Protein AF-0000000087555396 (afdb_homodimer)

Nearest PDB structures (foldseek):
  3m0k-assembly1_A  TM=8.621E-01  e=9.775E-23  Cryphonectria parasitica
  3fa4-assembly3_K  TM=8.555E-01  e=2.541E-21  Aspergillus niger
  3fa3-assembly3_J  TM=8.557E-01  e=2.843E-20  Aspergillus niger
  1m1b-assembly1_A  TM=8.192E-01  e=1.921E-16  Mytilus edulis
  1s2u-assembly1_A  TM=7.928E-01  e=9.795E-16  Mytilus edulis

Secondary structure (DSSP, 8-state):
--------GGGGGGSSSSSSSSSSSS--S-SPPPPTTSHHHHHHHHHHHHHHSTT-PPEEEEEE-SHHHHHHHHHTT-SEEEE-HHHHIIIIIS--SSS-S-HHHHHHHHHHHHHHHHHSSS---EEEE-TT-SSSHHHHHHHHHHHHHTT-SEEEE--BPSSP--HHHHGGG--B--HHHHHHHHHHHHHHHHHHHHHHS-PPEEEEEE-THHHH-HHHHHHHHHHHHHHT-SEEEETT--SHHHHHHHHHHS-TTSEEEEE--EEEEETTEEEESS-HHHHHHTT-SEEEETTHHHHHHHHHHHHHHIIIIISTT-S-S-SSTTS--HHHHHHHHTSTT----/-----TTTTTT-GGGGSSSSTTSSS--SS-SPPPPTTSHHHHHHHHHHHHHHSSS--PEEEEEE-SHHHHHHHHHTT-SEEEE-HHHHIIIIIS--SSS-S-HHHHHHHHHHHHHHHHHSSS---EEEE-TT-SSSHHHHHHHHHHHHHTT-SEEEE--BPSSP--HHHHGGG--B--HHHHHHHHHHHHHHHHHHHHHHS-PPEEEEEE-THHHH-HHHHHHHHHHHHHHT-SEEEETT--SHHHHHHHHHHS-TTSEEEEE--EEEEETTEEEESS-HHHHHHTT-SEEEE-SHHHHHHHHHHHHHHIIIIISTT-S---SSTTS--HHHHHHHHTGGG----

Solvent-accessible surface area (backbone atoms only — not comparable to full-atom values): 36169 Å² total; per-residue (Å²): 137,86,89,94,80,85,86,83,80,75,71,78,81,70,77,82,74,68,80,78,74,79,71,82,86,79,66,74,48,79,61,83,81,57,46,84,79,9,42,25,24,45,47,50,51,52,53,46,52,42,69,71,39,86,80,45,48,19,44,57,26,42,17,28,49,41,10,35,56,44,48,53,36,46,75,54,61,45,70,30,36,27,41,21,53,52,32,31,22,25,35,56,42,33,30,46,45,40,67,75,67,48,65,70,60,53,33,52,49,42,29,28,30,36,54,43,40,66,72,39,94,51,78,52,25,33,34,33,55,36,52,54,22,80,60,54,65,72,34,22,32,49,45,48,49,49,34,24,75,24,48,23,13,21,36,32,38,39,28,51,30,86,81,36,63,41,57,87,80,42,48,62,71,43,54,56,52,55,67,69,56,38,50,47,52,48,50,39,38,51,50,27,24,52,52,37,32,74,74,66,38,35,30,30,39,40,29,40,32,39,65,38,28,62,60,65,31,63,68,51,40,46,52,50,51,52,50,39,51,73,75,60,46,54,26,43,31,61,42,76,68,85,44,71,65,51,52,43,54,48,46,71,72,44,63,89,43,60,43,31,42,39,65,54,50,61,38,81,71,42,87,88,44,71,44,59,68,56,52,46,54,54,40,15,70,54,66,33,46,30,35,29,39,53,52,55,54,52,21,25,39,48,10,29,50,49,29,49,30,46,30,58,59,66,58,62,64,73,61,69,82,56,76,83,34,46,59,30,52,66,68,55,48,40,53,71,23,41,46,80,75,50,76,80,118,135,86,84,89,88,79,78,76,78,73,87,66,83,75,72,78,74,71,82,76,81,80,71,86,88,80,69,78,49,80,61,81,81,57,45,84,80,8,42,24,24,46,46,49,52,54,52,46,52,40,70,70,37,85,67,55,46,19,46,58,26,42,18,27,48,40,9,34,56,42,48,52,35,46,77,54,61,46,70,29,36,28,42,22,52,51,33,31,19,24,35,55,42,32,30,46,44,41,66,75,67,50,66,68,60,52,34,51,50,42,29,29,30,36,55,42,40,66,72,39,97,49,79,53,25,34,34,33,56,36,52,55,23,80,61,54,65,74,32,22,31,48,44,49,47,48,35,24,75,25,49,22,13,20,36,33,38,38,28,52,30,85,79,34,62,38,56,86,79,41,49,61,71,44,54,56,53,55,68,69,56,38,50,48,52,48,51,38,39,51,51,27,24,50,50,38,31,74,72,67,37,35,32,29,39,41,29,41,32,39,65,38,31,62,60,64,31,64,68,51,42,46,53,50,52,52,49,40,50,74,75,60,47,55,25,42,30,60,42,76,68,88,43,71,66,51,49,43,54,49,48,69,70,44,63,88,45,59,42,31,45,39,65,54,48,61,37,79,73,44,89,88,45,71,44,60,70,56,53,45,51,55,39,15,70,54,67,35,48,30,33,29,38,52,54,55,55,52,21,25,40,51,10,26,50,50,30,48,29,46,26,57,58,68,57,65,65,71,56,70,78,56,81,79,34,44,59,30,53,67,70,55,48,38,52,70,22,41,46,80,75,49,74,81,117

Foldseek 3Di:
DDDDDDDPPPDPPPDPPPPVPVPPPLCLQPDDQFDPPALLNLVVVLLSVCSVDPLLFAQEEEADQAQVRLLVCVVVPRQAYEDFLQSVCCVVPLAGNQLPDALVSQLVRLLRNQVSVVPDPHSHAYEYECEQLRDDLVSVLVSQLSSLVSRHQEYEHEFFDPSADDCVVCQLLTHGDDLVRLLVSLLSNVVSLVVNCVVPSHRHAYEREYACCSHPNLVRLLVSQQSSVVSPHQEYEYPDDPDPVSLLVSCVSDDLSRAYEDEFDQPPPDVLDRDTPDDSSRCSVSSHHYYYNHCFVVQQVLQQVVQVCCCVPVVPVPDPRRPDRRGHDPVVSCVSSCVVVDPSD/DDDDDPPPDPDPDPPPPPPPPVPPPQPLQPDDQFDPPALLNLVVVLLSVQSVDPLLFAQEEEADQAQVRLLVCVVVPRQAYEDFLQSVCCVVPLAGNQLPDALVSQLVRLLRNQVSCVVDPHSHAYEYECEQLRDDLVSVLVSQLSSLVSRHQEYEHEFFDPSADDCVVCQLLTHGDDLVRLLVSLLSNVVSQVVNCVVPSHRHAYEREYACCSHPNLVRQLVSQVSSVVSPHQEYEYPDDPDPVSLLVSCVSDDLSRAYEDEFDQPPPDVLDRDTPDDSSRCSVSSHHYYYNHCFVVQQVLQQVVQVCCCVPPVPVPDDRNPPRRGHDPVVSCVSSCVVVDPSD

Sequence (690 aa):
MPSPSSARRTDLHHHQATATSTRLQNDVMGMGEPPTTSPAHSLYTLIKDRRLDKRREAIPLYGVHDALSAKILSRHGAPALFLSGFGVSASLLGLPDVGMTNLVEMEMVARHVFSMLSAEETAVPLIVDGDTGFGGPPNILRTVSSLASAGAAAVTIEDQCFPKVCTIAAGSNVRIVDREEAVQRVRCALAARDEVNRRSDNGPWIVARTDCRMAFGFDECVERCLQFEQLGADIIYAENLQSVEEYERLRRRLDPLTVTIVAQVQEKRDPKESKPLLTTGEVGDLGYDLALFGVTTLQIVAGALESAAIELLEQGGENGPARDLAFADFATVKEIVGFEDLEFGMPSPSSARRTDLHHHQATATSTRLQNDVMGMGEPPTTSPAHSLYTLIKDRRLDKRREAIPLYGVHDALSAKILSRHGAPALFLSGFGVSASLLGLPDVGMTNLVEMEMVARHVFSMLSAEETAVPLIVDGDTGFGGPPNILRTVSSLASAGAAAVTIEDQCFPKVCTIAAGSNVRIVDREEAVQRVRCALAARDEVNRRSDNGPWIVARTDCRMAFGFDECVERCLQFEQLGADIIYAENLQSVEEYERLRRRLDPLTVTIVAQVQEKRDPKESKPLLTTGEVGDLGYDLALFGVTTLQIVAGALESAAIELLEQGGENGPARDLAFADFATVKEIVGFEDLEFG

Organism: Thalassiosira oceanica (NCBI:txid159749)

InterPro domains:
  IPR015813 Pyruvate/Phosphoenolpyruvate kinase-like domain superfamily [SSF51621] (45-325)
  IPR039556 ICL/PEPM domain [cd00377] (50-309)
  IPR040442 Pyruvate kinase-like domain superfamily [G3DSA:3.20.20.60] (50-344)

Structure (mmCIF, N/CA/C/O backbone):
data_AF-0000000087555396-model_v1
#
loop_
_entity.id
_entity.type
_entity.pdbx_description
1 polymer 'Carboxyvinyl-carboxyphosphonate phosphorylmutase'
#
loop_
_atom_site.group_PDB
_atom_site.id
_atom_site.type_symbol
_atom_site.label_atom_id
_atom_site.label_alt_id
_atom_site.label_comp_id
_atom_site.label_asym_id
_atom_site.label_entity_id
_atom_site.label_seq_id
_atom_site.pdbx_PDB_ins_code
_atom_site.Cartn_x
_atom_site.Cartn_y
_atom_site.Cartn_z
_atom_site.occupancy
_atom_site.B_iso_or_equiv
_atom_site.auth_seq_id
_atom_site.auth_comp_id
_atom_site.auth_asym_id
_atom_site.auth_atom_id
_atom_site.pdbx_PDB_model_num
ATOM 1 N N . MET A 1 1 ? -44.688 -83.625 -32.312 1 22.91 1 MET A N 1
ATOM 2 C CA . MET A 1 1 ? -45.688 -83.688 -31.25 1 22.91 1 MET A CA 1
ATOM 3 C C . MET A 1 1 ? -45.125 -83.062 -29.969 1 22.91 1 MET A C 1
ATOM 5 O O . MET A 1 1 ? -45.875 -82.75 -29.047 1 22.91 1 MET A O 1
ATOM 9 N N . PRO A 1 2 ? -43.594 -83.5 -29.641 1 21.42 2 PRO A N 1
ATOM 10 C CA . PRO A 1 2 ? -43.219 -83.75 -28.25 1 21.42 2 PRO A CA 1
ATOM 11 C C . PRO A 1 2 ? -43.5 -82.625 -27.312 1 21.42 2 PRO A C 1
ATOM 13 O O . PRO A 1 2 ? -44.125 -82.812 -26.266 1 21.42 2 PRO A O 1
ATOM 16 N N . SER A 1 3 ? -42.375 -81.438 -27.266 1 19.64 3 SER A N 1
ATOM 17 C CA . SER A 1 3 ? -41.25 -81.375 -26.328 1 19.64 3 SER A CA 1
ATOM 18 C C . SER A 1 3 ? -41.625 -80.5 -25.109 1 19.64 3 SER A C 1
ATOM 20 O O . SER A 1 3 ? -41 -80.625 -24.047 1 19.64 3 SER A O 1
ATOM 22 N N . PRO A 1 4 ? -42.438 -79.062 -25.031 1 28.47 4 PRO A N 1
ATOM 23 C CA . PRO A 1 4 ? -41.844 -77.75 -25.078 1 28.47 4 PRO A CA 1
ATOM 24 C C . PRO A 1 4 ? -41.875 -77 -23.734 1 28.47 4 PRO A C 1
ATOM 26 O O . PRO A 1 4 ? -41.938 -75.75 -23.688 1 28.47 4 PRO A O 1
ATOM 29 N N . SER A 1 5 ? -41.844 -77.562 -22.344 1 21.81 5 SER A N 1
ATOM 30 C CA . SER A 1 5 ? -42.438 -77.125 -21.078 1 21.81 5 SER A CA 1
ATOM 31 C C . SER A 1 5 ? -41.625 -76.062 -20.438 1 21.81 5 SER A C 1
ATOM 33 O O . SER A 1 5 ? -41.938 -75.625 -19.328 1 21.81 5 SER A O 1
ATOM 35 N N . SER A 1 6 ? -40.188 -75.938 -20.344 1 22.5 6 SER A N 1
ATOM 36 C CA . SER A 1 6 ? -39.188 -75.562 -19.359 1 22.5 6 SER A CA 1
ATOM 37 C C . SER A 1 6 ? -39.5 -74.188 -18.797 1 22.5 6 SER A C 1
ATOM 39 O O . SER A 1 6 ? -40.25 -73.375 -19.391 1 22.5 6 SER A O 1
ATOM 41 N N . ALA A 1 7 ? -38.562 -73.562 -17.672 1 26.8 7 ALA A N 1
ATOM 42 C CA . ALA A 1 7 ? -38.344 -73.062 -16.328 1 26.8 7 ALA A CA 1
ATOM 43 C C . ALA A 1 7 ? -38.594 -71.562 -16.234 1 26.8 7 ALA A C 1
ATOM 45 O O . ALA A 1 7 ? -38.031 -70.75 -17.016 1 26.8 7 ALA A O 1
ATOM 46 N N . ARG A 1 8 ? -39.781 -70.938 -15.961 1 23.59 8 ARG A N 1
ATOM 47 C CA . ARG A 1 8 ? -40.406 -69.688 -15.664 1 23.59 8 ARG A CA 1
ATOM 48 C C . ARG A 1 8 ? -39.531 -68.812 -14.766 1 23.59 8 ARG A C 1
ATOM 50 O O . ARG A 1 8 ? -39.969 -67.812 -14.219 1 23.59 8 ARG A O 1
ATOM 57 N N . ARG A 1 9 ? -38.375 -69.375 -14.133 1 23.19 9 ARG A N 1
ATOM 58 C CA . ARG A 1 9 ? -37.875 -68.812 -12.875 1 23.19 9 ARG A CA 1
ATOM 59 C C . ARG A 1 9 ? -37.344 -67.438 -13.055 1 23.19 9 ARG A C 1
ATOM 61 O O . ARG A 1 9 ? -36.719 -66.875 -12.156 1 23.19 9 ARG A O 1
ATOM 68 N N . THR A 1 10 ? -37.375 -66.625 -14.406 1 22.25 10 THR A N 1
ATOM 69 C CA . THR A 1 10 ? -36.375 -65.625 -14.812 1 22.25 10 THR A CA 1
ATOM 70 C C . THR A 1 10 ? -36.656 -64.25 -14.125 1 22.25 10 THR A C 1
ATOM 72 O O . THR A 1 10 ? -35.938 -63.312 -14.32 1 22.25 10 THR A O 1
ATOM 75 N N . ASP A 1 11 ? -37.844 -63.969 -13.523 1 24.42 11 ASP A N 1
ATOM 76 C CA . ASP A 1 11 ? -38.281 -62.562 -13.508 1 24.42 11 ASP A CA 1
ATOM 77 C C . ASP A 1 11 ? -37.594 -61.781 -12.391 1 24.42 11 ASP A C 1
ATOM 79 O O . ASP A 1 11 ? -37.875 -60.594 -12.195 1 24.42 11 ASP A O 1
ATOM 83 N N . LEU A 1 12 ? -37.219 -62.406 -11.352 1 26.12 12 LEU A N 1
ATOM 84 C CA . LEU A 1 12 ? -37.094 -61.75 -10.055 1 26.12 12 LEU A CA 1
ATOM 85 C C . LEU A 1 12 ? -35.938 -60.75 -10.078 1 26.12 12 LEU A C 1
ATOM 87 O O . LEU A 1 12 ? -35.656 -60.094 -9.078 1 26.12 12 LEU A O 1
ATOM 91 N N . HIS A 1 13 ? -34.906 -60.875 -11.117 1 25.75 13 HIS A N 1
ATOM 92 C CA . HIS A 1 13 ? -33.594 -60.219 -11.055 1 25.75 13 HIS A CA 1
ATOM 93 C C . HIS A 1 13 ? -33.688 -58.75 -11.359 1 25.75 13 HIS A C 1
ATOM 95 O O . HIS A 1 13 ? -32.688 -58.031 -11.414 1 25.75 13 HIS A O 1
ATOM 101 N N . HIS A 1 14 ? -34.906 -58.062 -11.656 1 27.58 14 HIS A N 1
ATOM 102 C CA . HIS A 1 14 ? -35.062 -56.75 -12.273 1 27.58 14 HIS A CA 1
ATOM 103 C C . HIS A 1 14 ? -34.812 -55.625 -11.266 1 27.58 14 HIS A C 1
ATOM 105 O O . HIS A 1 14 ? -34.531 -54.469 -11.641 1 27.58 14 HIS A O 1
ATOM 111 N N . HIS A 1 15 ? -35.312 -55.719 -9.953 1 30.84 15 HIS A N 1
ATOM 112 C CA . HIS A 1 15 ? -35.688 -54.531 -9.18 1 30.84 15 HIS A CA 1
ATOM 113 C C . HIS A 1 15 ? -34.438 -53.844 -8.609 1 30.84 15 HIS A C 1
ATOM 115 O O . HIS A 1 15 ? -34.562 -52.75 -8.055 1 30.84 15 HIS A O 1
ATOM 121 N N . GLN A 1 16 ? -33.375 -54.531 -8.141 1 26.72 16 GLN A N 1
ATOM 122 C CA . GLN A 1 16 ? -32.344 -54.031 -7.227 1 26.72 16 GLN A CA 1
ATOM 123 C C . GLN A 1 16 ? -31.406 -53.062 -7.941 1 26.72 16 GLN A C 1
ATOM 125 O O . GLN A 1 16 ? -30.547 -52.469 -7.305 1 26.72 16 GLN A O 1
ATOM 130 N N . ALA A 1 17 ? -31.125 -53 -9.336 1 31.39 17 ALA A N 1
ATOM 131 C CA . ALA A 1 17 ? -30.062 -52.438 -10.156 1 31.39 17 ALA A CA 1
ATOM 132 C C . ALA A 1 17 ? -30.266 -50.938 -10.375 1 31.39 17 ALA A C 1
ATOM 134 O O . ALA A 1 17 ? -29.391 -50.281 -10.93 1 31.39 17 ALA A O 1
ATOM 135 N N . THR A 1 18 ? -31.531 -50.219 -10.234 1 32.03 18 THR A N 1
ATOM 136 C CA . THR A 1 18 ? -31.828 -48.875 -10.734 1 32.03 18 THR A CA 1
ATOM 137 C C . THR A 1 18 ? -31.375 -47.812 -9.75 1 32.03 18 THR A C 1
ATOM 139 O O . THR A 1 18 ? -31.266 -46.625 -10.102 1 32.03 18 THR A O 1
ATOM 142 N N . ALA A 1 19 ? -31.469 -47.906 -8.359 1 32.91 19 ALA A N 1
ATOM 143 C CA . ALA A 1 19 ? -31.406 -46.969 -7.246 1 32.91 19 ALA A CA 1
ATOM 144 C C . ALA A 1 19 ? -29.984 -46.5 -7.004 1 32.91 19 ALA A C 1
ATOM 146 O O . ALA A 1 19 ? -29.75 -45.531 -6.297 1 32.91 19 ALA A O 1
ATOM 147 N N . THR A 1 20 ? -28.797 -47.281 -7.316 1 30.88 20 THR A N 1
ATOM 148 C CA . THR A 1 20 ? -27.344 -47.125 -7.203 1 30.88 20 THR A CA 1
ATOM 149 C C . THR A 1 20 ? -26.828 -46.156 -8.266 1 30.88 20 THR A C 1
ATOM 151 O O . THR A 1 20 ? -25.688 -45.719 -8.211 1 30.88 20 THR A O 1
ATOM 154 N N . SER A 1 21 ? -27.562 -46.031 -9.555 1 29.66 21 SER A N 1
ATOM 155 C CA . SER A 1 21 ? -27.031 -45.406 -10.758 1 29.66 21 SER A CA 1
ATOM 156 C C . SER A 1 21 ? -27.188 -43.906 -10.703 1 29.66 21 SER A C 1
ATOM 158 O O . SER A 1 21 ? -26.703 -43.188 -11.586 1 29.66 21 SER A O 1
ATOM 160 N N . THR A 1 22 ? -28.328 -43.281 -10.094 1 31.98 22 THR A N 1
ATOM 161 C CA . THR A 1 22 ? -28.734 -41.875 -10 1 31.98 22 THR A CA 1
ATOM 162 C C . THR A 1 22 ? -27.828 -41.094 -9.047 1 31.98 22 THR A C 1
ATOM 164 O O . THR A 1 22 ? -28.141 -39.969 -8.656 1 31.98 22 THR A O 1
ATOM 167 N N . ARG A 1 23 ? -27.109 -41.688 -8.07 1 32.47 23 ARG A N 1
ATOM 168 C CA . ARG A 1 23 ? -26.281 -41.188 -6.996 1 32.47 23 ARG A CA 1
ATOM 169 C C . ARG A 1 23 ? -25.406 -40.031 -7.488 1 32.47 23 ARG A C 1
ATOM 171 O O . ARG A 1 23 ? -25.344 -38.969 -6.844 1 32.47 23 ARG A O 1
ATOM 178 N N . LEU A 1 24 ? -23.922 -40.156 -8.133 1 36.97 24 LEU A N 1
ATOM 179 C CA . LEU A 1 24 ? -22.578 -39.625 -8.289 1 36.97 24 LEU A CA 1
ATOM 180 C C . LEU A 1 24 ? -22.516 -38.625 -9.43 1 36.97 24 LEU A C 1
ATOM 182 O O . LEU A 1 24 ? -21.469 -38.438 -10.055 1 36.97 24 LEU A O 1
ATOM 186 N N . GLN A 1 25 ? -23.359 -38.281 -10.227 1 42.22 25 GLN A N 1
ATOM 187 C CA . GLN A 1 25 ? -23.469 -37.375 -11.375 1 42.22 25 GLN A CA 1
ATOM 188 C C . GLN A 1 25 ? -23.141 -35.938 -10.984 1 42.22 25 GLN A C 1
ATOM 190 O O . GLN A 1 25 ? -22.578 -35.188 -11.781 1 42.22 25 GLN A O 1
ATOM 195 N N . ASN A 1 26 ? -23.5 -35.344 -9.758 1 50.34 26 ASN A N 1
ATOM 196 C CA . ASN A 1 26 ? -23.516 -33.938 -9.305 1 50.34 26 ASN A CA 1
ATOM 197 C C . ASN A 1 26 ? -22.234 -33.594 -8.555 1 50.34 26 ASN A C 1
ATOM 199 O O . ASN A 1 26 ? -22.156 -32.531 -7.922 1 50.34 26 ASN A O 1
ATOM 203 N N . ASP A 1 27 ? -21.375 -34.469 -8.281 1 72.81 27 ASP A N 1
ATOM 204 C CA . ASP A 1 27 ? -20.203 -34.031 -7.535 1 72.81 27 ASP A CA 1
ATOM 205 C C . ASP A 1 27 ? -19.188 -33.375 -8.461 1 72.81 27 ASP A C 1
ATOM 207 O O . ASP A 1 27 ? -18.344 -34.031 -9.055 1 72.81 27 ASP A O 1
ATOM 211 N N . VAL A 1 28 ? -19.328 -32.219 -8.734 1 85.62 28 VAL A N 1
ATOM 212 C CA . VAL A 1 28 ? -18.469 -31.453 -9.648 1 85.62 28 VAL A CA 1
ATOM 213 C C . VAL A 1 28 ? -17.203 -31.047 -8.922 1 85.62 28 VAL A C 1
ATOM 215 O O . VAL A 1 28 ? -16.297 -30.453 -9.531 1 85.62 28 VAL A O 1
ATOM 218 N N . MET A 1 29 ? -17.031 -31.406 -7.738 1 90.62 29 MET A N 1
ATOM 219 C CA . MET A 1 29 ? -15.859 -30.906 -7.023 1 90.62 29 MET A CA 1
ATOM 220 C C . MET A 1 29 ? -14.891 -32.031 -6.715 1 90.62 29 MET A C 1
ATOM 222 O O . MET A 1 29 ? -13.688 -31.812 -6.574 1 90.62 29 MET A O 1
ATOM 226 N N . GLY A 1 30 ? -15.297 -33.281 -6.539 1 85.81 30 GLY A N 1
ATOM 227 C CA . GLY A 1 30 ? -14.43 -34.406 -6.254 1 85.81 30 GLY A CA 1
ATOM 228 C C . GLY A 1 30 ? -13.742 -34.312 -4.902 1 85.81 30 GLY A C 1
ATOM 229 O O . GLY A 1 30 ? -12.695 -34.906 -4.688 1 85.81 30 GLY A O 1
ATOM 230 N N . MET A 1 31 ? -14.078 -33.375 -4.094 1 88.81 31 MET A N 1
ATOM 231 C CA . MET A 1 31 ? -13.539 -33.188 -2.752 1 88.81 31 MET A CA 1
ATOM 232 C C . MET A 1 31 ? -14.648 -32.875 -1.756 1 88.81 31 MET A C 1
ATOM 234 O O . MET A 1 31 ? -15.75 -32.5 -2.15 1 88.81 31 MET A O 1
ATOM 238 N N . GLY A 1 32 ? -14.32 -33.125 -0.583 1 87 32 GLY A N 1
ATOM 239 C CA . GLY A 1 32 ? -15.289 -32.812 0.455 1 87 32 GLY A CA 1
ATOM 240 C C . GLY A 1 32 ? -15.508 -31.312 0.632 1 87 32 GLY A C 1
ATOM 241 O O . GLY A 1 32 ? -14.594 -30.516 0.408 1 87 32 GLY A O 1
ATOM 242 N N . GLU A 1 33 ? -16.703 -30.984 1.034 1 91.12 33 GLU A N 1
ATOM 243 C CA . GLU A 1 33 ? -17.047 -29.594 1.309 1 91.12 33 GLU A CA 1
ATOM 244 C C . GLU A 1 33 ? -16.391 -29.109 2.602 1 91.12 33 GLU A C 1
ATOM 246 O O . GLU A 1 33 ? -16.516 -29.766 3.643 1 91.12 33 GLU A O 1
ATOM 251 N N . PRO A 1 34 ? -15.664 -27.969 2.514 1 92 34 PRO A N 1
ATOM 252 C CA . PRO A 1 34 ? -15.102 -27.422 3.752 1 92 34 PRO A CA 1
ATOM 253 C C . PRO A 1 34 ? -16.172 -26.922 4.707 1 92 34 PRO A C 1
ATOM 255 O O . PRO A 1 34 ? -17.312 -26.672 4.293 1 92 34 PRO A O 1
ATOM 258 N N . PRO A 1 35 ? -15.797 -26.828 5.965 1 88.75 35 PRO A N 1
ATOM 259 C CA . PRO A 1 35 ? -16.766 -26.281 6.922 1 88.75 35 PRO A CA 1
ATOM 260 C C . PRO A 1 35 ? -17.281 -24.906 6.508 1 88.75 35 PRO A C 1
ATOM 262 O O . PRO A 1 35 ? -16.531 -24.094 5.969 1 88.75 35 PRO A O 1
ATOM 265 N N . THR A 1 36 ? -18.594 -24.609 6.824 1 87.75 36 THR A N 1
ATOM 266 C CA . THR A 1 36 ? -19.234 -23.375 6.41 1 87.75 36 THR A CA 1
ATOM 267 C C . THR A 1 36 ? -18.656 -22.188 7.156 1 87.75 36 THR A C 1
ATOM 269 O O . THR A 1 36 ? -18.797 -21.031 6.727 1 87.75 36 THR A O 1
ATOM 272 N N . THR A 1 37 ? -17.922 -22.484 8.281 1 83.31 37 THR A N 1
ATOM 273 C CA . THR A 1 37 ? -17.312 -21.422 9.078 1 83.31 37 THR A CA 1
ATOM 274 C C . THR A 1 37 ? -15.969 -21 8.484 1 83.31 37 THR A C 1
ATOM 276 O O . THR A 1 37 ? -15.438 -19.953 8.844 1 83.31 37 THR A O 1
ATOM 279 N N . SER A 1 38 ? -15.445 -21.844 7.633 1 88.56 38 SER A N 1
ATOM 280 C CA . SER A 1 38 ? -14.141 -21.562 7.039 1 88.56 38 SER A CA 1
ATOM 281 C C . SER A 1 38 ? -14.273 -20.672 5.812 1 88.56 38 SER A C 1
ATOM 283 O O . SER A 1 38 ? -15.172 -20.859 4.992 1 88.56 38 SER A O 1
ATOM 285 N N . PRO A 1 39 ? -13.312 -19.734 5.691 1 92.81 39 PRO A N 1
ATOM 286 C CA . PRO A 1 39 ? -13.281 -18.969 4.453 1 92.81 39 PRO A CA 1
ATOM 287 C C . PRO A 1 39 ? -13.094 -19.844 3.213 1 92.81 39 PRO A C 1
ATOM 289 O O . PRO A 1 39 ? -13.461 -19.438 2.107 1 92.81 39 PRO A O 1
ATOM 292 N N . ALA A 1 40 ? -12.578 -21.078 3.375 1 95.44 40 ALA A N 1
ATOM 293 C CA . ALA A 1 40 ? -12.422 -22.016 2.266 1 95.44 40 ALA A CA 1
ATOM 294 C C . ALA A 1 40 ? -13.781 -22.391 1.673 1 95.44 40 ALA A C 1
ATOM 296 O O . ALA A 1 40 ? -13.867 -22.766 0.5 1 95.44 40 ALA A O 1
ATOM 297 N N . HIS A 1 41 ? -14.867 -22.25 2.471 1 94.12 41 HIS A N 1
ATOM 298 C CA . HIS A 1 41 ? -16.203 -22.609 2.006 1 94.12 41 HIS A CA 1
ATOM 299 C C . HIS A 1 41 ? -16.672 -21.672 0.895 1 94.12 41 HIS A C 1
ATOM 301 O O . HIS A 1 41 ? -17.297 -22.125 -0.071 1 94.12 41 HIS A O 1
ATOM 307 N N . SER A 1 42 ? -16.328 -20.453 1.061 1 94.38 42 SER A N 1
ATOM 308 C CA . SER A 1 42 ? -16.719 -19.5 0.019 1 94.38 42 SER A CA 1
ATOM 309 C C . SER A 1 42 ? -16 -19.797 -1.292 1 94.38 42 SER A C 1
ATOM 311 O O . SER A 1 42 ? -16.578 -19.672 -2.369 1 94.38 42 SER A O 1
ATOM 313 N N . LEU A 1 43 ? -14.773 -20.141 -1.255 1 96.5 43 LEU A N 1
ATOM 314 C CA . LEU A 1 43 ? -14.016 -20.516 -2.447 1 96.5 43 LEU A CA 1
ATOM 315 C C . LEU A 1 43 ? -14.578 -21.797 -3.062 1 96.5 43 LEU A C 1
ATOM 317 O O . LEU A 1 43 ? -14.719 -21.891 -4.285 1 96.5 43 LEU A O 1
ATOM 321 N N . TYR A 1 44 ? -14.938 -22.75 -2.238 1 95.69 44 TYR A N 1
ATOM 322 C CA . TYR A 1 44 ? -15.57 -24 -2.668 1 95.69 44 TYR A CA 1
ATOM 323 C C . TYR A 1 44 ? -16.859 -23.719 -3.42 1 95.69 44 TYR A C 1
ATOM 325 O O . TYR A 1 44 ? -17.062 -24.234 -4.523 1 95.69 44 TYR A O 1
ATOM 333 N N . THR A 1 45 ? -17.688 -22.938 -2.82 1 94.06 45 THR A N 1
ATOM 334 C CA . THR A 1 45 ? -18.984 -22.625 -3.406 1 94.06 45 THR A CA 1
ATOM 335 C C . THR A 1 45 ? -18.828 -21.875 -4.727 1 94.06 45 THR A C 1
ATOM 337 O O . THR A 1 45 ? -19.531 -22.156 -5.695 1 94.06 45 THR A O 1
ATOM 340 N N . LEU A 1 46 ? -17.844 -21 -4.727 1 94.81 46 LEU A N 1
ATOM 341 C CA . LEU A 1 46 ? -17.578 -20.234 -5.941 1 94.81 46 LEU A CA 1
ATOM 342 C C . LEU A 1 46 ? -17.172 -21.156 -7.082 1 94.81 46 LEU A C 1
ATOM 344 O O . LEU A 1 46 ? -17.703 -21.047 -8.188 1 94.81 46 LEU A O 1
ATOM 348 N N . ILE A 1 47 ? -16.297 -22.062 -6.859 1 95.12 47 ILE A N 1
ATOM 349 C CA . ILE A 1 47 ? -15.789 -22.969 -7.887 1 95.12 47 ILE A CA 1
ATOM 350 C C . ILE A 1 47 ? -16.891 -23.953 -8.281 1 95.12 47 ILE A C 1
ATOM 352 O O . ILE A 1 47 ? -17.078 -24.234 -9.461 1 95.12 47 ILE A O 1
ATOM 356 N N . LYS A 1 48 ? -17.625 -24.438 -7.297 1 93.75 48 LYS A N 1
ATOM 357 C CA . LYS A 1 48 ? -18.734 -25.344 -7.562 1 93.75 48 LYS A CA 1
ATOM 358 C C . LYS A 1 48 ? -19.75 -24.703 -8.492 1 93.75 48 LYS A C 1
ATOM 360 O O . LYS A 1 48 ? -20.188 -25.312 -9.477 1 93.75 48 LYS A O 1
ATOM 365 N N . ASP A 1 49 ? -20.125 -23.516 -8.109 1 93 49 ASP A N 1
ATOM 366 C CA . ASP A 1 49 ? -21.109 -22.812 -8.914 1 93 49 ASP A CA 1
ATOM 367 C C . ASP A 1 49 ? -20.609 -22.578 -10.336 1 93 49 ASP A C 1
ATOM 369 O O . ASP A 1 49 ? -21.375 -22.703 -11.297 1 93 49 ASP A O 1
ATOM 373 N N . ARG A 1 50 ? -19.375 -22.266 -10.461 1 92.38 50 ARG A N 1
ATOM 374 C CA . ARG A 1 50 ? -18.797 -22.047 -11.781 1 92.38 50 ARG A CA 1
ATOM 375 C C . ARG A 1 50 ? -18.797 -23.312 -12.609 1 92.38 50 ARG A C 1
ATOM 377 O O . ARG A 1 50 ? -19.078 -23.281 -13.812 1 92.38 50 ARG A O 1
ATOM 384 N N . ARG A 1 51 ? -18.484 -24.469 -11.977 1 92 51 ARG A N 1
ATOM 385 C CA . ARG A 1 51 ? -18.438 -25.75 -12.664 1 92 51 ARG A CA 1
ATOM 386 C C . ARG A 1 51 ? -19.828 -26.188 -13.117 1 92 51 ARG A C 1
ATOM 388 O O . ARG A 1 51 ? -19.984 -26.906 -14.109 1 92 51 ARG A O 1
ATOM 395 N N . LEU A 1 52 ? -20.75 -25.688 -12.43 1 90.19 52 LEU A N 1
ATOM 396 C CA . LEU A 1 52 ? -22.125 -26.031 -12.773 1 90.19 52 LEU A CA 1
ATOM 397 C C . LEU A 1 52 ? -22.672 -25.125 -13.867 1 90.19 52 LEU A C 1
ATOM 399 O O . LEU A 1 52 ? -23.672 -25.438 -14.516 1 90.19 52 LEU A O 1
ATOM 403 N N . ASP A 1 53 ? -21.953 -23.953 -13.867 1 83.75 53 ASP A N 1
ATOM 404 C CA . ASP A 1 53 ? -22.359 -22.984 -14.891 1 83.75 53 ASP A CA 1
ATOM 405 C C . ASP A 1 53 ? -21.953 -23.469 -16.281 1 83.75 53 ASP A C 1
ATOM 407 O O . ASP A 1 53 ? -20.844 -23.984 -16.469 1 83.75 53 ASP A O 1
ATOM 411 N N . LYS A 1 54 ? -22.75 -23.344 -17.391 1 70.69 54 LYS A N 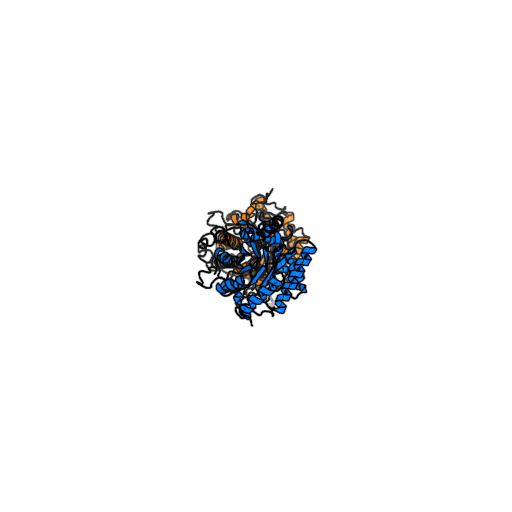1
ATOM 412 C CA . LYS A 1 54 ? -22.516 -23.766 -18.781 1 70.69 54 LYS A CA 1
ATOM 413 C C . LYS A 1 54 ? -21.391 -22.953 -19.422 1 70.69 54 LYS A C 1
ATOM 415 O O . LYS A 1 54 ? -20.734 -23.422 -20.344 1 70.69 54 LYS A O 1
ATOM 420 N N . ARG A 1 55 ? -21.172 -21.656 -19.031 1 63.09 55 ARG A N 1
ATOM 421 C CA . ARG A 1 55 ? -20.25 -20.734 -19.703 1 63.09 55 ARG A CA 1
ATOM 422 C C . ARG A 1 55 ? -18.797 -21.141 -19.453 1 63.09 55 ARG A C 1
ATOM 424 O O . ARG A 1 55 ? -17.906 -20.797 -20.234 1 63.09 55 ARG A O 1
ATOM 431 N N . ARG A 1 56 ? -18.5 -22.172 -19.047 1 73.44 56 ARG A N 1
ATOM 432 C CA . ARG A 1 56 ? -17.203 -22.797 -18.766 1 73.44 56 ARG A CA 1
ATOM 433 C C . ARG A 1 56 ? -16.094 -21.75 -18.656 1 73.44 56 ARG A C 1
ATOM 435 O O . ARG A 1 56 ? -15.102 -21.812 -19.375 1 73.44 56 ARG A O 1
ATOM 442 N N . GLU A 1 57 ? -16.188 -20.594 -17.984 1 87.69 57 GLU A N 1
ATOM 443 C CA . GLU A 1 57 ? -15.133 -19.609 -17.797 1 87.69 57 GLU A CA 1
ATOM 444 C C . GLU A 1 57 ? -14.422 -19.797 -16.453 1 87.69 57 GLU A C 1
ATOM 446 O O . GLU A 1 57 ? -15.047 -20.188 -15.469 1 87.69 57 GLU A O 1
ATOM 451 N N . ALA A 1 58 ? -13.078 -19.625 -16.594 1 92.88 58 ALA A N 1
ATOM 452 C CA . ALA A 1 58 ? -12.328 -19.672 -15.344 1 92.88 58 ALA A CA 1
ATOM 453 C C . ALA A 1 58 ? -12.656 -18.484 -14.453 1 92.88 58 ALA A C 1
ATOM 455 O O . ALA A 1 58 ? -13.047 -17.422 -14.953 1 92.88 58 ALA A O 1
ATOM 456 N N . ILE A 1 59 ? -12.594 -18.656 -13.227 1 94.06 59 ILE A N 1
ATOM 457 C CA . ILE A 1 59 ? -12.805 -17.578 -12.258 1 94.06 59 ILE A CA 1
ATOM 458 C C . ILE A 1 59 ? -11.57 -16.688 -12.227 1 94.06 59 ILE A C 1
ATOM 460 O O . ILE A 1 59 ? -10.461 -17.141 -11.961 1 94.06 59 ILE A O 1
ATOM 464 N N . PRO A 1 60 ? -11.758 -15.391 -12.539 1 91.94 60 PRO A N 1
ATOM 465 C CA . PRO A 1 60 ? -10.602 -14.508 -12.43 1 91.94 60 PRO A CA 1
ATOM 466 C C . PRO A 1 60 ? -10.164 -14.281 -10.984 1 91.94 60 PRO A C 1
ATOM 468 O O . PRO A 1 60 ? -11 -14.047 -10.117 1 91.94 60 PRO A O 1
ATOM 471 N N . LEU A 1 61 ? -8.914 -14.453 -10.797 1 94.25 61 LEU A N 1
ATOM 472 C CA . LEU A 1 61 ? -8.227 -14.227 -9.523 1 94.25 61 LEU A CA 1
ATOM 473 C C . LEU A 1 61 ? -7.262 -13.055 -9.633 1 94.25 61 LEU A C 1
ATOM 475 O O . LEU A 1 61 ? -6.195 -13.172 -10.242 1 94.25 61 LEU A O 1
ATOM 479 N N . TYR A 1 62 ? -7.656 -11.906 -9.055 1 91.56 62 TYR A N 1
ATOM 480 C CA . TYR A 1 62 ? -6.836 -10.711 -9.203 1 91.56 62 TYR A CA 1
ATOM 481 C C . TYR A 1 62 ? -5.938 -10.508 -7.984 1 91.56 62 TYR A C 1
ATOM 483 O O . TYR A 1 62 ? -6.379 -10.664 -6.844 1 91.56 62 TYR A O 1
ATOM 491 N N . GLY A 1 63 ? -4.668 -10.172 -8.305 1 93.56 63 GLY A N 1
ATOM 492 C CA . GLY A 1 63 ? -3.719 -9.867 -7.246 1 93.56 63 GLY A CA 1
ATOM 493 C C . GLY A 1 63 ? -3.969 -8.516 -6.598 1 93.56 63 GLY A C 1
ATOM 494 O O . GLY A 1 63 ? -4.234 -7.531 -7.285 1 93.56 63 GLY A O 1
ATOM 495 N N . VAL A 1 64 ? -3.959 -8.469 -5.273 1 96.69 64 VAL A N 1
ATOM 496 C CA . VAL A 1 64 ? -4.035 -7.246 -4.488 1 96.69 64 VAL A CA 1
ATOM 497 C C . VAL A 1 64 ? -2.855 -7.176 -3.521 1 96.69 64 VAL A C 1
ATOM 499 O O . VAL A 1 64 ? -2.16 -8.172 -3.309 1 96.69 64 VAL A O 1
ATOM 502 N N . HIS A 1 65 ? -2.58 -5.957 -2.996 1 96.75 65 HIS A N 1
ATOM 503 C CA . HIS A 1 65 ? -1.379 -5.812 -2.18 1 96.75 65 HIS A CA 1
ATOM 504 C C . HIS A 1 65 ? -1.671 -5.035 -0.9 1 96.75 65 HIS A C 1
ATOM 506 O O . HIS A 1 65 ? -0.787 -4.863 -0.058 1 96.75 65 HIS A O 1
ATOM 512 N N . ASP A 1 66 ? -2.854 -4.523 -0.741 1 96.81 66 ASP A N 1
ATOM 513 C CA . ASP A 1 66 ? -3.307 -3.857 0.477 1 96.81 66 ASP A CA 1
ATOM 514 C C . ASP A 1 66 ? -4.832 -3.801 0.537 1 96.81 66 ASP A C 1
ATOM 516 O O . ASP A 1 66 ? -5.512 -4.32 -0.349 1 96.81 66 ASP A O 1
ATOM 520 N N . ALA A 1 67 ? -5.402 -3.221 1.641 1 95.38 67 ALA A N 1
ATOM 521 C CA . ALA A 1 67 ? -6.848 -3.195 1.846 1 95.38 67 ALA A CA 1
ATOM 522 C C . ALA A 1 67 ? -7.535 -2.311 0.809 1 95.38 67 ALA A C 1
ATOM 524 O O . ALA A 1 67 ? -8.648 -2.609 0.365 1 95.38 67 ALA A O 1
ATOM 525 N N . LEU A 1 68 ? -6.906 -1.215 0.386 1 92.88 68 LEU A N 1
ATOM 526 C CA . LEU A 1 68 ? -7.512 -0.308 -0.583 1 92.88 68 LEU A CA 1
ATOM 527 C C . LEU A 1 68 ? -7.691 -0.996 -1.933 1 92.88 68 LEU A C 1
ATOM 529 O O . LEU A 1 68 ? -8.766 -0.918 -2.535 1 92.88 68 LEU A O 1
ATOM 533 N N . SER A 1 69 ? -6.621 -1.687 -2.438 1 94.81 69 SER A N 1
ATOM 534 C CA . SER A 1 69 ? -6.738 -2.391 -3.711 1 94.81 69 SER A CA 1
ATOM 535 C C . SER A 1 69 ? -7.789 -3.496 -3.637 1 94.81 69 SER A C 1
ATOM 537 O O . SER A 1 69 ? -8.562 -3.688 -4.574 1 94.81 69 SER A O 1
ATOM 539 N N . ALA A 1 70 ? -7.859 -4.203 -2.562 1 95.25 70 ALA A N 1
ATOM 540 C CA . ALA A 1 70 ? -8.859 -5.25 -2.377 1 95.25 70 ALA A CA 1
ATOM 541 C C . ALA A 1 70 ? -10.266 -4.664 -2.355 1 95.25 70 ALA A C 1
ATOM 543 O O . ALA A 1 70 ? -11.188 -5.215 -2.967 1 95.25 70 ALA A O 1
ATOM 544 N N . LYS A 1 71 ? -10.422 -3.584 -1.644 1 91.94 71 LYS A N 1
ATOM 545 C CA . LYS A 1 71 ? -11.727 -2.939 -1.506 1 91.94 71 LYS A CA 1
ATOM 546 C C . LYS A 1 71 ? -12.266 -2.49 -2.861 1 91.94 71 LYS A C 1
ATOM 548 O O . LYS A 1 71 ? -13.422 -2.748 -3.195 1 91.94 71 LYS A O 1
ATOM 553 N N . ILE A 1 72 ? -11.461 -1.839 -3.609 1 89.56 72 ILE A N 1
ATOM 554 C CA . ILE A 1 72 ? -11.891 -1.306 -4.895 1 89.56 72 ILE A CA 1
ATOM 555 C C . ILE A 1 72 ? -12.281 -2.453 -5.828 1 89.56 72 ILE A C 1
ATOM 557 O O . ILE A 1 72 ? -13.328 -2.41 -6.473 1 89.56 72 ILE A O 1
ATOM 561 N N . LEU A 1 73 ? -11.461 -3.559 -5.887 1 92.69 73 LEU A N 1
ATOM 562 C CA . LEU A 1 73 ? -11.773 -4.68 -6.766 1 92.69 73 LEU A CA 1
ATOM 563 C C . LEU A 1 73 ? -13.023 -5.41 -6.293 1 92.69 73 LEU A C 1
ATOM 565 O O . LEU A 1 73 ? -13.867 -5.797 -7.105 1 92.69 73 LEU A O 1
ATOM 569 N N . SER A 1 74 ? -13.164 -5.613 -5.023 1 92.69 74 SER A N 1
ATOM 570 C CA . SER A 1 74 ? -14.336 -6.297 -4.484 1 92.69 74 SER A CA 1
ATOM 571 C C . SER A 1 74 ? -15.609 -5.496 -4.75 1 92.69 74 SER A C 1
ATOM 573 O O . SER A 1 74 ? -16.641 -6.066 -5.121 1 92.69 74 SER A O 1
ATOM 575 N N . ARG A 1 75 ? -15.57 -4.203 -4.57 1 86 75 ARG A N 1
ATOM 576 C CA . ARG A 1 75 ? -16.719 -3.328 -4.797 1 86 75 ARG A CA 1
ATOM 577 C C . ARG A 1 75 ? -17.188 -3.41 -6.246 1 86 75 ARG A C 1
ATOM 579 O O . ARG A 1 75 ? -18.375 -3.209 -6.527 1 86 75 ARG A O 1
ATOM 586 N N . HIS A 1 76 ? -16.281 -3.727 -7.113 1 88 76 HIS A N 1
ATOM 587 C CA . HIS A 1 76 ? -16.625 -3.801 -8.531 1 88 76 HIS A CA 1
ATOM 588 C C . HIS A 1 76 ? -16.922 -5.238 -8.945 1 88 76 HIS A C 1
ATOM 590 O O . HIS A 1 76 ? -17.031 -5.531 -10.141 1 88 76 HIS A O 1
ATOM 596 N N . GLY A 1 77 ? -16.938 -6.18 -7.969 1 91.44 77 GLY A N 1
ATOM 597 C CA . GLY A 1 77 ? -17.516 -7.492 -8.242 1 91.44 77 GLY A CA 1
ATOM 598 C C . GLY A 1 77 ? -16.453 -8.555 -8.484 1 91.44 77 GLY A C 1
ATOM 599 O O . GLY A 1 77 ? -16.75 -9.602 -9.078 1 91.44 77 GLY A O 1
ATOM 600 N N . ALA A 1 78 ? -15.172 -8.305 -8.078 1 93.12 78 ALA A N 1
ATOM 601 C CA . ALA A 1 78 ? -14.203 -9.398 -8.164 1 93.12 78 ALA A CA 1
ATOM 602 C C . ALA A 1 78 ? -14.68 -10.617 -7.391 1 93.12 78 ALA A C 1
ATOM 604 O O . ALA A 1 78 ? -15.016 -10.523 -6.207 1 93.12 78 ALA A O 1
ATOM 605 N N . PRO A 1 79 ? -14.695 -11.758 -8.055 1 94.56 79 PRO A N 1
ATOM 606 C CA . PRO A 1 79 ? -15.266 -12.93 -7.383 1 94.56 79 PRO A CA 1
ATOM 607 C C . PRO A 1 79 ? -14.312 -13.539 -6.355 1 94.56 79 PRO A C 1
ATOM 609 O O . PRO A 1 79 ? -14.758 -14.195 -5.41 1 94.56 79 PRO A O 1
ATOM 612 N N . ALA A 1 80 ? -13.016 -13.367 -6.52 1 96.06 80 ALA A N 1
ATOM 613 C CA . ALA A 1 80 ? -11.953 -13.867 -5.652 1 96.06 80 ALA A CA 1
ATOM 614 C C . ALA A 1 80 ? -10.695 -13 -5.777 1 96.06 80 ALA A C 1
ATOM 616 O O . ALA A 1 80 ? -10.477 -12.359 -6.805 1 96.06 80 ALA A O 1
ATOM 617 N N . LEU A 1 81 ? -9.961 -12.938 -4.684 1 97.12 81 LEU A N 1
ATOM 618 C CA . LEU A 1 81 ? -8.758 -12.109 -4.68 1 97.12 81 LEU A CA 1
ATOM 619 C C . LEU A 1 81 ? -7.551 -12.93 -4.23 1 97.12 81 LEU A C 1
ATOM 621 O O . LEU A 1 81 ? -7.695 -13.93 -3.525 1 97.12 81 LEU A O 1
ATOM 625 N N . PHE A 1 82 ? -6.387 -12.555 -4.734 1 97.69 82 PHE A N 1
ATOM 626 C CA . PHE A 1 82 ? -5.098 -13.148 -4.402 1 97.69 82 PHE A CA 1
ATOM 627 C C . PHE A 1 82 ? -4.184 -12.125 -3.746 1 97.69 82 PHE A C 1
ATOM 629 O O . PHE A 1 82 ? -3.822 -11.125 -4.363 1 97.69 82 PHE A O 1
ATOM 636 N N . LEU A 1 83 ? -3.877 -12.25 -2.449 1 98.31 83 LEU A N 1
ATOM 637 C CA . LEU A 1 83 ? -2.881 -11.383 -1.828 1 98.31 83 LEU A CA 1
ATOM 638 C C . LEU A 1 83 ? -1.476 -11.75 -2.297 1 98.31 83 LEU A C 1
ATOM 640 O O . LEU A 1 83 ? -0.885 -12.711 -1.81 1 98.31 83 LEU A O 1
ATOM 644 N N . SER A 1 84 ? -0.925 -10.945 -3.193 1 94.5 84 SER A N 1
ATOM 645 C CA . SER A 1 84 ? 0.32 -11.203 -3.908 1 94.5 84 SER A CA 1
ATOM 646 C C . SER A 1 84 ? 1.533 -10.906 -3.033 1 94.5 84 SER A C 1
ATOM 648 O O . SER A 1 84 ? 1.706 -9.781 -2.566 1 94.5 84 SER A O 1
ATOM 650 N N . GLY A 1 85 ? 2.377 -11.984 -2.838 1 93.31 85 GLY A N 1
ATOM 651 C CA . GLY A 1 85 ? 3.619 -11.734 -2.127 1 93.31 85 GLY A CA 1
ATOM 652 C C . GLY A 1 85 ? 4.473 -10.664 -2.773 1 93.31 85 GLY A C 1
ATOM 653 O O . GLY A 1 85 ? 5.066 -9.836 -2.08 1 93.31 85 GLY A O 1
ATOM 654 N N . PHE A 1 86 ? 4.59 -10.664 -4.141 1 88.81 86 PHE A N 1
ATOM 655 C CA . PHE A 1 86 ? 5.297 -9.625 -4.875 1 88.81 86 PHE A CA 1
ATOM 656 C C . PHE A 1 86 ? 4.699 -8.258 -4.578 1 88.81 86 PHE A C 1
ATOM 658 O O . PHE A 1 86 ? 5.426 -7.301 -4.293 1 88.81 86 PHE A O 1
ATOM 665 N N . GLY A 1 87 ? 3.391 -8.203 -4.598 1 91.94 87 GLY A N 1
ATOM 666 C CA . GLY A 1 87 ? 2.691 -6.953 -4.344 1 91.94 87 GLY A CA 1
ATOM 667 C C . GLY A 1 87 ? 2.916 -6.422 -2.939 1 91.94 87 GLY A C 1
ATOM 668 O O . GLY A 1 87 ? 3.156 -5.227 -2.756 1 91.94 87 GLY A O 1
ATOM 669 N N . VAL A 1 88 ? 2.801 -7.262 -1.976 1 95.88 88 VAL A N 1
ATOM 670 C CA . VAL A 1 88 ? 2.977 -6.859 -0.584 1 95.88 88 VAL A CA 1
ATOM 671 C C . VAL A 1 88 ? 4.414 -6.391 -0.36 1 95.88 88 VAL A C 1
ATOM 673 O O . VAL A 1 88 ? 4.645 -5.363 0.285 1 95.88 88 VAL A O 1
ATOM 676 N N . SER A 1 89 ? 5.402 -7.117 -0.9 1 92 89 SER A N 1
ATOM 677 C CA . SER A 1 89 ? 6.797 -6.707 -0.775 1 92 89 SER A CA 1
ATOM 678 C C . SER A 1 89 ? 7.023 -5.32 -1.366 1 92 89 SER A C 1
ATOM 680 O O . SER A 1 89 ? 7.684 -4.48 -0.755 1 92 89 SER A O 1
ATOM 682 N N . ALA A 1 90 ? 6.473 -5.105 -2.527 1 89.38 90 ALA A N 1
ATOM 683 C CA . ALA A 1 90 ? 6.621 -3.824 -3.217 1 89.38 90 ALA A CA 1
ATOM 684 C C . ALA A 1 90 ? 5.922 -2.705 -2.453 1 89.38 90 ALA A C 1
ATOM 686 O O . ALA A 1 90 ? 6.52 -1.659 -2.188 1 89.38 90 ALA A O 1
ATOM 687 N N . SER A 1 91 ? 4.699 -2.914 -2.064 1 94.69 91 SER A N 1
ATOM 688 C CA . SER A 1 91 ? 3.881 -1.877 -1.446 1 94.69 91 SER A CA 1
ATOM 689 C C . SER A 1 91 ? 4.34 -1.586 -0.021 1 94.69 91 SER A C 1
ATOM 691 O O . SER A 1 91 ? 4.594 -0.433 0.332 1 94.69 91 SER A O 1
ATOM 693 N N . LEU A 1 92 ? 4.465 -2.576 0.768 1 94.69 92 LEU A N 1
ATOM 694 C CA . LEU A 1 92 ? 4.719 -2.443 2.199 1 94.69 92 LEU A CA 1
ATOM 695 C C . LEU A 1 92 ? 6.176 -2.088 2.461 1 94.69 92 LEU A C 1
ATOM 697 O O . LEU A 1 92 ? 6.473 -1.271 3.336 1 94.69 92 LEU A O 1
ATOM 701 N N . LEU A 1 93 ? 7.137 -2.672 1.665 1 92.56 93 LEU A N 1
ATOM 702 C CA . LEU A 1 93 ? 8.555 -2.562 1.996 1 92.56 93 LEU A CA 1
ATOM 703 C C . LEU A 1 93 ? 9.297 -1.748 0.942 1 92.56 93 LEU A C 1
ATOM 705 O O . LEU A 1 93 ? 10.422 -1.303 1.175 1 92.56 93 LEU A O 1
ATOM 709 N N . GLY A 1 94 ? 8.711 -1.555 -0.238 1 90.25 94 GLY A N 1
ATOM 710 C CA . GLY A 1 94 ? 9.445 -0.942 -1.336 1 90.25 94 GLY A CA 1
ATOM 711 C C . GLY A 1 94 ? 10.594 -1.796 -1.838 1 90.25 94 GLY A C 1
ATOM 712 O O . GLY A 1 94 ? 11.586 -1.271 -2.338 1 90.25 94 GLY A O 1
ATOM 713 N N . LEU A 1 95 ? 10.492 -3.1 -1.641 1 86.56 95 LEU A N 1
ATOM 714 C CA . LEU A 1 95 ? 11.586 -4.012 -1.955 1 86.56 95 LEU A CA 1
ATOM 715 C C . LEU A 1 95 ? 11.141 -5.066 -2.965 1 86.56 95 LEU A C 1
ATOM 717 O O . LEU A 1 95 ? 9.945 -5.309 -3.131 1 86.56 95 LEU A O 1
ATOM 721 N N . PRO A 1 96 ? 12.062 -5.672 -3.693 1 83.38 96 PRO A N 1
ATOM 722 C CA . PRO A 1 96 ? 11.727 -6.773 -4.605 1 83.38 96 PRO A CA 1
ATOM 723 C C . PRO A 1 96 ? 11.297 -8.039 -3.867 1 83.38 96 PRO A C 1
ATOM 725 O O . PRO A 1 96 ? 11.656 -8.234 -2.705 1 83.38 96 PRO A O 1
ATOM 728 N N . ASP A 1 97 ? 10.516 -8.82 -4.531 1 82.19 97 ASP A N 1
ATOM 729 C CA . ASP A 1 97 ? 10.023 -10.086 -3.984 1 82.19 97 ASP A CA 1
ATOM 730 C C . ASP A 1 97 ? 11.094 -11.172 -4.059 1 82.19 97 ASP A C 1
ATOM 732 O O . ASP A 1 97 ? 11.031 -12.055 -4.918 1 82.19 97 ASP A O 1
ATOM 736 N N . VAL A 1 98 ? 12.008 -11.141 -3.135 1 80.12 98 VAL A N 1
ATOM 737 C CA . VAL A 1 98 ? 13.094 -12.117 -3.09 1 80.12 98 VAL A CA 1
ATOM 738 C C . VAL A 1 98 ? 13.18 -12.734 -1.694 1 80.12 98 VAL A C 1
ATOM 740 O O . VAL A 1 98 ? 14.258 -13.102 -1.238 1 80.12 98 VAL A O 1
ATOM 743 N N . GLY A 1 99 ? 12.008 -12.711 -1.052 1 83.19 99 GLY A N 1
ATOM 744 C CA . GLY A 1 99 ? 11.938 -13.359 0.25 1 83.19 99 GLY A CA 1
ATOM 745 C C . GLY A 1 99 ? 12.211 -12.406 1.4 1 83.19 99 GLY A C 1
ATOM 746 O O . GLY A 1 99 ? 12.57 -12.836 2.498 1 83.19 99 GLY A O 1
ATOM 747 N N . MET A 1 100 ? 12.047 -11.094 1.198 1 84.31 100 MET A N 1
ATOM 748 C CA . MET A 1 100 ? 12.297 -10.109 2.246 1 84.31 100 MET A CA 1
ATOM 749 C C . MET A 1 100 ? 11.086 -9.969 3.162 1 84.31 100 MET A C 1
ATOM 751 O O . MET A 1 100 ? 11.227 -9.594 4.328 1 84.31 100 MET A O 1
ATOM 755 N N . THR A 1 101 ? 9.883 -10.234 2.615 1 91.69 101 THR A N 1
ATOM 756 C CA . THR A 1 101 ? 8.672 -10.203 3.43 1 91.69 101 THR A CA 1
ATOM 757 C C . THR A 1 101 ? 8.633 -11.391 4.391 1 91.69 101 THR A C 1
ATOM 759 O O . THR A 1 101 ? 8.906 -12.523 3.992 1 91.69 101 THR A O 1
ATOM 762 N N . ASN A 1 102 ? 8.383 -11.156 5.668 1 92.62 102 ASN A N 1
ATOM 763 C CA . ASN A 1 102 ? 8.273 -12.25 6.629 1 92.62 102 ASN A CA 1
ATOM 764 C C . ASN A 1 102 ? 6.816 -12.594 6.93 1 92.62 102 ASN A C 1
ATOM 766 O O . ASN A 1 102 ? 5.906 -11.914 6.441 1 92.62 102 ASN A O 1
ATOM 770 N N . LEU A 1 103 ? 6.625 -13.648 7.637 1 96.31 103 LEU A N 1
ATOM 771 C CA . LEU A 1 103 ? 5.285 -14.148 7.906 1 96.31 103 LEU A CA 1
ATOM 772 C C . LEU A 1 103 ? 4.453 -13.117 8.656 1 96.31 103 LEU A C 1
ATOM 774 O O . LEU A 1 103 ? 3.27 -12.938 8.367 1 96.31 103 LEU A O 1
ATOM 778 N N . VAL A 1 104 ? 5.062 -12.43 9.633 1 95.56 104 VAL A N 1
ATOM 779 C CA . VAL A 1 104 ? 4.328 -11.477 10.453 1 95.56 104 VAL A CA 1
ATOM 780 C C . VAL A 1 104 ? 3.789 -10.344 9.578 1 95.56 104 VAL A C 1
ATOM 782 O O . VAL A 1 104 ? 2.646 -9.906 9.75 1 95.56 104 VAL A O 1
ATOM 785 N N . GLU A 1 105 ? 4.586 -9.883 8.672 1 96.12 105 GLU A N 1
ATOM 786 C CA . GLU A 1 105 ? 4.18 -8.836 7.734 1 96.12 105 GLU A CA 1
ATOM 787 C C . GLU A 1 105 ? 3.053 -9.32 6.828 1 96.12 105 GLU A C 1
ATOM 789 O O . GLU A 1 105 ? 2.057 -8.617 6.641 1 96.12 105 GLU A O 1
ATOM 794 N N . MET A 1 106 ? 3.184 -10.531 6.246 1 97.19 106 MET A N 1
ATOM 795 C CA . MET A 1 106 ? 2.148 -11.086 5.375 1 97.19 106 MET A CA 1
ATOM 796 C C . MET A 1 106 ? 0.848 -11.297 6.145 1 97.19 106 MET A C 1
ATOM 798 O O . MET A 1 106 ? -0.231 -10.977 5.645 1 97.19 106 MET A O 1
ATOM 802 N N . GLU A 1 107 ? 0.98 -11.797 7.375 1 97.88 107 GLU A N 1
ATOM 803 C CA . GLU A 1 107 ? -0.188 -12.031 8.219 1 97.88 107 GLU A CA 1
ATOM 804 C C . GLU A 1 107 ? -0.917 -10.727 8.523 1 97.88 107 GLU A C 1
ATOM 806 O O . GLU A 1 107 ? -2.148 -10.672 8.492 1 97.88 107 GLU A O 1
ATOM 811 N N . MET A 1 108 ? -0.173 -9.727 8.828 1 97 108 MET A N 1
ATOM 812 C CA . MET A 1 108 ? -0.756 -8.43 9.141 1 97 108 MET A CA 1
ATOM 813 C C . MET A 1 108 ? -1.551 -7.887 7.961 1 97 108 MET A C 1
ATOM 815 O O . MET A 1 108 ? -2.699 -7.469 8.117 1 97 108 MET A O 1
ATOM 819 N N . VAL A 1 109 ? -0.956 -7.906 6.793 1 97.81 109 VAL A N 1
ATOM 820 C CA . VAL A 1 109 ? -1.643 -7.395 5.609 1 97.81 109 VAL A CA 1
ATOM 821 C C . VAL A 1 109 ? -2.871 -8.25 5.316 1 97.81 109 VAL A C 1
ATOM 823 O O . VAL A 1 109 ? -3.947 -7.727 5.016 1 97.81 109 VAL A O 1
ATOM 826 N N . ALA A 1 110 ? -2.746 -9.562 5.41 1 98.25 110 ALA A N 1
ATOM 827 C CA . ALA A 1 110 ? -3.869 -10.469 5.188 1 98.25 110 ALA A CA 1
ATOM 828 C C . ALA A 1 110 ? -5.027 -10.148 6.129 1 98.25 110 ALA A C 1
ATOM 830 O O . ALA A 1 110 ? -6.188 -10.125 5.711 1 98.25 110 ALA A O 1
ATOM 831 N N . ARG A 1 111 ? -4.695 -9.906 7.375 1 97 111 ARG A N 1
ATOM 832 C CA . ARG A 1 111 ? -5.723 -9.609 8.367 1 97 111 ARG A CA 1
ATOM 833 C C . ARG A 1 111 ? -6.473 -8.328 8.016 1 97 111 ARG A C 1
ATOM 835 O O . ARG A 1 111 ? -7.699 -8.273 8.117 1 97 111 ARG A O 1
ATOM 842 N N . HIS A 1 112 ? -5.77 -7.344 7.684 1 96.12 112 HIS A N 1
ATOM 843 C CA . HIS A 1 112 ? -6.398 -6.082 7.32 1 96.12 112 HIS A CA 1
ATOM 844 C C . HIS A 1 112 ? -7.273 -6.234 6.082 1 96.12 112 HIS A C 1
ATOM 846 O O . HIS A 1 112 ? -8.398 -5.734 6.047 1 96.12 112 HIS A O 1
ATOM 852 N N . VAL A 1 113 ? -6.758 -6.957 5.047 1 96.69 113 VAL A N 1
ATOM 853 C CA . VAL A 1 113 ? -7.508 -7.172 3.816 1 96.69 113 VAL A CA 1
ATOM 854 C C . VAL A 1 113 ? -8.773 -7.973 4.117 1 96.69 113 VAL A C 1
ATOM 856 O O . VAL A 1 113 ? -9.867 -7.617 3.666 1 96.69 113 VAL A O 1
ATOM 859 N N . PHE A 1 114 ? -8.656 -8.977 4.906 1 96.31 114 PHE A N 1
ATOM 860 C CA . PHE A 1 114 ? -9.812 -9.805 5.215 1 96.31 114 PHE A CA 1
ATOM 861 C C . PHE A 1 114 ? -10.836 -9.031 6.039 1 96.31 114 PHE A C 1
ATOM 863 O O . PHE A 1 114 ? -12.039 -9.156 5.82 1 96.31 114 PHE A O 1
ATOM 870 N N . SER A 1 115 ? -10.32 -8.32 7.078 1 93.69 115 SER A N 1
ATOM 871 C CA . SER A 1 115 ? -11.234 -7.5 7.875 1 93.69 115 SER A CA 1
ATOM 872 C C . SER A 1 115 ? -12.039 -6.555 6.996 1 93.69 115 SER A C 1
ATOM 874 O O . SER A 1 115 ? -13.258 -6.418 7.172 1 93.69 115 SER A O 1
ATOM 876 N N . MET A 1 116 ? -11.398 -5.98 6.086 1 91.44 116 MET A N 1
ATOM 877 C CA . MET A 1 116 ? -12.062 -5.078 5.152 1 91.44 116 MET A CA 1
ATOM 878 C C . MET A 1 116 ? -13.07 -5.832 4.293 1 91.44 116 MET A C 1
ATOM 880 O O . MET A 1 116 ? -14.219 -5.398 4.145 1 91.44 116 MET A O 1
ATOM 884 N N . LEU A 1 117 ? -12.727 -6.992 3.719 1 93.12 117 LEU A N 1
ATOM 885 C CA . LEU A 1 117 ? -13.602 -7.781 2.854 1 93.12 117 LEU A CA 1
ATOM 886 C C . LEU A 1 117 ? -14.82 -8.273 3.619 1 93.12 117 LEU A C 1
ATOM 888 O O . LEU A 1 117 ? -15.922 -8.359 3.061 1 93.12 117 LEU A O 1
ATOM 892 N N . SER A 1 118 ? -14.555 -8.617 4.898 1 90 118 SER A N 1
ATOM 893 C CA . SER A 1 118 ? -15.633 -9.172 5.719 1 90 118 SER A CA 1
ATOM 894 C C . SER A 1 118 ? -16.672 -8.109 6.051 1 90 118 SER A C 1
ATOM 896 O O . SER A 1 118 ? -17.812 -8.438 6.371 1 90 118 SER A O 1
ATOM 898 N N . ALA A 1 119 ? -16.266 -6.93 6.039 1 81.19 119 ALA A N 1
ATOM 899 C CA . ALA A 1 119 ? -17.188 -5.828 6.32 1 81.19 119 ALA A CA 1
ATOM 900 C C . ALA A 1 119 ? -18.062 -5.516 5.113 1 81.19 119 ALA A C 1
ATOM 902 O O . ALA A 1 119 ? -19.109 -4.867 5.242 1 81.19 119 ALA A O 1
ATOM 903 N N . GLU A 1 120 ? -17.562 -6.008 4.074 1 75.75 120 GLU A N 1
ATOM 904 C CA . GLU A 1 120 ? -18.344 -5.812 2.85 1 75.75 120 GLU A CA 1
ATOM 905 C C . GLU A 1 120 ? -19.422 -6.883 2.697 1 75.75 120 GLU A C 1
ATOM 907 O O . GLU A 1 120 ? -19.359 -7.926 3.35 1 75.75 120 GLU A O 1
ATOM 912 N N . GLU A 1 121 ? -20.453 -6.637 2.102 1 66.75 121 GLU A N 1
ATOM 913 C CA . GLU A 1 121 ? -21.578 -7.559 1.924 1 66.75 121 GLU A CA 1
ATOM 914 C C . GLU A 1 121 ? -21.172 -8.773 1.092 1 66.75 121 GLU A C 1
ATOM 916 O O . GLU A 1 121 ? -21.828 -9.812 1.132 1 66.75 121 GLU A O 1
ATOM 921 N N . THR A 1 122 ? -19.984 -8.641 0.533 1 66.69 122 THR A N 1
ATOM 922 C CA . THR A 1 122 ? -19.609 -9.719 -0.374 1 66.69 122 THR A CA 1
ATOM 923 C C . THR A 1 122 ? -18.609 -10.664 0.294 1 66.69 122 THR A C 1
ATOM 925 O O . THR A 1 122 ? -17.781 -10.227 1.093 1 66.69 122 THR A O 1
ATOM 928 N N . ALA A 1 123 ? -18.828 -11.961 0.358 1 81.38 123 ALA A N 1
ATOM 929 C CA . ALA A 1 123 ? -17.938 -13 0.854 1 81.38 123 ALA A CA 1
ATOM 930 C C . ALA A 1 123 ? -16.844 -13.32 -0.163 1 81.38 123 ALA A C 1
ATOM 932 O O . ALA A 1 123 ? -16.703 -14.461 -0.605 1 81.38 123 ALA A O 1
ATOM 933 N N . VAL A 1 124 ? -16.031 -12.281 -0.522 1 94.38 124 VAL A N 1
ATOM 934 C CA . VAL A 1 124 ? -14.984 -12.516 -1.51 1 94.38 124 VAL A CA 1
ATOM 935 C C . VAL A 1 124 ? -13.836 -13.297 -0.871 1 94.38 124 VAL A C 1
ATOM 937 O O . VAL A 1 124 ? -13.203 -12.812 0.07 1 94.38 124 VAL A O 1
ATOM 940 N N . PRO A 1 125 ? -13.633 -14.594 -1.296 1 97.38 125 PRO A N 1
ATOM 941 C CA . PRO A 1 125 ? -12.523 -15.359 -0.722 1 97.38 125 PRO A CA 1
ATOM 942 C C . PRO A 1 125 ? -11.156 -14.781 -1.084 1 97.38 125 PRO A C 1
ATOM 944 O O . PRO A 1 125 ? -10.969 -14.273 -2.193 1 97.38 125 PRO A O 1
ATOM 947 N N . LEU A 1 126 ? -10.25 -14.859 -0.103 1 98.06 126 LEU A N 1
ATOM 948 C CA . LEU A 1 126 ? -8.883 -14.367 -0.265 1 98.06 126 LEU A CA 1
ATOM 949 C C . LEU A 1 126 ? -7.887 -15.523 -0.25 1 98.06 126 LEU A C 1
ATOM 951 O O . LEU A 1 126 ? -7.809 -16.266 0.729 1 98.06 126 LEU A O 1
ATOM 955 N N . ILE A 1 127 ? -7.184 -15.789 -1.403 1 98.69 127 ILE A N 1
ATOM 956 C CA . ILE A 1 127 ? -6.031 -16.688 -1.43 1 98.69 127 ILE A CA 1
ATOM 957 C C . ILE A 1 127 ? -4.762 -15.898 -1.096 1 98.69 127 ILE A C 1
ATOM 959 O O . ILE A 1 127 ? -4.527 -14.82 -1.646 1 98.69 127 ILE A O 1
ATOM 963 N N . VAL A 1 128 ? -3.959 -16.391 -0.169 1 98.69 128 VAL A N 1
ATOM 964 C CA . VAL A 1 128 ? -2.797 -15.648 0.307 1 98.69 128 VAL A CA 1
ATOM 965 C C . VAL A 1 128 ? -1.517 -16.359 -0.124 1 98.69 128 VAL A C 1
ATOM 967 O O . VAL A 1 128 ? -1.389 -17.578 0.043 1 98.69 128 VAL A O 1
ATOM 970 N N . ASP A 1 129 ? -0.573 -15.617 -0.652 1 97.31 129 ASP A N 1
ATOM 971 C CA . ASP A 1 129 ? 0.742 -16.141 -1 1 97.31 129 ASP A CA 1
ATOM 972 C C . ASP A 1 129 ? 1.52 -16.547 0.25 1 97.31 129 ASP A C 1
ATOM 974 O O . ASP A 1 129 ? 1.877 -15.703 1.068 1 97.31 129 ASP A O 1
ATOM 978 N N . GLY A 1 130 ? 1.796 -17.797 0.359 1 97.44 130 GLY A N 1
ATOM 979 C CA . GLY A 1 130 ? 2.549 -18.297 1.495 1 97.44 130 GLY A CA 1
ATOM 980 C C . GLY A 1 130 ? 4.02 -18.516 1.188 1 97.44 130 GLY A C 1
ATOM 981 O O . GLY A 1 130 ? 4.766 -19.031 2.025 1 97.44 130 GLY A O 1
ATOM 982 N N . ASP A 1 131 ? 4.418 -18.156 0.014 1 94.81 131 ASP A N 1
ATOM 983 C CA . ASP A 1 131 ? 5.805 -18.297 -0.422 1 94.81 131 ASP A CA 1
ATOM 984 C C . ASP A 1 131 ? 6.312 -19.719 -0.172 1 94.81 131 ASP A C 1
ATOM 986 O O . ASP A 1 131 ? 5.68 -20.688 -0.579 1 94.81 131 ASP A O 1
ATOM 990 N N . THR A 1 132 ? 7.539 -19.812 0.382 1 93.5 132 THR A N 1
ATOM 991 C CA . THR A 1 132 ? 8.125 -21.109 0.651 1 93.5 132 THR A CA 1
ATOM 992 C C . THR A 1 132 ? 7.727 -21.609 2.037 1 93.5 132 THR A C 1
ATOM 994 O O . THR A 1 132 ? 8.266 -22.609 2.525 1 93.5 132 THR A O 1
ATOM 997 N N . GLY A 1 133 ? 6.82 -20.938 2.66 1 95.19 133 GLY A N 1
ATOM 998 C CA . GLY A 1 133 ? 6.438 -21.297 4.016 1 95.19 133 GLY A CA 1
ATOM 999 C C . GLY A 1 133 ? 7.309 -20.641 5.074 1 95.19 133 GLY A C 1
ATOM 1000 O O . GLY A 1 133 ? 7.266 -21.031 6.242 1 95.19 133 GLY A O 1
ATOM 1001 N N . PHE A 1 134 ? 8.18 -19.781 4.68 1 92.56 134 PHE A N 1
ATOM 1002 C CA . PHE A 1 134 ? 8.977 -18.891 5.531 1 92.56 134 PHE A CA 1
ATOM 1003 C C . PHE A 1 134 ? 9.914 -19.703 6.418 1 92.56 134 PHE A C 1
ATOM 1005 O O . PHE A 1 134 ? 10.125 -19.359 7.582 1 92.56 134 PHE A O 1
ATOM 1012 N N . GLY A 1 135 ? 10.375 -20.812 6.02 1 90.75 135 GLY A N 1
ATOM 1013 C CA . GLY A 1 135 ? 11.336 -21.641 6.734 1 90.75 135 GLY A CA 1
ATOM 1014 C C . GLY A 1 135 ? 11.172 -23.125 6.477 1 90.75 135 GLY A C 1
ATOM 1015 O O . GLY A 1 135 ? 10.93 -23.531 5.34 1 90.75 135 GLY A O 1
ATOM 1016 N N . GLY A 1 136 ? 11.406 -23.922 7.547 1 90.38 136 GLY A N 1
ATOM 1017 C CA . GLY A 1 136 ? 11.266 -25.359 7.461 1 90.38 136 GLY A CA 1
ATOM 1018 C C . GLY A 1 136 ? 9.891 -25.859 7.875 1 90.38 136 GLY A C 1
ATOM 1019 O O . GLY A 1 136 ? 8.945 -25.062 7.973 1 90.38 136 GLY A O 1
ATOM 1020 N N . PRO A 1 137 ? 9.805 -27.078 8.055 1 91.88 137 PRO A N 1
ATOM 1021 C CA . PRO A 1 137 ? 8.508 -27.703 8.328 1 91.88 137 PRO A CA 1
ATOM 1022 C C . PRO A 1 137 ? 7.77 -27.047 9.492 1 91.88 137 PRO A C 1
ATOM 1024 O O . PRO A 1 137 ? 6.582 -26.734 9.383 1 91.88 137 PRO A O 1
ATOM 1027 N N . PRO A 1 138 ? 8.438 -26.812 10.57 1 93.12 138 PRO A N 1
ATOM 1028 C CA . PRO A 1 138 ? 7.711 -26.141 11.648 1 93.12 138 PRO A CA 1
ATOM 1029 C C . PRO A 1 138 ? 7.199 -24.766 11.25 1 93.12 138 PRO A C 1
ATOM 1031 O O . PRO A 1 138 ? 6.145 -24.328 11.719 1 93.12 138 PRO A O 1
ATOM 1034 N N . ASN A 1 139 ? 7.945 -24.078 10.43 1 95.25 139 ASN A N 1
ATOM 1035 C CA . ASN A 1 139 ? 7.52 -22.766 9.945 1 95.25 139 ASN A CA 1
ATOM 1036 C C . ASN A 1 139 ? 6.289 -22.875 9.047 1 95.25 139 ASN A C 1
ATOM 1038 O O . ASN A 1 139 ? 5.406 -22.016 9.102 1 95.25 139 ASN A O 1
ATOM 1042 N N . ILE A 1 140 ? 6.273 -23.922 8.281 1 96.75 140 ILE A N 1
ATOM 1043 C CA . ILE A 1 140 ? 5.133 -24.141 7.391 1 96.75 140 ILE A CA 1
ATOM 1044 C C . ILE A 1 140 ? 3.867 -24.344 8.219 1 96.75 140 ILE A C 1
ATOM 1046 O O . ILE A 1 140 ? 2.807 -23.812 7.891 1 96.75 140 ILE A O 1
ATOM 1050 N N . LEU A 1 141 ? 3.965 -25.062 9.305 1 96.25 141 LEU A N 1
ATOM 1051 C CA . LEU A 1 141 ? 2.828 -25.25 10.195 1 96.25 141 LEU A CA 1
ATOM 1052 C C . LEU A 1 141 ? 2.332 -23.922 10.75 1 96.25 141 LEU A C 1
ATOM 1054 O O . LEU A 1 141 ? 1.13 -23.641 10.719 1 96.25 141 LEU A O 1
ATOM 1058 N N . ARG A 1 142 ? 3.277 -23.172 11.172 1 97 142 ARG A N 1
ATOM 1059 C CA . ARG A 1 142 ? 2.941 -21.859 11.711 1 97 142 ARG A CA 1
ATOM 1060 C C . ARG A 1 142 ? 2.352 -20.953 10.625 1 97 142 ARG A C 1
ATOM 1062 O O . ARG A 1 142 ? 1.4 -20.203 10.883 1 97 142 ARG A O 1
ATOM 1069 N N . THR A 1 143 ? 2.92 -20.969 9.453 1 98 143 THR A N 1
ATOM 1070 C CA . THR A 1 143 ? 2.465 -20.141 8.336 1 98 143 THR A CA 1
ATOM 1071 C C . THR A 1 143 ? 1 -20.422 8.023 1 98 143 THR A C 1
ATOM 1073 O O . THR A 1 143 ? 0.182 -19.516 7.965 1 98 143 THR A O 1
ATOM 1076 N N . VAL A 1 144 ? 0.665 -21.719 7.855 1 98.25 144 VAL A N 1
ATOM 1077 C CA . VAL A 1 144 ? -0.694 -22.109 7.496 1 98.25 144 VAL A CA 1
ATOM 1078 C C . VAL A 1 144 ? -1.658 -21.719 8.617 1 98.25 144 VAL A C 1
ATOM 1080 O O . VAL A 1 144 ? -2.711 -21.125 8.352 1 98.25 144 VAL A O 1
ATOM 1083 N N . SER A 1 145 ? -1.275 -21.922 9.844 1 97.62 145 SER A N 1
ATOM 1084 C CA . SER A 1 145 ? -2.139 -21.609 10.977 1 97.62 145 SER A CA 1
ATOM 1085 C C . SER A 1 145 ? -2.336 -20.094 11.102 1 97.62 145 SER A C 1
ATOM 1087 O O . SER A 1 145 ? -3.455 -19.625 11.336 1 97.62 145 SER A O 1
ATOM 1089 N N . SER A 1 146 ? -1.258 -19.391 10.984 1 98 146 SER A N 1
ATOM 1090 C CA . SER A 1 146 ? -1.311 -17.938 11.117 1 98 146 SER A CA 1
ATOM 1091 C C . SER A 1 146 ? -2.17 -17.312 10.023 1 98 146 SER A C 1
ATOM 1093 O O . SER A 1 146 ? -3.008 -16.453 10.297 1 98 146 SER A O 1
ATOM 1095 N N . LEU A 1 147 ? -2.016 -17.734 8.805 1 98.12 147 LEU A N 1
ATOM 1096 C CA . LEU A 1 147 ? -2.752 -17.141 7.691 1 98.12 147 LEU A CA 1
ATOM 1097 C C . LEU A 1 147 ? -4.211 -17.594 7.707 1 98.12 147 LEU A C 1
ATOM 1099 O O . LEU A 1 147 ? -5.098 -16.844 7.297 1 98.12 147 LEU A O 1
ATOM 1103 N N . ALA A 1 148 ? -4.449 -18.812 8.227 1 97.25 148 ALA A N 1
ATOM 1104 C CA . ALA A 1 148 ? -5.828 -19.234 8.469 1 97.25 148 ALA A CA 1
ATOM 1105 C C . ALA A 1 148 ? -6.52 -18.281 9.445 1 97.25 148 ALA A C 1
ATOM 1107 O O . ALA A 1 148 ? -7.629 -17.812 9.18 1 97.25 148 ALA A O 1
ATOM 1108 N N . SER A 1 149 ? -5.816 -17.984 10.523 1 96.06 149 SER A N 1
ATOM 1109 C CA . SER A 1 149 ? -6.363 -17.094 11.547 1 96.06 149 SER A CA 1
ATOM 1110 C C . SER A 1 149 ? -6.57 -15.68 11 1 96.06 149 SER A C 1
ATOM 1112 O O . SER A 1 149 ? -7.438 -14.945 11.477 1 96.06 149 SER A O 1
ATOM 1114 N N . ALA A 1 150 ? -5.82 -15.367 9.992 1 97.12 150 ALA A N 1
ATOM 1115 C CA . ALA A 1 150 ? -5.914 -14.047 9.375 1 97.12 150 ALA A CA 1
ATOM 1116 C C . ALA A 1 150 ? -7.062 -13.992 8.375 1 97.12 150 ALA A C 1
ATOM 1118 O O . ALA A 1 150 ? -7.395 -12.922 7.855 1 97.12 150 ALA A O 1
ATOM 1119 N N . GLY A 1 151 ? -7.688 -15.156 8.016 1 96.19 151 GLY A N 1
ATOM 1120 C CA . GLY A 1 151 ? -8.883 -15.148 7.188 1 96.19 151 GLY A CA 1
ATOM 1121 C C . GLY A 1 151 ? -8.641 -15.711 5.797 1 96.19 151 GLY A C 1
ATOM 1122 O O . GLY A 1 151 ? -9.508 -15.609 4.926 1 96.19 151 GLY A O 1
ATOM 1123 N N . ALA A 1 152 ? -7.508 -16.359 5.516 1 98.12 152 ALA A N 1
ATOM 1124 C CA . ALA A 1 152 ? -7.191 -16.922 4.203 1 98.12 152 ALA A CA 1
ATOM 1125 C C . ALA A 1 152 ? -8.141 -18.062 3.842 1 98.12 152 ALA A C 1
ATOM 1127 O O . ALA A 1 152 ? -8.336 -18.984 4.633 1 98.12 152 ALA A O 1
ATOM 1128 N N . ALA A 1 153 ? -8.719 -17.984 2.664 1 98.19 153 ALA A N 1
ATOM 1129 C CA . ALA A 1 153 ? -9.477 -19.109 2.129 1 98.19 153 ALA A CA 1
ATOM 1130 C C . ALA A 1 153 ? -8.547 -20.219 1.645 1 98.19 153 ALA A C 1
ATOM 1132 O O . ALA A 1 153 ? -8.906 -21.391 1.678 1 98.19 153 ALA A O 1
ATOM 1133 N N . ALA A 1 154 ? -7.422 -19.766 1.229 1 98.75 154 ALA A N 1
ATOM 1134 C CA . ALA A 1 154 ? -6.383 -20.688 0.781 1 98.75 154 ALA A CA 1
ATOM 1135 C C . ALA A 1 154 ? -4.996 -20.078 0.946 1 98.75 154 ALA A C 1
ATOM 1137 O O . ALA A 1 154 ? -4.859 -18.844 1 1 98.75 154 ALA A O 1
ATOM 1138 N N . VAL A 1 155 ? -3.982 -20.922 1.023 1 98.81 155 VAL A N 1
ATOM 1139 C CA . VAL A 1 155 ? -2.588 -20.531 1.172 1 98.81 155 VAL A CA 1
ATOM 1140 C C . VAL A 1 155 ? -1.727 -21.266 0.147 1 98.81 155 VAL A C 1
ATOM 1142 O O . VAL A 1 155 ? -1.828 -22.484 0.001 1 98.81 155 VAL A O 1
ATOM 1145 N N . THR A 1 156 ? -0.945 -20.531 -0.535 1 98.44 156 THR A N 1
ATOM 1146 C CA . THR A 1 156 ? -0.021 -21.188 -1.458 1 98.44 156 THR A CA 1
ATOM 1147 C C . THR A 1 156 ? 1.27 -21.578 -0.745 1 98.44 156 THR A C 1
ATOM 1149 O O . THR A 1 156 ? 1.753 -20.844 0.122 1 98.44 156 THR A O 1
ATOM 1152 N N . ILE A 1 157 ? 1.81 -22.688 -1.105 1 98.06 157 ILE A N 1
ATOM 1153 C CA . ILE A 1 157 ? 3.135 -23.141 -0.692 1 98.06 157 ILE A CA 1
ATOM 1154 C C . ILE A 1 157 ? 3.957 -23.516 -1.922 1 98.06 157 ILE A C 1
ATOM 1156 O O . ILE A 1 157 ? 3.535 -24.359 -2.729 1 98.06 157 ILE A O 1
ATOM 1160 N N . GLU A 1 158 ? 5.125 -22.859 -2.07 1 95.62 158 GLU A N 1
ATOM 1161 C CA . GLU A 1 158 ? 5.918 -23.078 -3.275 1 95.62 158 GLU A CA 1
ATOM 1162 C C . GLU A 1 158 ? 7.211 -23.828 -2.957 1 95.62 158 GLU A C 1
ATOM 1164 O O . GLU A 1 158 ? 7.508 -24.094 -1.79 1 95.62 158 GLU A O 1
ATOM 1169 N N . ASP A 1 159 ? 7.992 -24.203 -4.043 1 96.38 159 ASP A N 1
ATOM 1170 C CA . ASP A 1 159 ? 9.117 -25.125 -3.861 1 96.38 159 ASP A CA 1
ATOM 1171 C C . ASP A 1 159 ? 10.43 -24.469 -4.273 1 96.38 159 ASP A C 1
ATOM 1173 O O . ASP A 1 159 ? 11.352 -25.141 -4.723 1 96.38 159 ASP A O 1
ATOM 1177 N N . GLN A 1 160 ? 10.492 -23.172 -4.09 1 92.19 160 GLN A N 1
ATOM 1178 C CA . GLN A 1 160 ? 11.766 -22.5 -4.34 1 92.19 160 GLN A CA 1
ATOM 1179 C C . GLN A 1 160 ? 12.711 -22.656 -3.15 1 92.19 160 GLN A C 1
ATOM 1181 O O . GLN A 1 160 ? 12.266 -22.891 -2.023 1 92.19 160 GLN A O 1
ATOM 1186 N N . CYS A 1 161 ? 14.055 -22.578 -3.506 1 87.88 161 CYS A N 1
ATOM 1187 C CA . CYS A 1 161 ? 15.039 -22.516 -2.436 1 87.88 161 CYS A CA 1
ATOM 1188 C C . CYS A 1 161 ? 15.086 -21.125 -1.827 1 87.88 161 CYS A C 1
ATOM 1190 O O . CYS A 1 161 ? 14.742 -20.141 -2.486 1 87.88 161 CYS A O 1
ATOM 1192 N N . PHE A 1 162 ? 15.445 -21.141 -0.582 1 77 162 PHE A N 1
ATOM 1193 C CA . PHE A 1 162 ? 15.773 -19.859 0.021 1 77 162 PHE A CA 1
ATOM 1194 C C . PHE A 1 162 ? 17.25 -19.531 -0.165 1 77 162 PHE A C 1
ATOM 1196 O O . PHE A 1 162 ? 18.109 -20.406 -0.025 1 77 162 PHE A O 1
ATOM 1203 N N . PRO A 1 163 ? 17.688 -18.219 -0.495 1 70.81 163 PRO A N 1
ATOM 1204 C CA . PRO A 1 163 ? 16.781 -17.094 -0.757 1 70.81 163 PRO A CA 1
ATOM 1205 C C . PRO A 1 163 ? 16.016 -17.25 -2.076 1 70.81 163 PRO A C 1
ATOM 1207 O O . PRO A 1 163 ? 16.578 -17.734 -3.062 1 70.81 163 PRO A O 1
ATOM 1210 N N . LYS A 1 164 ? 14.711 -17 -1.943 1 73.62 164 LYS A N 1
ATOM 1211 C CA . LYS A 1 164 ? 13.867 -17.141 -3.121 1 73.62 164 LYS A CA 1
ATOM 1212 C C . LYS A 1 164 ? 14.078 -15.992 -4.102 1 73.62 164 LYS A C 1
ATOM 1214 O O . LYS A 1 164 ? 14.664 -14.969 -3.742 1 73.62 164 LYS A O 1
ATOM 1219 N N . VAL A 1 165 ? 13.805 -16.312 -5.324 1 65 165 VAL A N 1
ATOM 1220 C CA . VAL A 1 165 ? 13.82 -15.289 -6.367 1 65 165 VAL A CA 1
ATOM 1221 C C . VAL A 1 165 ? 12.453 -15.234 -7.055 1 65 165 VAL A C 1
ATOM 1223 O O . VAL A 1 165 ? 11.656 -16.172 -6.945 1 65 165 VAL A O 1
ATOM 1226 N N . CYS A 1 166 ? 12.125 -14.07 -7.633 1 62.66 166 CYS A N 1
ATOM 1227 C CA . CYS A 1 166 ? 10.93 -13.984 -8.461 1 62.66 166 CYS A CA 1
ATOM 1228 C C . CYS A 1 166 ? 11.133 -14.695 -9.789 1 62.66 166 CYS A C 1
ATOM 1230 O O . CYS A 1 166 ? 12.031 -14.336 -10.555 1 62.66 166 CYS A O 1
ATOM 1232 N N . THR A 1 167 ? 10.258 -15.742 -10.016 1 57 167 THR A N 1
ATOM 1233 C CA . THR A 1 167 ? 10.43 -16.609 -11.172 1 57 167 THR A CA 1
ATOM 1234 C C . THR A 1 167 ? 10.367 -15.812 -12.469 1 57 167 THR A C 1
ATOM 1236 O O . THR A 1 167 ? 11.102 -16.094 -13.414 1 57 167 THR A O 1
ATOM 1239 N N . ILE A 1 168 ? 9.57 -14.828 -12.414 1 54.16 168 ILE A N 1
ATOM 1240 C CA . ILE A 1 168 ? 9.359 -14.039 -13.633 1 54.16 168 ILE A CA 1
ATOM 1241 C C . ILE A 1 168 ? 10.602 -13.195 -13.922 1 54.16 168 ILE A C 1
ATOM 1243 O O . ILE A 1 168 ? 10.953 -12.984 -15.078 1 54.16 168 ILE A O 1
ATOM 1247 N N . ALA A 1 169 ? 11.281 -12.828 -12.883 1 52.66 169 ALA A N 1
ATOM 1248 C CA . ALA A 1 169 ? 12.469 -12 -13.023 1 52.66 169 ALA A CA 1
ATOM 1249 C C . ALA A 1 169 ? 13.711 -12.852 -13.266 1 52.66 169 ALA A C 1
ATOM 1251 O O . ALA A 1 169 ? 14.609 -12.461 -14.016 1 52.66 169 ALA A O 1
ATOM 1252 N N . ALA A 1 170 ? 13.688 -13.992 -12.602 1 53.72 170 ALA A N 1
ATOM 1253 C CA . ALA A 1 170 ? 14.93 -14.758 -12.516 1 53.72 170 ALA A CA 1
ATOM 1254 C C . ALA A 1 170 ? 15.07 -15.703 -13.703 1 53.72 170 ALA A C 1
ATOM 1256 O O . ALA A 1 170 ? 16.188 -16.141 -14.031 1 53.72 170 ALA A O 1
ATOM 1257 N N . GLY A 1 171 ? 14.016 -15.852 -14.414 1 57.12 171 GLY A N 1
ATOM 1258 C CA . GLY A 1 171 ? 14.094 -16.812 -15.5 1 57.12 171 GLY A CA 1
ATOM 1259 C C . GLY A 1 171 ? 14.602 -18.172 -15.047 1 57.12 171 GLY A C 1
ATOM 1260 O O . GLY A 1 171 ? 14.07 -18.766 -14.102 1 57.12 171 GLY A O 1
ATOM 1261 N N . SER A 1 172 ? 15.734 -18.641 -15.672 1 58.88 172 SER A N 1
ATOM 1262 C CA . SER A 1 172 ? 16.281 -19.969 -15.445 1 58.88 172 SER A CA 1
ATOM 1263 C C . SER A 1 172 ? 17.109 -20.016 -14.164 1 58.88 172 SER A C 1
ATOM 1265 O O . SER A 1 172 ? 17.516 -21.094 -13.711 1 58.88 172 SER A O 1
ATOM 1267 N N . ASN A 1 173 ? 17.297 -18.891 -13.523 1 68.88 173 ASN A N 1
ATOM 1268 C CA . ASN A 1 173 ? 18.172 -18.859 -12.359 1 68.88 173 ASN A CA 1
ATOM 1269 C C . ASN A 1 173 ? 17.391 -19.078 -11.07 1 68.88 173 ASN A C 1
ATOM 1271 O O . ASN A 1 173 ? 17.922 -18.891 -9.969 1 68.88 173 ASN A O 1
ATOM 1275 N N . VAL A 1 174 ? 16.25 -19.625 -11.32 1 76.19 174 VAL A N 1
ATOM 1276 C CA . VAL A 1 174 ? 15.453 -19.953 -10.141 1 76.19 174 VAL A CA 1
ATOM 1277 C C . VAL A 1 174 ? 15.984 -21.234 -9.508 1 76.19 174 VAL A C 1
ATOM 1279 O O . VAL A 1 174 ? 16.203 -22.234 -10.211 1 76.19 174 VAL A O 1
ATOM 1282 N N . ARG A 1 175 ? 16.359 -21.234 -8.211 1 85.56 175 ARG A N 1
ATOM 1283 C CA . ARG A 1 175 ? 16.75 -22.422 -7.477 1 85.56 175 ARG A CA 1
ATOM 1284 C C . ARG A 1 175 ? 15.539 -23.109 -6.852 1 85.56 175 ARG A C 1
ATOM 1286 O O . ARG A 1 175 ? 14.727 -22.453 -6.199 1 85.56 175 ARG A O 1
ATOM 1293 N N . ILE A 1 176 ? 15.469 -24.375 -7.141 1 93.12 176 ILE A N 1
ATOM 1294 C CA . ILE A 1 176 ? 14.305 -25.172 -6.766 1 93.12 176 ILE A CA 1
ATOM 1295 C C . ILE A 1 176 ? 14.75 -26.359 -5.902 1 93.12 176 ILE A C 1
ATOM 1297 O O . ILE A 1 176 ? 15.758 -27 -6.195 1 93.12 176 ILE A O 1
ATOM 1301 N N . VAL A 1 177 ? 14.039 -26.625 -4.863 1 94.88 177 VAL A N 1
ATOM 1302 C CA . VAL A 1 177 ? 14.336 -27.797 -4.047 1 94.88 177 VAL A CA 1
ATOM 1303 C C . VAL A 1 177 ? 14.039 -29.078 -4.84 1 94.88 177 VAL A C 1
ATOM 1305 O O . VAL A 1 177 ? 13.352 -29.031 -5.859 1 94.88 177 VAL A O 1
ATOM 1308 N N . ASP A 1 178 ? 14.547 -30.125 -4.406 1 95.62 178 ASP A N 1
ATOM 1309 C CA . ASP A 1 178 ? 14.25 -31.375 -5.09 1 95.62 178 ASP A CA 1
ATOM 1310 C C . ASP A 1 178 ? 12.805 -31.797 -4.859 1 95.62 178 ASP A C 1
ATOM 1312 O O . ASP A 1 178 ? 12.102 -31.203 -4.043 1 95.62 178 ASP A O 1
ATOM 1316 N N . ARG A 1 179 ? 12.359 -32.75 -5.578 1 96.75 179 ARG A N 1
ATOM 1317 C CA . ARG A 1 179 ? 10.961 -33.188 -5.562 1 96.75 179 ARG A CA 1
ATOM 1318 C C . ARG A 1 179 ? 10.547 -33.656 -4.176 1 96.75 179 ARG A C 1
ATOM 1320 O O . ARG A 1 179 ? 9.445 -33.344 -3.709 1 96.75 179 ARG A O 1
ATOM 1327 N N . GLU A 1 180 ? 11.406 -34.406 -3.539 1 97.06 180 GLU A N 1
ATOM 1328 C CA . GLU A 1 180 ? 11.086 -34.938 -2.217 1 97.06 180 GLU A CA 1
ATOM 1329 C C . GLU A 1 180 ? 10.789 -33.812 -1.229 1 97.06 180 GLU A C 1
ATOM 1331 O O . GLU A 1 180 ? 9.812 -33.875 -0.484 1 97.06 180 GLU A O 1
ATOM 1336 N N . GLU A 1 181 ? 11.609 -32.844 -1.271 1 96.56 181 GLU A N 1
ATOM 1337 C CA . GLU A 1 181 ? 11.398 -31.688 -0.38 1 96.56 181 GLU A CA 1
ATOM 1338 C C . GLU A 1 181 ? 10.141 -30.922 -0.759 1 96.56 181 GLU A C 1
ATOM 1340 O O . GLU A 1 181 ? 9.414 -30.453 0.114 1 96.56 181 GLU A O 1
ATOM 1345 N N . ALA A 1 182 ? 9.914 -30.734 -2.02 1 97.56 182 ALA A N 1
ATOM 1346 C CA . ALA A 1 182 ? 8.695 -30.062 -2.463 1 97.56 182 ALA A CA 1
ATOM 1347 C C . ALA A 1 182 ? 7.457 -30.781 -1.931 1 97.56 182 ALA A C 1
ATOM 1349 O O . ALA A 1 182 ? 6.547 -30.141 -1.395 1 97.56 182 ALA A O 1
ATOM 1350 N N . VAL A 1 183 ? 7.473 -32.031 -2.066 1 97.94 183 VAL A N 1
ATOM 1351 C CA . VAL A 1 183 ? 6.352 -32.875 -1.621 1 97.94 183 VAL A CA 1
ATOM 1352 C C . VAL A 1 183 ? 6.223 -32.781 -0.102 1 97.94 183 VAL A C 1
ATOM 1354 O O . VAL A 1 183 ? 5.109 -32.688 0.428 1 97.94 183 VAL A O 1
ATOM 1357 N N . GLN A 1 184 ? 7.332 -32.75 0.589 1 97.44 184 GLN A N 1
ATOM 1358 C CA . GLN A 1 184 ? 7.324 -32.656 2.045 1 97.44 184 GLN A CA 1
ATOM 1359 C C . GLN A 1 184 ? 6.723 -31.328 2.506 1 97.44 184 GLN A C 1
ATOM 1361 O O . GLN A 1 184 ? 5.992 -31.297 3.498 1 97.44 184 GLN A O 1
ATOM 1366 N N . ARG A 1 185 ? 7.004 -30.312 1.827 1 97.88 185 ARG A N 1
ATOM 1367 C CA . ARG A 1 185 ? 6.438 -29.016 2.168 1 97.88 185 ARG A CA 1
ATOM 1368 C C . ARG A 1 185 ? 4.918 -29.031 2.055 1 97.88 185 ARG A C 1
ATOM 1370 O O . ARG A 1 185 ? 4.219 -28.547 2.945 1 97.88 185 ARG A O 1
ATOM 1377 N N . VAL A 1 186 ? 4.445 -29.625 0.984 1 98.5 186 VAL A N 1
ATOM 1378 C CA . VAL A 1 186 ? 3.002 -29.703 0.777 1 98.5 186 VAL A CA 1
ATOM 1379 C C . VAL A 1 186 ? 2.381 -30.609 1.841 1 98.5 186 VAL A C 1
ATOM 1381 O O . VAL A 1 186 ? 1.318 -30.297 2.383 1 98.5 186 VAL A O 1
ATOM 1384 N N . ARG A 1 187 ? 3.049 -31.688 2.178 1 98.31 187 ARG A N 1
ATOM 1385 C CA . ARG A 1 187 ? 2.566 -32.594 3.221 1 98.31 187 ARG A CA 1
ATOM 1386 C C . ARG A 1 187 ? 2.428 -31.844 4.551 1 98.31 187 ARG A C 1
ATOM 1388 O O . ARG A 1 187 ? 1.426 -32 5.254 1 98.31 187 ARG A O 1
ATOM 1395 N N . CYS A 1 188 ? 3.436 -31.062 4.879 1 98.12 188 CYS A N 1
ATOM 1396 C CA . CYS A 1 188 ? 3.412 -30.297 6.113 1 98.12 188 CYS A CA 1
ATOM 1397 C C . CYS A 1 188 ? 2.262 -29.281 6.102 1 98.12 188 CYS A C 1
ATOM 1399 O O . CYS A 1 188 ? 1.572 -29.125 7.109 1 98.12 188 CYS A O 1
ATOM 1401 N N . ALA A 1 189 ? 2.039 -28.672 4.988 1 98.62 189 ALA A N 1
ATOM 1402 C CA . ALA A 1 189 ? 0.952 -27.703 4.863 1 98.62 189 ALA A CA 1
ATOM 1403 C C . ALA A 1 189 ? -0.406 -28.375 5.047 1 98.62 189 ALA A C 1
ATOM 1405 O O . ALA A 1 189 ? -1.29 -27.828 5.715 1 98.62 189 ALA A O 1
ATOM 1406 N N . LEU A 1 190 ? -0.583 -29.516 4.43 1 98 190 LEU A N 1
ATOM 1407 C CA . LEU A 1 190 ? -1.826 -30.266 4.547 1 98 190 LEU A CA 1
ATOM 1408 C C . LEU A 1 190 ? -2.064 -30.703 5.992 1 98 190 LEU A C 1
ATOM 1410 O O . LEU A 1 190 ? -3.191 -30.641 6.484 1 98 190 LEU A O 1
ATOM 1414 N N . ALA A 1 191 ? -0.992 -31.109 6.66 1 97.56 191 ALA A N 1
ATOM 1415 C CA . ALA A 1 191 ? -1.109 -31.484 8.062 1 97.56 191 ALA A CA 1
ATOM 1416 C C . ALA A 1 191 ? -1.557 -30.297 8.914 1 97.56 191 ALA A C 1
ATOM 1418 O O . ALA A 1 191 ? -2.391 -30.453 9.812 1 97.56 191 ALA A O 1
ATOM 1419 N N . ALA A 1 192 ? -0.983 -29.188 8.617 1 97.5 192 ALA A N 1
ATOM 1420 C CA . ALA A 1 192 ? -1.358 -27.969 9.328 1 97.5 192 ALA A CA 1
ATOM 1421 C C . ALA A 1 192 ? -2.826 -27.625 9.094 1 97.5 192 ALA A C 1
ATOM 1423 O O . ALA A 1 192 ? -3.549 -27.281 10.031 1 97.5 192 ALA A O 1
ATOM 1424 N N . ARG A 1 193 ? -3.256 -27.656 7.84 1 96.44 193 ARG A N 1
ATOM 1425 C CA . ARG A 1 193 ? -4.656 -27.438 7.492 1 96.44 193 ARG A CA 1
ATOM 1426 C C . ARG A 1 193 ? -5.574 -28.344 8.297 1 96.44 193 ARG A C 1
ATOM 1428 O O . ARG A 1 193 ? -6.559 -27.891 8.883 1 96.44 193 ARG A O 1
ATOM 1435 N N . ASP A 1 194 ? -5.223 -29.609 8.312 1 95.94 194 ASP A N 1
ATOM 1436 C CA . ASP A 1 194 ? -6.047 -30.594 9 1 95.94 194 ASP A CA 1
ATOM 1437 C C . ASP A 1 194 ? -6.09 -30.328 10.5 1 95.94 194 ASP A C 1
ATOM 1439 O O . ASP A 1 194 ? -7.133 -30.484 11.141 1 95.94 194 ASP A O 1
ATOM 1443 N N . GLU A 1 195 ? -4.984 -29.891 11.039 1 95.81 195 GLU A N 1
ATOM 1444 C CA . GLU A 1 195 ? -4.941 -29.562 12.461 1 95.81 195 GLU A CA 1
ATOM 1445 C C . GLU A 1 195 ? -5.828 -28.359 12.766 1 95.81 195 GLU A C 1
ATOM 1447 O O . GLU A 1 195 ? -6.57 -28.359 13.75 1 95.81 195 GLU A O 1
ATOM 1452 N N . VAL A 1 196 ? -5.781 -27.375 11.922 1 96.12 196 VAL A N 1
ATOM 1453 C CA . VAL A 1 196 ? -6.617 -26.203 12.117 1 96.12 196 VAL A CA 1
ATOM 1454 C C . VAL A 1 196 ? -8.086 -26.594 12.008 1 96.12 196 VAL A C 1
ATOM 1456 O O . VAL A 1 196 ? -8.914 -26.125 12.805 1 96.12 196 VAL A O 1
ATOM 1459 N N . ASN A 1 197 ? -8.422 -27.453 11.031 1 94.44 197 ASN A N 1
ATOM 1460 C CA . ASN A 1 197 ? -9.789 -27.938 10.898 1 94.44 197 ASN A CA 1
ATOM 1461 C C . ASN A 1 197 ? -10.25 -28.688 12.148 1 94.44 197 ASN A C 1
ATOM 1463 O O . ASN A 1 197 ? -11.383 -28.5 12.602 1 94.44 197 ASN A O 1
ATOM 1467 N N . ARG A 1 198 ? -9.398 -29.484 12.703 1 94.12 198 ARG A N 1
ATOM 1468 C CA . ARG A 1 198 ? -9.75 -30.25 13.898 1 94.12 198 ARG A CA 1
ATOM 1469 C C . ARG A 1 198 ? -10.008 -29.328 15.086 1 94.12 198 ARG A C 1
ATOM 1471 O O . ARG A 1 198 ? -10.922 -29.562 15.875 1 94.12 198 ARG A O 1
ATOM 1478 N N . ARG A 1 199 ? -9.312 -28.266 15.102 1 93.62 199 ARG A N 1
ATOM 1479 C CA . ARG A 1 199 ? -9.359 -27.391 16.266 1 93.62 199 ARG A CA 1
ATOM 1480 C C . ARG A 1 199 ? -10.492 -26.375 16.125 1 93.62 199 ARG A C 1
ATOM 1482 O O . ARG A 1 199 ? -11.125 -26 17.125 1 93.62 199 ARG A O 1
ATOM 1489 N N . SER A 1 200 ? -10.734 -25.859 14.914 1 93.12 200 SER A N 1
ATOM 1490 C CA . SER A 1 200 ? -11.625 -24.703 14.836 1 93.12 200 SER A CA 1
ATOM 1491 C C . SER A 1 200 ? -12.477 -24.75 13.57 1 93.12 200 SER A C 1
ATOM 1493 O O . SER A 1 200 ? -13.258 -23.828 13.305 1 93.12 200 SER A O 1
ATOM 1495 N N . ASP A 1 201 ? -12.391 -25.781 12.68 1 92.88 201 ASP A N 1
ATOM 1496 C CA . ASP A 1 201 ? -13.117 -25.891 11.414 1 92.88 201 ASP A CA 1
ATOM 1497 C C . ASP A 1 201 ? -12.883 -24.672 10.531 1 92.88 201 ASP A C 1
ATOM 1499 O O . ASP A 1 201 ? -13.812 -24.188 9.883 1 92.88 201 ASP A O 1
ATOM 1503 N N . ASN A 1 202 ? -11.609 -24.141 10.625 1 92.81 202 ASN A N 1
ATOM 1504 C CA . ASN A 1 202 ? -11.273 -22.906 9.898 1 92.81 202 ASN A CA 1
ATOM 1505 C C . ASN A 1 202 ? -10.023 -23.094 9.039 1 92.81 202 ASN A C 1
ATOM 1507 O O . ASN A 1 202 ? -9.312 -22.141 8.75 1 92.81 202 ASN A O 1
ATOM 1511 N N . GLY A 1 203 ? -9.766 -24.344 8.633 1 95.19 203 GLY A N 1
ATOM 1512 C CA . GLY A 1 203 ? -8.586 -24.609 7.832 1 95.19 203 GLY A CA 1
ATOM 1513 C C . GLY A 1 203 ? -8.688 -24.078 6.414 1 95.19 203 GLY A C 1
ATOM 1514 O O . GLY A 1 203 ? -9.727 -24.234 5.766 1 95.19 203 GLY A O 1
ATOM 1515 N N . PRO A 1 204 ? -7.641 -23.391 5.965 1 97.62 204 PRO A N 1
ATOM 1516 C CA . PRO A 1 204 ? -7.617 -22.953 4.57 1 97.62 204 PRO A CA 1
ATOM 1517 C C . PRO A 1 204 ? -7.34 -24.078 3.59 1 97.62 204 PRO A C 1
ATOM 1519 O O . PRO A 1 204 ? -6.805 -25.125 3.98 1 97.62 204 PRO A O 1
ATOM 1522 N N . TRP A 1 205 ? -7.746 -23.922 2.393 1 98.19 205 TRP A N 1
ATOM 1523 C CA . TRP A 1 205 ? -7.254 -24.812 1.342 1 98.19 205 TRP A CA 1
ATOM 1524 C C . TRP A 1 205 ? -5.758 -24.594 1.11 1 98.19 205 TRP A C 1
ATOM 1526 O O . TRP A 1 205 ? -5.227 -23.516 1.376 1 98.19 205 TRP A O 1
ATOM 1536 N N . ILE A 1 206 ? -5.129 -25.672 0.651 1 98.62 206 ILE A N 1
ATOM 1537 C CA . ILE A 1 206 ? -3.707 -25.594 0.328 1 98.62 206 ILE A CA 1
ATOM 1538 C C . ILE A 1 206 ? -3.521 -25.594 -1.188 1 98.62 206 ILE A C 1
ATOM 1540 O O . ILE A 1 206 ? -3.975 -26.516 -1.879 1 98.62 206 ILE A O 1
ATOM 1544 N N . VAL A 1 207 ? -2.936 -24.547 -1.646 1 98.75 207 VAL A N 1
ATOM 1545 C CA . VAL A 1 207 ? -2.496 -24.453 -3.035 1 98.75 207 VAL A CA 1
ATOM 1546 C C . VAL A 1 207 ? -1.059 -24.953 -3.154 1 98.75 207 VAL A C 1
ATOM 1548 O O . VAL A 1 207 ? -0.123 -24.281 -2.709 1 98.75 207 VAL A O 1
ATOM 1551 N N . ALA A 1 208 ? -0.878 -26.109 -3.75 1 98.75 208 ALA A N 1
ATOM 1552 C CA . ALA A 1 208 ? 0.461 -26.641 -4.004 1 98.75 208 ALA A CA 1
ATOM 1553 C C . ALA A 1 208 ? 1.045 -26.047 -5.285 1 98.75 208 ALA A C 1
ATOM 1555 O O . ALA A 1 208 ? 0.589 -26.375 -6.387 1 98.75 208 ALA A O 1
ATOM 1556 N N . ARG A 1 209 ? 2.064 -25.219 -5.086 1 97.12 209 ARG A N 1
ATOM 1557 C CA . ARG A 1 209 ? 2.664 -24.5 -6.203 1 97.12 209 ARG A CA 1
ATOM 1558 C C . ARG A 1 209 ? 4.066 -25.016 -6.5 1 97.12 209 ARG A C 1
ATOM 1560 O O . ARG A 1 209 ? 4.848 -25.266 -5.582 1 97.12 209 ARG A O 1
ATOM 1567 N N . THR A 1 210 ? 4.355 -25.266 -7.777 1 97.06 210 THR A N 1
ATOM 1568 C CA . THR A 1 210 ? 5.73 -25.547 -8.18 1 97.06 210 THR A CA 1
ATOM 1569 C C . THR A 1 210 ? 6.227 -24.5 -9.172 1 97.06 210 THR A C 1
ATOM 1571 O O . THR A 1 210 ? 5.504 -24.109 -10.094 1 97.06 210 THR A O 1
ATOM 1574 N N . ASP A 1 211 ? 7.391 -24.047 -8.906 1 93.06 211 ASP A N 1
ATOM 1575 C CA . ASP A 1 211 ? 8.078 -23.078 -9.75 1 93.06 211 ASP A CA 1
ATOM 1576 C C . ASP A 1 211 ? 9.188 -23.75 -10.562 1 93.06 211 ASP A C 1
ATOM 1578 O O . ASP A 1 211 ? 10.086 -23.078 -11.062 1 93.06 211 ASP A O 1
ATOM 1582 N N . CYS A 1 212 ? 9.164 -25.047 -10.812 1 94 212 CYS A N 1
ATOM 1583 C CA . CYS A 1 212 ? 10.352 -25.781 -11.227 1 94 212 CYS A CA 1
ATOM 1584 C C . CYS A 1 212 ? 10.477 -25.812 -12.75 1 94 212 CYS A C 1
ATOM 1586 O O . CYS A 1 212 ? 11.453 -26.328 -13.289 1 94 212 CYS A O 1
ATOM 1588 N N . ARG A 1 213 ? 9.523 -25.25 -13.461 1 91.19 213 ARG A N 1
ATOM 1589 C CA . ARG A 1 213 ? 9.469 -25.422 -14.906 1 91.19 213 ARG A CA 1
ATOM 1590 C C . ARG A 1 213 ? 10.781 -24.984 -15.562 1 91.19 213 ARG A C 1
ATOM 1592 O O . ARG A 1 213 ? 11.312 -25.703 -16.422 1 91.19 213 ARG A O 1
ATOM 1599 N N . MET A 1 214 ? 11.266 -23.875 -15.156 1 85.62 214 MET A N 1
ATOM 1600 C CA . MET A 1 214 ? 12.453 -23.344 -15.805 1 85.62 214 MET A CA 1
ATOM 1601 C C . MET A 1 214 ? 13.711 -24.062 -15.328 1 85.62 214 MET A C 1
ATOM 1603 O O . MET A 1 214 ? 14.656 -24.234 -16.094 1 85.62 214 MET A O 1
ATOM 1607 N N . ALA A 1 215 ? 13.703 -24.531 -14.18 1 88.88 215 ALA A N 1
ATOM 1608 C CA . ALA A 1 215 ? 14.883 -25.172 -13.594 1 88.88 215 ALA A CA 1
ATOM 1609 C C . ALA A 1 215 ? 14.969 -26.641 -14 1 88.88 215 ALA A C 1
ATOM 1611 O O . ALA A 1 215 ? 16.062 -27.141 -14.297 1 88.88 215 ALA A O 1
ATOM 1612 N N . PHE A 1 216 ? 13.805 -27.422 -14.055 1 94.12 216 PHE A N 1
ATOM 1613 C CA . PHE A 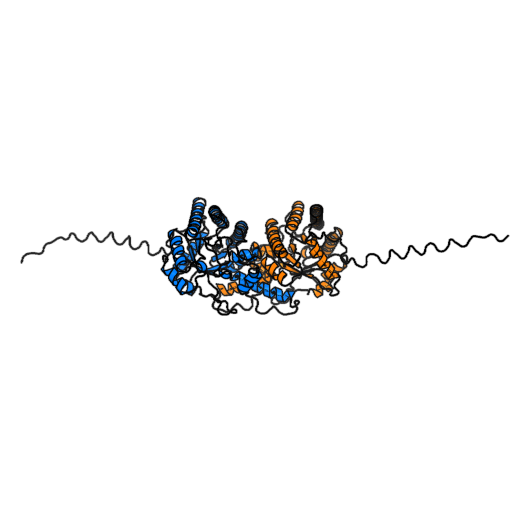1 216 ? 13.867 -28.875 -14.164 1 94.12 216 PHE A CA 1
ATOM 1614 C C . PHE A 1 216 ? 13.055 -29.359 -15.359 1 94.12 216 PHE A C 1
ATOM 1616 O O . PHE A 1 216 ? 13.023 -30.547 -15.648 1 94.12 216 PHE A O 1
ATOM 1623 N N . GLY A 1 217 ? 12.367 -28.453 -16.031 1 93.69 217 GLY A N 1
ATOM 1624 C CA . GLY A 1 217 ? 1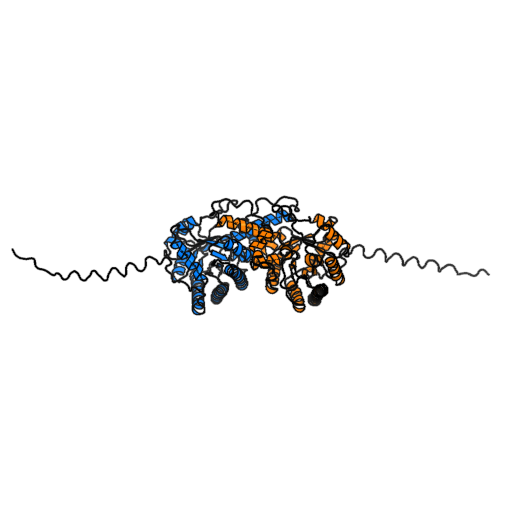1.648 -28.812 -17.25 1 93.69 217 GLY A CA 1
ATOM 1625 C C . GLY A 1 217 ? 10.203 -29.188 -16.984 1 93.69 217 GLY A C 1
ATOM 1626 O O . GLY A 1 217 ? 9.773 -29.312 -15.836 1 93.69 217 GLY A O 1
ATOM 1627 N N . PHE A 1 218 ? 9.5 -29.453 -18.062 1 95.94 218 PHE A N 1
ATOM 1628 C CA . PHE A 1 218 ? 8.062 -29.672 -18.016 1 95.94 218 PHE A CA 1
ATOM 1629 C C . PHE A 1 218 ? 7.734 -31.016 -17.375 1 95.94 218 PHE A C 1
ATOM 1631 O O . PHE A 1 218 ? 6.777 -31.141 -16.609 1 95.94 218 PHE A O 1
ATOM 1638 N N . ASP A 1 219 ? 8.461 -32 -17.719 1 97.75 219 ASP A N 1
ATOM 1639 C CA . ASP A 1 219 ? 8.156 -33.344 -17.203 1 97.75 219 ASP A CA 1
ATOM 1640 C C . ASP A 1 219 ? 8.234 -33.375 -15.688 1 97.75 219 ASP A C 1
ATOM 1642 O O . ASP A 1 219 ? 7.383 -33.969 -15.031 1 97.75 219 ASP A O 1
ATOM 1646 N N . GLU A 1 220 ? 9.227 -32.719 -15.156 1 97.38 220 GLU A N 1
ATOM 1647 C CA . GLU A 1 220 ? 9.336 -32.656 -13.703 1 97.38 220 GLU A CA 1
ATOM 1648 C C . GLU A 1 220 ? 8.172 -31.875 -13.102 1 97.38 220 GLU A C 1
ATOM 1650 O O . GLU A 1 220 ? 7.656 -32.219 -12.039 1 97.38 220 GLU A O 1
ATOM 1655 N N . CYS A 1 221 ? 7.746 -30.875 -13.758 1 96.81 221 CYS A N 1
ATOM 1656 C CA . CYS A 1 221 ? 6.59 -30.109 -13.32 1 96.81 221 CYS A CA 1
ATOM 1657 C C . CYS A 1 221 ? 5.355 -30.984 -13.211 1 96.81 221 CYS A C 1
ATOM 1659 O O . CYS A 1 221 ? 4.641 -30.953 -12.203 1 96.81 221 CYS A O 1
ATOM 1661 N N . VAL A 1 222 ? 5.152 -31.766 -14.227 1 98.06 222 VAL A N 1
ATOM 1662 C CA . VAL A 1 222 ? 3.994 -32.656 -14.258 1 98.06 222 VAL A CA 1
ATOM 1663 C C . VAL A 1 222 ? 4.082 -33.656 -13.109 1 98.06 222 VAL A C 1
ATOM 1665 O O . VAL A 1 222 ? 3.105 -33.875 -12.391 1 98.06 222 VAL A O 1
ATOM 1668 N N . GLU A 1 223 ? 5.219 -34.219 -12.93 1 98.31 223 GLU A N 1
ATOM 1669 C CA . GLU A 1 223 ? 5.387 -35.219 -11.883 1 98.31 223 GLU A CA 1
ATOM 1670 C C . GLU A 1 223 ? 5.117 -34.625 -10.5 1 98.31 223 GLU A C 1
ATOM 1672 O O . GLU A 1 223 ? 4.445 -35.25 -9.68 1 98.31 223 GLU A O 1
ATOM 1677 N N . ARG A 1 224 ? 5.578 -33.5 -10.227 1 98.5 224 ARG A N 1
ATOM 1678 C CA . ARG A 1 224 ? 5.32 -32.844 -8.945 1 98.5 224 ARG A CA 1
ATOM 1679 C C . ARG A 1 224 ? 3.832 -32.594 -8.75 1 98.5 224 ARG A C 1
ATOM 1681 O O . ARG A 1 224 ? 3.277 -32.875 -7.691 1 98.5 224 ARG A O 1
ATOM 1688 N N . CYS A 1 225 ? 3.238 -32.062 -9.773 1 98.56 225 CYS A N 1
ATOM 1689 C CA . CYS A 1 225 ? 1.812 -31.781 -9.688 1 98.56 225 CYS A CA 1
ATOM 1690 C C . CYS A 1 225 ? 1.012 -33.031 -9.391 1 98.56 225 CYS A C 1
ATOM 1692 O O . CYS A 1 225 ? 0.084 -33 -8.578 1 98.56 225 CYS A O 1
ATOM 1694 N N . LEU A 1 226 ? 1.414 -34.125 -10.062 1 98.56 226 LEU A N 1
ATOM 1695 C CA . LEU A 1 226 ? 0.733 -35.406 -9.828 1 98.56 226 LEU A CA 1
ATOM 1696 C C . LEU A 1 226 ? 0.932 -35.875 -8.383 1 98.56 226 LEU A C 1
ATOM 1698 O O . LEU A 1 226 ? -0.002 -36.375 -7.758 1 98.56 226 LEU A O 1
ATOM 1702 N N . GLN A 1 227 ? 2.09 -35.688 -7.84 1 98.62 227 GLN A N 1
ATOM 1703 C CA . GLN A 1 227 ? 2.355 -36.094 -6.461 1 98.62 227 GLN A CA 1
ATOM 1704 C C . GLN A 1 227 ? 1.6 -35.188 -5.48 1 98.62 227 GLN A C 1
ATOM 1706 O O . GLN A 1 227 ? 1.077 -35.688 -4.473 1 98.62 227 GLN A O 1
ATOM 1711 N N . PHE A 1 228 ? 1.583 -33.906 -5.777 1 98.75 228 PHE A N 1
ATOM 1712 C CA . PHE A 1 228 ? 0.802 -33 -4.949 1 98.75 228 PHE A CA 1
ATOM 1713 C C . PHE A 1 228 ? -0.662 -33.438 -4.91 1 98.75 228 PHE A C 1
ATOM 1715 O O . PHE A 1 228 ? -1.284 -33.438 -3.848 1 98.75 228 PHE A O 1
ATOM 1722 N N . GLU A 1 229 ? -1.184 -33.719 -6.109 1 97.94 229 GLU A N 1
ATOM 1723 C CA . GLU A 1 229 ? -2.564 -34.188 -6.223 1 97.94 229 GLU A CA 1
ATOM 1724 C C . GLU A 1 229 ? -2.797 -35.438 -5.391 1 97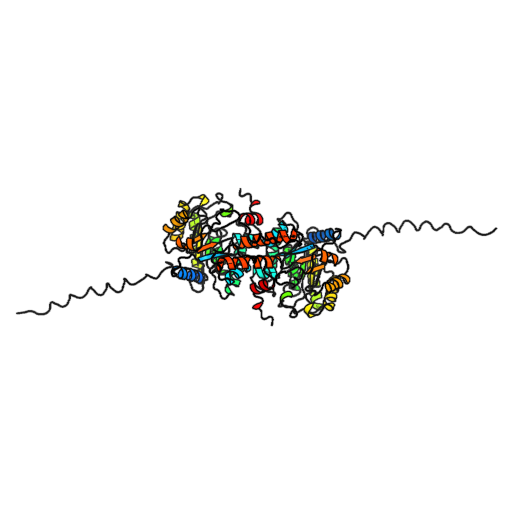.94 229 GLU A C 1
ATOM 1726 O O . GLU A 1 229 ? -3.77 -35.531 -4.637 1 97.94 229 GLU A O 1
ATOM 1731 N N . GLN A 1 230 ? -1.896 -36.375 -5.531 1 97.75 230 GLN A N 1
ATOM 1732 C CA . GLN A 1 230 ? -2.01 -37.656 -4.809 1 97.75 230 GLN A CA 1
ATOM 1733 C C . GLN A 1 230 ? -1.962 -37.406 -3.301 1 97.75 230 GLN A C 1
ATOM 1735 O O . GLN A 1 230 ? -2.635 -38.125 -2.543 1 97.75 230 GLN A O 1
ATOM 1740 N N . LEU A 1 231 ? -1.199 -36.438 -2.863 1 97.69 231 LEU A N 1
ATOM 1741 C CA . LEU A 1 231 ? -1.06 -36.125 -1.446 1 97.69 231 LEU A CA 1
ATOM 1742 C C . LEU A 1 231 ? -2.34 -35.5 -0.899 1 97.69 231 LEU A C 1
ATOM 1744 O O . LEU A 1 231 ? -2.541 -35.469 0.317 1 97.69 231 LEU A O 1
ATOM 1748 N N . GLY A 1 232 ? -3.145 -35 -1.82 1 97 232 GLY A N 1
ATOM 1749 C CA . GLY A 1 232 ? -4.406 -34.406 -1.384 1 97 232 GLY A CA 1
ATOM 1750 C C . GLY A 1 232 ? -4.402 -32.906 -1.383 1 97 232 GLY A C 1
ATOM 1751 O O . GLY A 1 232 ? -5.168 -32.281 -0.649 1 97 232 GLY A O 1
ATOM 1752 N N . ALA A 1 233 ? -3.516 -32.25 -2.111 1 97.94 233 ALA A N 1
ATOM 1753 C CA . ALA A 1 233 ? -3.57 -30.797 -2.271 1 97.94 233 ALA A CA 1
ATOM 1754 C C . ALA A 1 233 ? -4.926 -30.359 -2.816 1 97.94 233 ALA A C 1
ATOM 1756 O O . ALA A 1 233 ? -5.492 -31.016 -3.695 1 97.94 233 ALA A O 1
ATOM 1757 N N . ASP A 1 234 ? -5.41 -29.281 -2.311 1 97.75 234 ASP A N 1
ATOM 1758 C CA . ASP A 1 234 ? -6.738 -28.828 -2.697 1 97.75 234 ASP A CA 1
ATOM 1759 C C . ASP A 1 234 ? -6.707 -28.141 -4.066 1 97.75 234 ASP A C 1
ATOM 1761 O O . ASP A 1 234 ? -7.668 -28.234 -4.832 1 97.75 234 ASP A O 1
ATOM 1765 N N . ILE A 1 235 ? -5.684 -27.422 -4.301 1 98.25 235 ILE A N 1
ATOM 1766 C CA . ILE A 1 235 ? -5.484 -26.734 -5.57 1 98.25 235 ILE A CA 1
ATOM 1767 C C . ILE A 1 235 ? -4.062 -26.969 -6.074 1 98.25 235 ILE A C 1
ATOM 1769 O O . ILE A 1 235 ? -3.107 -26.922 -5.293 1 98.25 235 ILE A O 1
ATOM 1773 N N . ILE A 1 236 ? -3.939 -27.234 -7.422 1 98.56 236 ILE A N 1
ATOM 1774 C CA . ILE A 1 236 ? -2.641 -27.406 -8.062 1 98.56 236 ILE A CA 1
ATOM 1775 C C . ILE A 1 236 ? -2.303 -26.172 -8.891 1 98.56 236 ILE A C 1
ATOM 1777 O O . ILE A 1 236 ? -3.145 -25.672 -9.641 1 98.56 236 ILE A O 1
ATOM 1781 N N . TYR A 1 237 ? -1.023 -25.688 -8.719 1 97.75 237 TYR A N 1
ATOM 1782 C CA . TYR A 1 237 ? -0.554 -24.484 -9.398 1 97.75 237 TYR A CA 1
ATOM 1783 C C . TYR A 1 237 ? 0.872 -24.656 -9.906 1 97.75 237 TYR A C 1
ATOM 1785 O O . TYR A 1 237 ? 1.822 -24.656 -9.117 1 97.75 237 TYR A O 1
ATOM 1793 N N . ALA A 1 238 ? 0.972 -24.844 -11.234 1 95.44 238 ALA A N 1
ATOM 1794 C CA . ALA A 1 238 ? 2.285 -24.859 -11.875 1 95.44 238 ALA A CA 1
ATOM 1795 C C . ALA A 1 238 ? 2.609 -23.484 -12.469 1 95.44 238 ALA A C 1
ATOM 1797 O O . ALA A 1 238 ? 1.97 -23.047 -13.43 1 95.44 238 ALA A O 1
ATOM 1798 N N . GLU A 1 239 ? 3.592 -22.891 -11.945 1 90.25 239 GLU A N 1
ATOM 1799 C CA . GLU A 1 239 ? 3.957 -21.531 -12.336 1 90.25 239 GLU A CA 1
ATOM 1800 C C . GLU A 1 239 ? 4.848 -21.531 -13.578 1 90.25 239 GLU A C 1
ATOM 1802 O O . GLU A 1 239 ? 5.707 -22.406 -13.727 1 90.25 239 GLU A O 1
ATOM 1807 N N . ASN A 1 240 ? 4.613 -20.547 -14.43 1 84.19 240 ASN A N 1
ATOM 1808 C CA . ASN A 1 240 ? 5.488 -20.172 -15.531 1 84.19 240 ASN A CA 1
ATOM 1809 C C . ASN A 1 240 ? 5.594 -21.266 -16.578 1 84.19 240 ASN A C 1
ATOM 1811 O O . ASN A 1 240 ? 6.68 -21.547 -17.078 1 84.19 240 ASN A O 1
ATOM 1815 N N . LEU A 1 241 ? 4.512 -21.984 -16.781 1 88.44 241 LEU A N 1
ATOM 1816 C CA . LEU A 1 241 ? 4.484 -22.844 -17.969 1 88.44 241 LEU A CA 1
ATOM 1817 C C . LEU A 1 241 ? 4.695 -22.016 -19.234 1 88.44 241 LEU A C 1
ATOM 1819 O O . LEU A 1 241 ? 4.379 -20.828 -19.266 1 88.44 241 LEU A O 1
ATOM 1823 N N . GLN A 1 242 ? 5.172 -22.562 -20.266 1 83.19 242 GLN A N 1
ATOM 1824 C CA . GLN A 1 242 ? 5.809 -21.797 -21.328 1 83.19 242 GLN A CA 1
ATOM 1825 C C . GLN A 1 242 ? 4.914 -21.719 -22.562 1 83.19 242 GLN A C 1
ATOM 1827 O O . GLN A 1 242 ? 5.207 -20.969 -23.484 1 83.19 242 GLN A O 1
ATOM 1832 N N . SER A 1 243 ? 3.902 -22.547 -22.641 1 85.19 243 SER A N 1
ATOM 1833 C CA . SER A 1 243 ? 3.033 -22.547 -23.812 1 85.19 243 SER A CA 1
ATOM 1834 C C . SER A 1 243 ? 1.636 -23.047 -23.469 1 85.19 243 SER A C 1
ATOM 1836 O O . SER A 1 243 ? 1.44 -23.703 -22.438 1 85.19 243 SER A O 1
ATOM 1838 N N . VAL A 1 244 ? 0.727 -22.688 -24.328 1 89.69 244 VAL A N 1
ATOM 1839 C CA . VAL A 1 244 ? -0.636 -23.188 -24.203 1 89.69 244 VAL A CA 1
ATOM 1840 C C . VAL A 1 244 ? -0.626 -24.719 -24.219 1 89.69 244 VAL A C 1
ATOM 1842 O O . VAL A 1 244 ? -1.378 -25.359 -23.484 1 89.69 244 VAL A O 1
ATOM 1845 N N . GLU A 1 245 ? 0.224 -25.219 -25.047 1 93.12 245 GLU A N 1
ATOM 1846 C CA . GLU A 1 245 ? 0.34 -26.672 -25.141 1 93.12 245 GLU A CA 1
ATOM 1847 C C . GLU A 1 245 ? 0.741 -27.281 -23.797 1 93.12 245 GLU A C 1
ATOM 1849 O O . GLU A 1 245 ? 0.236 -28.328 -23.406 1 93.12 245 GLU A O 1
ATOM 1854 N N . GLU A 1 246 ? 1.6 -26.672 -23.078 1 93.75 246 GLU A N 1
ATOM 1855 C CA . GLU A 1 246 ? 2.014 -27.172 -21.766 1 93.75 246 GLU A CA 1
ATOM 1856 C C . GLU A 1 246 ? 0.856 -27.141 -20.781 1 93.75 246 GLU A C 1
ATOM 1858 O O . GLU A 1 246 ? 0.695 -28.062 -19.969 1 93.75 246 GLU A O 1
ATOM 1863 N N . TYR A 1 247 ? 0.061 -26.125 -20.875 1 94 247 TYR A N 1
ATOM 1864 C CA . TYR A 1 247 ? -1.117 -26.047 -20.016 1 94 247 TYR A CA 1
ATOM 1865 C C . TYR A 1 247 ? -2.072 -27.203 -20.312 1 94 247 TYR A C 1
ATOM 1867 O O . TYR A 1 247 ? -2.561 -27.859 -19.391 1 94 247 TYR A O 1
ATOM 1875 N N . GLU A 1 248 ? -2.277 -27.422 -21.578 1 94.88 248 GLU A N 1
ATOM 1876 C CA . GLU A 1 248 ? -3.16 -28.5 -21.984 1 94.88 248 GLU A CA 1
ATOM 1877 C C . GLU A 1 248 ? -2.639 -29.859 -21.516 1 94.88 248 GLU A C 1
ATOM 1879 O O . GLU A 1 248 ? -3.4 -30.672 -21 1 94.88 248 GLU A O 1
ATOM 1884 N N . ARG A 1 249 ? -1.386 -30.031 -21.719 1 96.5 249 ARG A N 1
ATOM 1885 C CA . ARG A 1 249 ? -0.779 -31.312 -21.344 1 96.5 249 ARG A CA 1
ATOM 1886 C C . ARG A 1 249 ? -0.863 -31.547 -19.844 1 96.5 249 ARG A C 1
ATOM 1888 O O . ARG A 1 249 ? -1.179 -32.656 -19.406 1 96.5 249 ARG A O 1
ATOM 1895 N N . LEU A 1 250 ? -0.564 -30.578 -19.078 1 97.12 250 LEU A N 1
ATOM 1896 C CA . LEU A 1 250 ? -0.664 -30.734 -17.641 1 97.12 250 LEU A CA 1
ATOM 1897 C C . LEU A 1 250 ? -2.1 -31.047 -17.219 1 97.12 250 LEU A C 1
ATOM 1899 O O . LEU A 1 250 ? -2.342 -31.953 -16.422 1 97.12 250 LEU A O 1
ATOM 1903 N N . ARG A 1 251 ? -3 -30.281 -17.781 1 96.75 251 ARG A N 1
ATOM 1904 C CA . ARG A 1 251 ? -4.398 -30.453 -17.391 1 96.75 251 ARG A CA 1
ATOM 1905 C C . ARG A 1 251 ? -4.879 -31.875 -17.703 1 96.75 251 ARG A C 1
ATOM 1907 O O . ARG A 1 251 ? -5.621 -32.469 -16.922 1 96.75 251 ARG A O 1
ATOM 1914 N N . ARG A 1 252 ? -4.469 -32.469 -18.781 1 96.75 252 ARG A N 1
ATOM 1915 C CA . ARG A 1 252 ? -4.867 -33.812 -19.188 1 96.75 252 ARG A CA 1
ATOM 1916 C C . ARG A 1 252 ? -4.324 -34.875 -18.234 1 96.75 252 ARG A C 1
ATOM 1918 O O . ARG A 1 252 ? -4.883 -35.969 -18.125 1 96.75 252 ARG A O 1
ATOM 1925 N N . ARG A 1 253 ? -3.264 -34.5 -17.625 1 97.62 253 ARG A N 1
ATOM 1926 C CA . ARG A 1 253 ? -2.621 -35.469 -16.75 1 97.62 253 ARG A CA 1
ATOM 1927 C C . ARG A 1 253 ? -3.264 -35.469 -15.359 1 97.62 253 ARG A C 1
ATOM 1929 O O . ARG A 1 253 ? -3.166 -36.438 -14.625 1 97.62 253 ARG A O 1
ATOM 1936 N N . LEU A 1 254 ? -3.918 -34.438 -14.977 1 97.56 254 LEU A N 1
ATOM 1937 C CA . LEU A 1 254 ? -4.543 -34.344 -13.664 1 97.56 254 LEU A CA 1
ATOM 1938 C C . LEU A 1 254 ? -5.977 -34.844 -13.695 1 97.56 254 LEU A C 1
ATOM 1940 O O . LEU A 1 254 ? -6.605 -34.906 -14.758 1 97.56 254 LEU A O 1
ATOM 1944 N N . ASP A 1 255 ? -6.469 -35.281 -12.547 1 96.31 255 ASP A N 1
ATOM 1945 C CA . ASP A 1 255 ? -7.887 -35.625 -12.422 1 96.31 255 ASP A CA 1
ATOM 1946 C C . ASP A 1 255 ? -8.766 -34.438 -12.836 1 96.31 255 ASP A C 1
ATOM 1948 O O . ASP A 1 255 ? -8.484 -33.281 -12.484 1 96.31 255 ASP A O 1
ATOM 1952 N N . PRO A 1 256 ? -9.812 -34.688 -13.625 1 93.31 256 PRO A N 1
ATOM 1953 C CA . PRO A 1 256 ? -10.664 -33.625 -14.117 1 93.31 256 PRO A CA 1
ATOM 1954 C C . PRO A 1 256 ? -11.312 -32.812 -12.992 1 93.31 256 PRO A C 1
ATOM 1956 O O . PRO A 1 256 ? -11.727 -31.672 -13.195 1 93.31 256 PRO A O 1
ATOM 1959 N N . LEU A 1 257 ? -11.32 -33.406 -11.859 1 94.5 257 LEU A N 1
ATOM 1960 C CA . LEU A 1 257 ? -11.992 -32.719 -10.766 1 94.5 257 LEU A CA 1
ATOM 1961 C C . LEU A 1 257 ? -10.992 -31.969 -9.898 1 94.5 257 LEU A C 1
ATOM 1963 O O . LEU A 1 257 ? -11.391 -31.234 -9 1 94.5 257 LEU A O 1
ATOM 1967 N N . THR A 1 258 ? -9.703 -32.156 -10.156 1 96.19 258 THR A N 1
ATOM 1968 C CA . THR A 1 258 ? -8.695 -31.406 -9.414 1 96.19 258 THR A CA 1
ATOM 1969 C C . THR A 1 258 ? -8.789 -29.906 -9.734 1 96.19 258 THR A C 1
ATOM 1971 O O . THR A 1 258 ? -8.82 -29.516 -10.898 1 96.19 258 THR A O 1
ATOM 1974 N N . VAL A 1 259 ? -8.906 -29.094 -8.688 1 97.12 259 VAL A N 1
ATOM 1975 C CA . VAL A 1 259 ? -8.953 -27.641 -8.875 1 97.12 259 VAL A CA 1
ATOM 1976 C C . VAL A 1 259 ? -7.566 -27.125 -9.234 1 97.12 259 VAL A C 1
ATOM 1978 O O . VAL A 1 259 ? -6.566 -27.531 -8.641 1 97.12 259 VAL A O 1
ATOM 1981 N N . THR A 1 260 ? -7.516 -26.188 -10.258 1 97.06 260 THR A N 1
ATOM 1982 C CA . THR A 1 260 ? -6.227 -25.75 -10.789 1 97.06 260 THR A CA 1
ATOM 1983 C C . THR A 1 260 ? -6.207 -24.234 -10.977 1 97.06 260 THR A C 1
ATOM 1985 O O . THR A 1 260 ? -7.258 -23.609 -11.156 1 97.06 260 THR A O 1
ATOM 1988 N N . ILE A 1 261 ? -5.004 -23.656 -10.805 1 95.81 261 ILE A N 1
ATOM 1989 C CA . ILE A 1 261 ? -4.738 -22.25 -11.086 1 95.81 261 ILE A CA 1
ATOM 1990 C C . ILE A 1 261 ? -3.809 -22.141 -12.289 1 95.81 261 ILE A C 1
ATOM 1992 O O . ILE A 1 261 ? -2.861 -22.906 -12.43 1 95.81 261 ILE A O 1
ATOM 1996 N N . VAL A 1 262 ? -4.082 -21.203 -13.133 1 88.75 262 VAL A N 1
ATOM 1997 C CA . VAL A 1 262 ? -3.145 -20.766 -14.164 1 88.75 262 VAL A CA 1
ATOM 1998 C C . VAL A 1 262 ? -2.764 -19.312 -13.922 1 88.75 262 VAL A C 1
ATOM 2000 O O . VAL A 1 262 ? -3.633 -18.453 -13.742 1 88.75 262 VAL A O 1
ATOM 2003 N N . ALA A 1 263 ? -1.448 -19.188 -13.797 1 81.69 263 ALA A N 1
ATOM 2004 C CA . ALA A 1 263 ? -1.005 -17.797 -13.719 1 81.69 263 ALA A CA 1
ATOM 2005 C C . ALA A 1 263 ? -0.832 -17.203 -15.117 1 81.69 263 ALA A C 1
ATOM 2007 O O . ALA A 1 263 ? -0.3 -17.859 -16.016 1 81.69 263 ALA A O 1
ATOM 2008 N N . GLN A 1 264 ? -1.551 -16.125 -15.242 1 62.59 264 GLN A N 1
ATOM 2009 C CA . GLN A 1 264 ? -1.529 -15.461 -16.531 1 62.59 264 GLN A CA 1
ATOM 2010 C C . GLN A 1 264 ? -0.219 -14.703 -16.75 1 62.59 264 GLN A C 1
ATOM 2012 O O . GLN A 1 264 ? 0.281 -14.055 -15.82 1 62.59 264 GLN A O 1
ATOM 2017 N N . VAL A 1 265 ? 0.584 -15.312 -17.719 1 55.5 265 VAL A N 1
ATOM 2018 C CA . VAL A 1 265 ? 1.842 -14.656 -18.078 1 55.5 265 VAL A CA 1
ATOM 2019 C C . VAL A 1 265 ? 1.596 -13.617 -19.172 1 55.5 265 VAL A C 1
ATOM 2021 O O . VAL A 1 265 ? 0.698 -13.773 -20 1 55.5 265 VAL A O 1
ATOM 2024 N N . GLN A 1 266 ? 1.883 -12.383 -18.812 1 49.41 266 GLN A N 1
ATOM 2025 C CA . GLN A 1 266 ? 1.84 -11.32 -19.812 1 49.41 266 GLN A CA 1
ATOM 2026 C C . GLN A 1 266 ? 2.771 -11.625 -20.984 1 49.41 266 GLN A C 1
ATOM 2028 O O . GLN A 1 266 ? 3.896 -12.086 -20.781 1 49.41 266 GLN A O 1
ATOM 2033 N N . GLU A 1 267 ? 2.188 -12.148 -22.078 1 46 267 GLU A N 1
ATOM 2034 C CA . GLU A 1 267 ? 3.021 -12.328 -23.266 1 46 267 GLU A CA 1
ATOM 2035 C C . GLU A 1 267 ? 3.752 -11.039 -23.625 1 46 267 GLU A C 1
ATOM 2037 O O . GLU A 1 267 ? 3.186 -9.945 -23.516 1 46 267 GLU A O 1
ATOM 2042 N N . LYS A 1 268 ? 5.117 -11.156 -23.5 1 44.16 268 LYS A N 1
ATOM 2043 C CA . LYS A 1 268 ? 5.965 -10.086 -24.016 1 44.16 268 LYS A CA 1
ATOM 2044 C C . LYS A 1 268 ? 5.527 -9.648 -25.406 1 44.16 268 LYS A C 1
ATOM 2046 O O . LYS A 1 268 ? 6.172 -9.992 -26.406 1 44.16 268 LYS A O 1
ATOM 2051 N N . ARG A 1 269 ? 4.285 -9.828 -25.875 1 39.75 269 ARG A N 1
ATOM 2052 C CA . ARG A 1 269 ? 4.301 -9.555 -27.312 1 39.75 269 ARG A CA 1
ATOM 2053 C C . ARG A 1 269 ? 4.77 -8.133 -27.594 1 39.75 269 ARG A C 1
ATOM 2055 O O . ARG A 1 269 ? 5.723 -7.918 -28.344 1 39.75 269 ARG A O 1
ATOM 2062 N N . ASP A 1 270 ? 3.926 -7.121 -27.469 1 40.28 270 ASP A N 1
ATOM 2063 C CA . ASP A 1 270 ? 4.246 -5.715 -27.688 1 40.28 270 ASP A CA 1
ATOM 2064 C C . ASP A 1 270 ? 4.41 -4.973 -26.359 1 40.28 270 ASP A C 1
ATOM 2066 O O . ASP A 1 270 ? 3.551 -5.066 -25.484 1 40.28 270 ASP A O 1
ATOM 2070 N N . PRO A 1 271 ? 5.723 -4.688 -26.094 1 39.31 271 PRO A N 1
ATOM 2071 C CA . PRO A 1 271 ? 6.004 -3.922 -24.875 1 39.31 271 PRO A CA 1
ATOM 2072 C C . PRO A 1 271 ? 4.832 -3.041 -24.453 1 39.31 271 PRO A C 1
ATOM 2074 O O . PRO A 1 271 ? 4.648 -2.791 -23.25 1 39.31 271 PRO A O 1
ATOM 2077 N N . LYS A 1 272 ? 4.273 -2.484 -25.531 1 40.81 272 LYS A N 1
ATOM 2078 C CA . LYS A 1 272 ? 3.221 -1.506 -25.281 1 40.81 272 LYS A CA 1
ATOM 2079 C C . LYS A 1 272 ? 1.896 -2.193 -24.953 1 40.81 272 LYS A C 1
ATOM 2081 O O . LYS A 1 272 ? 0.939 -1.542 -24.531 1 40.81 272 LYS A O 1
ATOM 2086 N N . GLU A 1 273 ? 1.762 -3.428 -25.312 1 43.19 273 GLU A N 1
ATOM 2087 C CA . GLU A 1 273 ? 0.492 -4.125 -25.125 1 43.19 273 GLU A CA 1
ATOM 2088 C C . GLU A 1 273 ? 0.664 -5.355 -24.25 1 43.19 273 GLU A C 1
ATOM 2090 O O . GLU A 1 273 ? 1.454 -6.25 -24.562 1 43.19 273 GLU A O 1
ATOM 2095 N N . SER A 1 274 ? 0.792 -5.258 -23.078 1 44.44 274 SER A N 1
ATOM 2096 C CA . SER A 1 274 ? 0.841 -6.426 -22.203 1 44.44 274 SER A CA 1
ATOM 2097 C C . SER A 1 274 ? -0.511 -7.125 -22.141 1 44.44 274 SER A C 1
ATOM 2099 O O . SER A 1 274 ? -1.498 -6.547 -21.688 1 44.44 274 SER A O 1
ATOM 2101 N N . LYS A 1 275 ? -0.79 -7.918 -23.203 1 53.97 275 LYS A N 1
ATOM 2102 C CA . LYS A 1 275 ? -2.033 -8.68 -23.109 1 53.97 275 LYS A CA 1
ATOM 2103 C C . LYS A 1 275 ? -1.803 -10.039 -22.469 1 53.97 275 LYS A C 1
ATOM 2105 O O . LYS A 1 275 ? -0.756 -10.664 -22.672 1 53.97 275 LYS A O 1
ATOM 2110 N N . PRO A 1 276 ? -2.736 -10.32 -21.609 1 58.78 276 PRO A N 1
ATOM 2111 C CA . PRO A 1 276 ? -2.613 -11.68 -21.078 1 58.78 276 PRO A CA 1
ATOM 2112 C C . PRO A 1 276 ? -2.521 -12.734 -22.172 1 58.78 276 PRO A C 1
ATOM 2114 O O . PRO A 1 276 ? -3.092 -12.562 -23.25 1 58.78 276 PRO A O 1
ATOM 2117 N N . LEU A 1 277 ? -1.746 -13.742 -21.938 1 62.91 277 LEU A N 1
ATOM 2118 C CA . LEU A 1 277 ? -1.601 -14.844 -22.891 1 62.91 277 LEU A CA 1
ATOM 2119 C C . LEU A 1 277 ? -2.947 -15.5 -23.172 1 62.91 277 LEU A C 1
ATOM 2121 O O . LEU A 1 277 ? -3.23 -15.891 -24.297 1 62.91 277 LEU A O 1
ATOM 2125 N N . LEU A 1 278 ? -3.75 -15.594 -22.141 1 76.69 278 LEU A N 1
ATOM 2126 C CA . LEU A 1 278 ? -5.043 -16.266 -22.234 1 76.69 278 LEU A CA 1
ATOM 2127 C C . LEU A 1 278 ? -6.137 -15.438 -21.578 1 76.69 278 LEU A C 1
ATOM 2129 O O . LEU A 1 278 ? -5.914 -14.836 -20.516 1 76.69 278 LEU A O 1
ATOM 2133 N N . THR A 1 279 ? -7.254 -15.336 -22.25 1 79.69 279 THR A N 1
ATOM 2134 C CA . THR A 1 279 ? -8.445 -14.805 -21.609 1 79.69 279 THR A CA 1
ATOM 2135 C C . THR A 1 279 ? -9 -15.789 -20.578 1 79.69 279 THR A C 1
ATOM 2137 O O . THR A 1 279 ? -8.625 -16.969 -20.578 1 79.69 279 THR A O 1
ATOM 2140 N N . THR A 1 280 ? -9.938 -15.32 -19.719 1 86.56 280 THR A N 1
ATOM 2141 C CA . THR A 1 280 ? -10.555 -16.203 -18.75 1 86.56 280 THR A CA 1
ATOM 2142 C C . THR A 1 280 ? -11.344 -17.312 -19.453 1 86.56 280 THR A C 1
ATOM 2144 O O . THR A 1 280 ? -11.43 -18.438 -18.953 1 86.56 280 THR A O 1
ATOM 2147 N N . GLY A 1 281 ? -11.922 -16.938 -20.594 1 86.75 281 GLY A N 1
ATOM 2148 C CA . GLY A 1 281 ? -12.602 -17.938 -21.391 1 86.75 281 GLY A CA 1
ATOM 2149 C C . GLY A 1 281 ? -11.672 -19.031 -21.906 1 86.75 281 GLY A C 1
ATOM 2150 O O . GLY A 1 281 ? -11.984 -20.219 -21.797 1 86.75 281 GLY A O 1
ATOM 2151 N N . GLU A 1 282 ? -10.508 -18.578 -22.406 1 86.75 282 GLU A N 1
ATOM 2152 C CA . GLU A 1 282 ? -9.539 -19.547 -22.922 1 86.75 282 GLU A CA 1
ATOM 2153 C C . GLU A 1 282 ? -8.992 -20.422 -21.812 1 86.75 282 GLU A C 1
ATOM 2155 O O . GLU A 1 282 ? -8.758 -21.625 -22.016 1 86.75 282 GLU A O 1
ATOM 2160 N N . VAL A 1 283 ? -8.828 -19.859 -20.672 1 90.81 283 VAL A N 1
ATOM 2161 C CA . VAL A 1 283 ? -8.367 -20.609 -19.516 1 90.81 283 VAL A CA 1
ATOM 2162 C C . VAL A 1 283 ? -9.414 -21.672 -19.141 1 90.81 283 VAL A C 1
ATOM 2164 O O . VAL A 1 283 ? -9.07 -22.812 -18.875 1 90.81 283 VAL A O 1
ATOM 2167 N N . GLY A 1 284 ? -10.664 -21.297 -19.156 1 91.44 284 GLY A N 1
ATOM 2168 C CA . GLY A 1 284 ? -11.75 -22.234 -18.922 1 91.44 284 GLY A CA 1
ATOM 2169 C C . GLY A 1 284 ? -11.82 -23.359 -19.938 1 91.44 284 GLY A C 1
ATOM 2170 O O . GLY A 1 284 ? -12.047 -24.516 -19.594 1 91.44 284 GLY A O 1
ATOM 2171 N N . ASP A 1 285 ? -11.562 -22.969 -21.156 1 90.62 285 ASP A N 1
ATOM 2172 C CA . ASP A 1 285 ? -11.586 -23.953 -22.25 1 90.62 285 ASP A CA 1
ATOM 2173 C C . ASP A 1 285 ? -10.5 -25.016 -22.047 1 90.62 285 ASP A C 1
ATOM 2175 O O . ASP A 1 285 ? -10.68 -26.172 -22.422 1 90.62 285 ASP A O 1
ATOM 2179 N N . LEU A 1 286 ? -9.422 -24.562 -21.422 1 91.62 286 LEU A N 1
ATOM 2180 C CA . LEU A 1 286 ? -8.328 -25.5 -21.156 1 91.62 286 LEU A CA 1
ATOM 2181 C C . LEU A 1 286 ? -8.641 -26.375 -19.969 1 91.62 286 LEU A C 1
ATOM 2183 O O . LEU A 1 286 ? -7.91 -27.328 -19.672 1 91.62 286 LEU A O 1
ATOM 2187 N N . GLY A 1 287 ? -9.703 -26.094 -19.266 1 92.69 287 GLY A N 1
ATOM 2188 C CA . GLY A 1 287 ? -10.141 -26.922 -18.156 1 92.69 287 GLY A CA 1
ATOM 2189 C C . GLY A 1 287 ? -9.641 -26.438 -16.812 1 92.69 287 GLY A C 1
ATOM 2190 O O . GLY A 1 287 ? -9.742 -27.141 -15.805 1 92.69 287 GLY A O 1
ATOM 2191 N N . TYR A 1 288 ? -9.086 -25.25 -16.781 1 94.19 288 TYR A N 1
ATOM 2192 C CA . TYR A 1 288 ? -8.609 -24.688 -15.523 1 94.19 288 TYR A CA 1
ATOM 2193 C C . TYR A 1 288 ? -9.703 -23.906 -14.82 1 94.19 288 TYR A C 1
ATOM 2195 O O . TYR A 1 288 ? -10.586 -23.344 -15.477 1 94.19 288 TYR A O 1
ATOM 2203 N N . ASP A 1 289 ? -9.586 -23.844 -13.539 1 95.19 289 ASP A N 1
ATOM 2204 C CA . ASP A 1 289 ? -10.664 -23.281 -12.734 1 95.19 289 ASP A CA 1
ATOM 2205 C C . ASP A 1 289 ? -10.398 -21.812 -12.422 1 95.19 289 ASP A C 1
ATOM 2207 O O . ASP A 1 289 ? -11.328 -21 -12.414 1 95.19 289 ASP A O 1
ATOM 2211 N N . LEU A 1 290 ? -9.172 -21.453 -12.109 1 95.38 290 LEU A N 1
ATOM 2212 C CA . LEU A 1 290 ? -8.812 -20.125 -11.648 1 95.38 290 LEU A CA 1
ATOM 2213 C C . LEU A 1 290 ? -7.766 -19.484 -12.555 1 95.38 290 LEU A C 1
ATOM 2215 O O . LEU A 1 290 ? -6.754 -20.125 -12.875 1 95.38 290 LEU A O 1
ATOM 2219 N N . ALA A 1 291 ? -8.016 -18.281 -13.008 1 92.31 291 ALA A N 1
ATOM 2220 C CA . ALA A 1 291 ? -7.078 -17.5 -13.812 1 92.31 291 ALA A CA 1
ATOM 2221 C C . ALA A 1 291 ? -6.477 -16.359 -12.992 1 92.31 291 ALA A C 1
ATOM 2223 O O . ALA A 1 291 ? -7.152 -15.375 -12.695 1 92.31 291 ALA A O 1
ATOM 2224 N N . LEU A 1 292 ? -5.176 -16.484 -12.711 1 92.56 292 LEU A N 1
ATOM 2225 C CA . LEU A 1 292 ? -4.512 -15.57 -11.797 1 92.56 292 LEU A CA 1
ATOM 2226 C C . LEU A 1 292 ? -3.863 -14.414 -12.562 1 92.56 292 LEU A C 1
ATOM 2228 O O . LEU A 1 292 ? -3.023 -14.641 -13.438 1 92.56 292 LEU A O 1
ATOM 2232 N N . PHE A 1 293 ? -4.277 -13.258 -12.227 1 86.31 293 PHE A N 1
ATOM 2233 C CA . PHE A 1 293 ? -3.643 -12 -12.617 1 86.31 293 PHE A CA 1
ATOM 2234 C C . PHE A 1 293 ? -2.932 -11.359 -11.438 1 86.31 293 PHE A C 1
ATOM 2236 O O . PHE A 1 293 ? -3.42 -10.383 -10.867 1 86.31 293 PHE A O 1
ATOM 2243 N N . GLY A 1 294 ? -1.774 -11.805 -11.117 1 85.25 294 GLY A N 1
ATOM 2244 C CA . GLY A 1 294 ? -1.166 -11.68 -9.797 1 85.25 294 GLY A CA 1
ATOM 2245 C C . GLY A 1 294 ? -0.571 -10.305 -9.547 1 85.25 294 GLY A C 1
ATOM 2246 O O . GLY A 1 294 ? -0.48 -9.867 -8.398 1 85.25 294 GLY A O 1
ATOM 2247 N N . VAL A 1 295 ? -0.113 -9.547 -10.617 1 80.25 295 VAL A N 1
ATOM 2248 C CA . VAL A 1 295 ? 0.613 -8.305 -10.352 1 80.25 295 VAL A CA 1
ATOM 2249 C C . VAL A 1 295 ? -0.011 -7.16 -11.148 1 80.25 295 VAL A C 1
ATOM 2251 O O . VAL A 1 295 ? 0.544 -6.062 -11.195 1 80.25 295 VAL A O 1
ATOM 2254 N N . THR A 1 296 ? -1.176 -7.391 -11.711 1 77.56 296 THR A N 1
ATOM 2255 C CA . THR A 1 296 ? -1.803 -6.414 -12.594 1 77.56 296 THR A CA 1
ATOM 2256 C C . THR A 1 296 ? -2.119 -5.129 -11.836 1 77.56 296 THR A C 1
ATOM 2258 O O . THR A 1 296 ? -1.802 -4.031 -12.305 1 77.56 296 THR A O 1
ATOM 2261 N N . THR A 1 297 ? -2.721 -5.223 -10.609 1 85.38 297 THR A N 1
ATOM 2262 C CA . THR A 1 297 ? -3.062 -4.027 -9.852 1 85.38 297 THR A CA 1
ATOM 2263 C C . THR A 1 297 ? -1.804 -3.277 -9.43 1 85.38 297 THR A C 1
ATOM 2265 O O . THR A 1 297 ? -1.798 -2.045 -9.375 1 85.38 297 THR A O 1
ATOM 2268 N N . LEU A 1 298 ? -0.753 -4.008 -9.133 1 84.88 298 LEU A N 1
ATOM 2269 C CA . LEU A 1 298 ? 0.518 -3.387 -8.781 1 84.88 298 LEU A CA 1
ATOM 2270 C C . LEU A 1 298 ? 1.091 -2.609 -9.961 1 84.88 298 LEU A C 1
ATOM 2272 O O . LEU A 1 298 ? 1.592 -1.495 -9.789 1 84.88 298 LEU A O 1
ATOM 2276 N N . GLN A 1 299 ? 1.025 -3.184 -11.172 1 79.94 299 GLN A N 1
ATOM 2277 C CA . GLN A 1 299 ? 1.494 -2.527 -12.391 1 79.94 299 GLN A CA 1
ATOM 2278 C C . GLN A 1 299 ? 0.726 -1.234 -12.648 1 79.94 299 GLN A C 1
ATOM 2280 O O . GLN A 1 299 ? 1.309 -0.233 -13.062 1 79.94 299 GLN A O 1
ATOM 2285 N N . ILE A 1 300 ? -0.499 -1.311 -12.352 1 82.44 300 ILE A N 1
ATOM 2286 C CA . ILE A 1 300 ? -1.368 -0.158 -12.562 1 82.44 300 ILE A CA 1
ATOM 2287 C C . ILE A 1 300 ? -1.004 0.95 -11.578 1 82.44 300 ILE A C 1
ATOM 2289 O O . ILE A 1 300 ? -0.816 2.104 -11.969 1 82.44 300 ILE A O 1
ATOM 2293 N N . VAL A 1 301 ? -0.854 0.647 -10.344 1 88.5 301 VAL A N 1
ATOM 2294 C CA . VAL A 1 301 ? -0.542 1.617 -9.297 1 88.5 301 VAL A CA 1
ATOM 2295 C C . VAL A 1 301 ? 0.846 2.207 -9.539 1 88.5 301 VAL A C 1
ATOM 2297 O O . VAL A 1 301 ? 1.03 3.426 -9.477 1 88.5 301 VAL A O 1
ATOM 2300 N N . ALA A 1 302 ? 1.797 1.396 -9.836 1 83.5 302 ALA A N 1
ATOM 2301 C CA . ALA A 1 302 ? 3.16 1.859 -10.086 1 83.5 302 ALA A CA 1
ATOM 2302 C C . ALA A 1 302 ? 3.207 2.803 -11.281 1 83.5 302 ALA A C 1
ATOM 2304 O O . ALA A 1 302 ? 3.861 3.85 -11.227 1 83.5 302 ALA A O 1
ATOM 2305 N N . GLY A 1 303 ? 2.51 2.404 -12.367 1 81 303 GLY A N 1
ATOM 2306 C CA . GLY A 1 303 ? 2.463 3.262 -13.539 1 81 303 GLY A CA 1
ATOM 2307 C C . GLY A 1 303 ? 1.815 4.609 -13.273 1 81 303 GLY A C 1
ATOM 2308 O O . GLY A 1 303 ? 2.297 5.641 -13.742 1 81 303 GLY A O 1
ATOM 2309 N N . ALA A 1 304 ? 0.721 4.598 -12.523 1 85.44 304 ALA A N 1
ATOM 2310 C CA . ALA A 1 304 ? 0.004 5.824 -12.188 1 85.44 304 ALA A CA 1
ATOM 2311 C C . ALA A 1 304 ? 0.867 6.75 -11.336 1 85.44 304 ALA A C 1
ATOM 2313 O O . ALA A 1 304 ? 0.917 7.957 -11.57 1 85.44 304 ALA A O 1
ATOM 2314 N N . LEU A 1 305 ? 1.565 6.223 -10.383 1 88.19 305 LEU A N 1
ATOM 2315 C CA . LEU A 1 305 ? 2.416 7.004 -9.492 1 88.19 305 LEU A CA 1
ATOM 2316 C C . LEU A 1 305 ? 3.627 7.551 -10.242 1 88.19 305 LEU A C 1
ATOM 2318 O O . LEU A 1 305 ? 4.043 8.688 -10.008 1 88.19 305 LEU A O 1
ATOM 2322 N N . GLU A 1 306 ? 4.215 6.746 -11.117 1 82.12 306 GLU A N 1
ATOM 2323 C CA . GLU A 1 306 ? 5.336 7.207 -11.938 1 82.12 306 GLU A CA 1
ATOM 2324 C C . GLU A 1 306 ? 4.941 8.398 -12.797 1 82.12 306 GLU A C 1
ATOM 2326 O O . GLU A 1 306 ? 5.656 9.406 -12.844 1 82.12 306 GLU A O 1
ATOM 2331 N N . SER A 1 307 ? 3.834 8.242 -13.422 1 81.38 307 SER A N 1
ATOM 2332 C CA . SER A 1 307 ? 3.342 9.32 -14.273 1 81.38 307 SER A CA 1
ATOM 2333 C C . SER A 1 307 ? 3.078 10.586 -13.461 1 81.38 307 SER A C 1
ATOM 2335 O O . SER A 1 307 ? 3.432 11.688 -13.883 1 81.38 307 SER A O 1
ATOM 2337 N N . ALA A 1 308 ? 2.477 10.438 -12.297 1 82.44 308 ALA A N 1
ATOM 2338 C CA . ALA A 1 308 ? 2.197 11.57 -11.422 1 82.44 308 ALA A CA 1
ATOM 2339 C C . ALA A 1 308 ? 3.488 12.234 -10.945 1 82.44 308 ALA A C 1
ATOM 2341 O O . ALA A 1 308 ? 3.582 13.461 -10.898 1 82.44 308 ALA A O 1
ATOM 2342 N N . ALA A 1 309 ? 4.465 11.453 -10.609 1 84.94 309 ALA A N 1
ATOM 2343 C CA . ALA A 1 309 ? 5.742 11.977 -10.125 1 84.94 309 ALA A CA 1
ATOM 2344 C C . ALA A 1 309 ? 6.441 12.805 -11.203 1 84.94 309 ALA A C 1
ATOM 2346 O O . ALA A 1 309 ? 6.977 13.875 -10.914 1 84.94 309 ALA A O 1
ATOM 2347 N N . ILE A 1 310 ? 6.422 12.336 -12.414 1 81.31 310 ILE A N 1
ATOM 2348 C CA . ILE A 1 310 ? 7.023 13.062 -13.531 1 81.31 310 ILE A CA 1
ATOM 2349 C C . ILE A 1 310 ? 6.32 14.406 -13.711 1 81.31 310 ILE A C 1
ATOM 2351 O O . ILE A 1 310 ? 6.977 15.445 -13.852 1 81.31 310 ILE A O 1
ATOM 2355 N N . GLU A 1 311 ? 4.992 14.375 -13.57 1 78.5 311 GLU A N 1
ATOM 2356 C CA . GLU A 1 311 ? 4.207 15.586 -13.766 1 78.5 311 GLU A CA 1
ATOM 2357 C C . GLU A 1 311 ? 4.414 16.578 -12.617 1 78.5 311 GLU A C 1
ATOM 2359 O O . GLU A 1 311 ? 4.586 17.766 -12.844 1 78.5 311 GLU A O 1
ATOM 2364 N N . LEU A 1 312 ? 4.395 16.125 -11.398 1 77.5 312 LEU A N 1
ATOM 2365 C CA . LEU A 1 312 ? 4.445 16.969 -10.211 1 77.5 312 LEU A CA 1
ATOM 2366 C C . LEU A 1 312 ? 5.855 17.484 -9.969 1 77.5 312 LEU A C 1
ATOM 2368 O O . LEU A 1 312 ? 6.039 18.625 -9.523 1 77.5 312 LEU A O 1
ATOM 2372 N N . LEU A 1 313 ? 6.863 16.766 -10.305 1 81.06 313 LEU A N 1
ATOM 2373 C CA . LEU A 1 313 ? 8.203 17.078 -9.82 1 81.06 313 LEU A CA 1
ATOM 2374 C C . LEU A 1 313 ? 9.109 17.5 -10.969 1 81.06 313 LEU A C 1
ATOM 2376 O O . LEU A 1 313 ? 10.047 18.281 -10.766 1 81.06 313 LEU A O 1
ATOM 2380 N N . GLU A 1 314 ? 8.906 16.953 -12.062 1 69.38 314 GLU A N 1
ATOM 2381 C CA . GLU A 1 314 ? 9.805 17.266 -13.172 1 69.38 314 GLU A CA 1
ATOM 2382 C C . GLU A 1 314 ? 9.25 18.391 -14.031 1 69.38 314 GLU A C 1
ATOM 2384 O O . GLU A 1 314 ? 10.008 19.234 -14.531 1 69.38 314 GLU A O 1
ATOM 2389 N N . GLN A 1 315 ? 7.98 18.375 -14.375 1 59.66 315 GLN A N 1
ATOM 2390 C CA . GLN A 1 315 ? 7.445 19.359 -15.32 1 59.66 315 GLN A CA 1
ATOM 2391 C C . GLN A 1 315 ? 6.891 20.578 -14.594 1 59.66 315 GLN A C 1
ATOM 2393 O O . GLN A 1 315 ? 6.66 21.625 -15.219 1 59.66 315 GLN A O 1
ATOM 2398 N N . GLY A 1 316 ? 7.082 20.797 -13.234 1 54.28 316 GLY A N 1
ATOM 2399 C CA . GLY A 1 316 ? 6.77 22 -12.484 1 54.28 316 GLY A CA 1
ATOM 2400 C C . GLY A 1 316 ? 5.289 22.312 -12.445 1 54.28 316 GLY A C 1
ATOM 2401 O O . GLY A 1 316 ? 4.895 23.484 -12.492 1 54.28 316 GLY A O 1
ATOM 2402 N N . GLY A 1 317 ? 4.301 21.391 -12.156 1 48.25 317 GLY A N 1
ATOM 2403 C CA . GLY A 1 317 ? 2.869 21.594 -12 1 48.25 317 GLY A CA 1
ATOM 2404 C C . GLY A 1 317 ? 2.211 22.188 -13.234 1 48.25 317 GLY A C 1
ATOM 2405 O O . GLY A 1 317 ? 0.993 22.375 -13.266 1 48.25 317 GLY A O 1
ATOM 2406 N N . GLU A 1 318 ? 2.959 23 -14.109 1 40.94 318 GLU A N 1
ATOM 2407 C CA . GLU A 1 318 ? 2.35 23.75 -15.203 1 40.94 318 GLU A CA 1
ATOM 2408 C C . GLU A 1 318 ? 1.666 22.812 -16.203 1 40.94 318 GLU A C 1
ATOM 2410 O O . GLU A 1 318 ? 0.822 23.25 -16.984 1 40.94 318 GLU A O 1
ATOM 2415 N N . ASN A 1 319 ? 2.311 21.797 -16.578 1 37.53 319 ASN A N 1
ATOM 2416 C CA . ASN A 1 319 ? 1.779 21.031 -17.703 1 37.53 319 ASN A CA 1
ATOM 2417 C C . ASN A 1 319 ? 0.702 20.047 -17.234 1 37.53 319 ASN A C 1
ATOM 2419 O O . ASN A 1 319 ? 0.655 19.672 -16.062 1 37.53 319 ASN A O 1
ATOM 2423 N N . GLY A 1 320 ? -0.504 19.891 -18.078 1 37.28 320 GLY A N 1
ATOM 2424 C CA . GLY A 1 320 ? -1.663 19.016 -18.047 1 37.28 320 GLY A CA 1
ATOM 2425 C C . GLY A 1 320 ? -1.34 17.609 -17.562 1 37.28 320 GLY A C 1
ATOM 2426 O O . GLY A 1 320 ? -0.171 17.219 -17.5 1 37.28 320 GLY A O 1
ATOM 2427 N N . PRO A 1 321 ? -2.309 17.047 -16.938 1 39.19 321 PRO A N 1
ATOM 2428 C CA . PRO A 1 321 ? -2.16 15.648 -16.516 1 39.19 321 PRO A CA 1
ATOM 2429 C C . PRO A 1 321 ? -1.286 14.828 -17.469 1 39.19 321 PRO A C 1
ATOM 2431 O O . PRO A 1 321 ? -1.311 15.047 -18.672 1 39.19 321 PRO A O 1
ATOM 2434 N N . ALA A 1 322 ? -0.082 14.453 -17.062 1 39.31 322 ALA A N 1
ATOM 2435 C CA . ALA A 1 322 ? 0.772 13.523 -17.797 1 39.31 322 ALA A CA 1
ATOM 2436 C C . ALA A 1 322 ? -0.06 12.586 -18.672 1 39.31 322 ALA A C 1
ATOM 2438 O O . ALA A 1 322 ? -1.123 12.125 -18.25 1 39.31 322 ALA A O 1
ATOM 2439 N N . ARG A 1 323 ? 0.082 12.469 -19.922 1 40.06 323 ARG A N 1
ATOM 2440 C CA . ARG A 1 323 ? -0.434 11.5 -20.891 1 40.06 323 ARG A CA 1
ATOM 2441 C C . ARG A 1 323 ? -0.567 10.117 -20.266 1 40.06 323 ARG A C 1
ATOM 2443 O O . ARG A 1 323 ? -0.485 9.969 -19.031 1 40.06 323 ARG A O 1
ATOM 2450 N N . ASP A 1 324 ? 0.113 9.094 -20.875 1 41.75 324 ASP A N 1
ATOM 2451 C CA . ASP A 1 324 ? 0.039 7.648 -21.078 1 41.75 324 ASP A CA 1
ATOM 2452 C C . ASP A 1 324 ? 0.366 6.887 -19.797 1 41.75 324 ASP A C 1
ATOM 2454 O O . ASP A 1 324 ? 0.49 5.66 -19.812 1 41.75 324 ASP A O 1
ATOM 2458 N N . LEU A 1 325 ? 0.839 7.582 -18.672 1 47 325 LEU A N 1
ATOM 2459 C CA . LEU A 1 325 ? 1.574 6.641 -17.828 1 47 325 LEU A CA 1
ATOM 2460 C C . LEU A 1 325 ? 0.619 5.805 -16.984 1 47 325 LEU A C 1
ATOM 2462 O O . LEU A 1 325 ? 0.84 5.629 -15.781 1 47 325 LEU A O 1
ATOM 2466 N N . ALA A 1 326 ? -0.664 5.434 -17.062 1 57.09 326 ALA A N 1
ATOM 2467 C CA . ALA A 1 326 ? -1.626 4.926 -16.094 1 57.09 326 ALA A CA 1
ATOM 2468 C C . ALA A 1 326 ? -1.407 3.438 -15.836 1 57.09 326 ALA A C 1
ATOM 2470 O O . ALA A 1 326 ? -1.912 2.893 -14.852 1 57.09 326 ALA A O 1
ATOM 2471 N N . PHE A 1 327 ? -0.471 2.789 -16.688 1 52.38 327 PHE A N 1
ATOM 2472 C CA . PHE A 1 327 ? -0.166 1.377 -16.5 1 52.38 327 PHE A CA 1
ATOM 2473 C C . PHE A 1 327 ? 1.32 1.111 -16.703 1 52.38 327 PHE A C 1
ATOM 2475 O O . PHE A 1 327 ? 1.837 1.255 -17.812 1 52.38 327 PHE A O 1
ATOM 2482 N N . ALA A 1 328 ? 2.133 0.797 -15.586 1 54.38 328 ALA A N 1
ATOM 2483 C CA . ALA A 1 328 ? 3.541 0.429 -15.719 1 54.38 328 ALA A CA 1
ATOM 2484 C C . ALA A 1 328 ? 3.688 -1.034 -16.125 1 54.38 328 ALA A C 1
ATOM 2486 O O . ALA A 1 328 ? 3.012 -1.909 -15.578 1 54.38 328 ALA A O 1
ATOM 2487 N N . ASP A 1 329 ? 4.551 -1.279 -17.172 1 56.09 329 ASP A N 1
ATOM 2488 C CA . ASP A 1 329 ? 4.859 -2.678 -17.453 1 56.09 329 ASP A CA 1
ATOM 2489 C C . ASP A 1 329 ? 5.656 -3.305 -16.312 1 56.09 329 ASP A C 1
ATOM 2491 O O . ASP A 1 329 ? 6.109 -2.602 -15.406 1 56.09 329 ASP A O 1
ATOM 2495 N N . PHE A 1 330 ? 5.688 -4.66 -16.234 1 59.28 330 PHE A N 1
ATOM 2496 C CA . PHE A 1 330 ? 6.285 -5.391 -15.117 1 59.28 330 PHE A CA 1
ATOM 2497 C C . PHE A 1 330 ? 7.766 -5.051 -14.977 1 59.28 330 PHE A C 1
ATOM 2499 O O . PHE A 1 330 ? 8.289 -4.973 -13.867 1 59.28 330 PHE A O 1
ATOM 2506 N N . ALA A 1 331 ? 8.539 -4.883 -16.047 1 59.69 331 ALA A N 1
ATOM 2507 C CA . ALA A 1 331 ? 9.953 -4.512 -16 1 59.69 331 ALA A CA 1
ATOM 2508 C C . ALA A 1 331 ? 10.148 -3.197 -15.25 1 59.69 331 ALA A C 1
ATOM 2510 O O . ALA A 1 331 ? 11.086 -3.062 -14.461 1 59.69 331 ALA A O 1
ATOM 2511 N N . THR A 1 332 ? 9.297 -2.309 -15.469 1 59.5 332 THR A N 1
ATOM 2512 C CA . THR A 1 332 ? 9.359 -1.016 -14.797 1 59.5 332 THR A CA 1
ATOM 2513 C C . THR A 1 332 ? 9.086 -1.17 -13.305 1 59.5 332 THR A C 1
ATOM 2515 O O . THR A 1 332 ? 9.766 -0.556 -12.477 1 59.5 332 THR A O 1
ATOM 2518 N N . VAL A 1 333 ? 8.07 -1.977 -12.914 1 59.47 333 VAL A N 1
ATOM 2519 C CA . VAL A 1 333 ? 7.793 -2.227 -11.5 1 59.47 333 VAL A CA 1
ATOM 2520 C C . VAL A 1 333 ? 9.016 -2.857 -10.836 1 59.47 333 VAL A C 1
ATOM 2522 O O . VAL A 1 333 ? 9.406 -2.465 -9.734 1 59.47 333 VAL A O 1
ATOM 2525 N N . LYS A 1 334 ? 9.648 -3.84 -11.508 1 62.62 334 LYS A N 1
ATOM 2526 C CA . LYS A 1 334 ? 10.844 -4.488 -10.977 1 62.62 334 LYS A CA 1
ATOM 2527 C C . LYS A 1 334 ? 11.961 -3.475 -10.742 1 62.62 334 LYS A C 1
ATOM 2529 O O . LYS A 1 334 ? 12.656 -3.529 -9.727 1 62.62 334 LYS A O 1
ATOM 2534 N N . GLU A 1 335 ? 12.148 -2.574 -11.703 1 66.5 335 GLU A N 1
ATOM 2535 C CA . GLU A 1 335 ? 13.148 -1.517 -11.57 1 66.5 335 GLU A CA 1
ATOM 2536 C C . GLU A 1 335 ? 12.844 -0.627 -10.367 1 66.5 335 GLU A C 1
ATOM 2538 O O . GLU A 1 335 ? 13.742 -0.326 -9.578 1 66.5 335 GLU A O 1
ATOM 2543 N N . ILE A 1 336 ? 11.578 -0.334 -10.297 1 64 336 ILE A N 1
ATOM 2544 C CA . ILE A 1 336 ? 11.156 0.575 -9.242 1 64 336 ILE A CA 1
ATOM 2545 C C . ILE A 1 336 ? 11.445 -0.056 -7.879 1 64 336 ILE A C 1
ATOM 2547 O O . ILE A 1 336 ? 11.977 0.603 -6.98 1 64 336 ILE A O 1
ATOM 2551 N N . VAL A 1 337 ? 11.141 -1.32 -7.781 1 67.69 337 VAL A N 1
ATOM 2552 C CA . VAL A 1 337 ? 11.242 -1.923 -6.457 1 67.69 337 VAL A CA 1
ATOM 2553 C C . VAL A 1 337 ? 12.656 -2.451 -6.227 1 67.69 337 VAL A C 1
ATOM 2555 O O . VAL A 1 337 ? 12.969 -2.967 -5.152 1 67.69 337 VAL A O 1
ATOM 2558 N N . GLY A 1 338 ? 13.617 -2.342 -7.188 1 65.5 338 GLY A N 1
ATOM 2559 C CA . GLY A 1 338 ? 15.039 -2.5 -6.938 1 65.5 338 GLY A CA 1
ATOM 2560 C C . GLY A 1 338 ? 15.562 -3.879 -7.297 1 65.5 338 GLY A C 1
ATOM 2561 O O . GLY A 1 338 ? 16.531 -4.359 -6.695 1 65.5 338 GLY A O 1
ATOM 2562 N N . PHE A 1 339 ? 14.922 -4.609 -8.258 1 60.78 339 PHE A N 1
ATOM 2563 C CA . PHE A 1 339 ? 15.438 -5.91 -8.672 1 60.78 339 PHE A CA 1
ATOM 2564 C C . PHE A 1 339 ? 16.797 -5.766 -9.344 1 60.78 339 PHE A C 1
ATOM 2566 O O . PHE A 1 339 ? 17.625 -6.68 -9.281 1 60.78 339 PHE A O 1
ATOM 2573 N N . GLU A 1 340 ? 17.047 -4.664 -10.039 1 62.41 340 GLU A N 1
ATOM 2574 C CA . GLU A 1 340 ? 18.297 -4.445 -10.758 1 62.41 340 GLU A CA 1
ATOM 2575 C C . GLU A 1 340 ? 19.469 -4.355 -9.789 1 62.41 340 GLU A C 1
ATOM 2577 O O . GLU A 1 340 ? 20.609 -4.621 -10.172 1 62.41 340 GLU A O 1
ATOM 2582 N N . ASP A 1 341 ? 19.109 -3.924 -8.617 1 60.59 341 ASP A N 1
ATOM 2583 C CA . ASP A 1 341 ? 20.156 -3.764 -7.625 1 60.59 341 ASP A CA 1
ATOM 2584 C C . ASP A 1 341 ? 20.562 -5.109 -7.027 1 60.59 341 ASP A C 1
ATOM 2586 O O . ASP A 1 341 ? 21.547 -5.195 -6.285 1 60.59 341 ASP A O 1
ATOM 2590 N N . LEU A 1 342 ? 19.75 -6.148 -7.32 1 58.28 342 LEU A N 1
ATOM 2591 C CA . LEU A 1 342 ? 20.016 -7.461 -6.742 1 58.28 342 LEU A CA 1
ATOM 2592 C C . LEU A 1 342 ? 20.875 -8.297 -7.676 1 58.28 342 LEU A C 1
ATOM 2594 O O . LEU A 1 342 ? 20.688 -8.273 -8.898 1 58.28 342 LEU A O 1
ATOM 2598 N N . GLU A 1 343 ? 22.203 -8.414 -7.48 1 48.69 343 GLU A N 1
ATOM 2599 C CA . GLU A 1 343 ? 23.047 -9.367 -8.203 1 48.69 343 GLU A CA 1
ATOM 2600 C C . GLU A 1 343 ? 22.594 -10.805 -7.945 1 48.69 343 GLU A C 1
ATOM 2602 O O . GLU A 1 343 ? 22.562 -11.25 -6.793 1 48.69 343 GLU A O 1
ATOM 2607 N N . PHE A 1 344 ? 21.562 -11.172 -8.648 1 43.31 344 PHE A N 1
ATOM 2608 C CA . PHE A 1 344 ? 21.266 -12.586 -8.453 1 43.31 344 PHE A CA 1
ATOM 2609 C C . PHE A 1 344 ? 22.484 -13.445 -8.75 1 43.31 344 PHE A C 1
ATOM 2611 O O . PHE A 1 344 ? 23.047 -13.375 -9.852 1 43.31 344 PHE A O 1
ATOM 2618 N N . GLY A 1 345 ? 23.453 -13.273 -7.949 1 35.25 345 GLY A N 1
ATOM 2619 C CA . GLY A 1 345 ? 24.562 -14.18 -8.156 1 35.25 345 GLY A CA 1
ATOM 2620 C C . GLY A 1 345 ? 24.125 -15.617 -8.359 1 35.25 345 GLY A C 1
ATOM 2621 O O . GLY A 1 345 ? 23.047 -16.016 -7.934 1 35.25 345 GLY A O 1
ATOM 2622 N N . MET B 1 1 ? 59.656 78.938 35 1 23.42 1 MET B N 1
ATOM 2623 C CA . MET B 1 1 ? 58.25 79 35.344 1 23.42 1 MET B CA 1
ATOM 2624 C C . MET B 1 1 ? 57.438 77.938 34.688 1 23.42 1 MET B C 1
ATOM 2626 O O . MET B 1 1 ? 56.312 77.625 35.094 1 23.42 1 MET B O 1
ATOM 2630 N N . PRO B 1 2 ? 57.562 77.438 33.375 1 28.61 2 PRO B N 1
ATOM 2631 C CA . PRO B 1 2 ? 56.625 77.062 32.312 1 28.61 2 PRO B CA 1
ATOM 2632 C C . PRO B 1 2 ? 56.125 75.625 32.5 1 28.61 2 PRO B C 1
ATOM 2634 O O . PRO B 1 2 ? 56.875 74.688 32.375 1 28.61 2 PRO B O 1
ATOM 2637 N N . SER B 1 3 ? 55.312 75.25 33.656 1 26.12 3 SER B N 1
ATOM 2638 C CA . SER B 1 3 ? 55.344 73.812 33.938 1 26.12 3 SER B CA 1
ATOM 2639 C C . SER B 1 3 ? 54.719 73 32.781 1 26.12 3 SER B C 1
ATOM 2641 O O . SER B 1 3 ? 53.875 73.5 32.062 1 26.12 3 SER B O 1
ATOM 2643 N N . PRO B 1 4 ? 55.031 71.562 32.531 1 27.25 4 PRO B N 1
ATOM 2644 C CA . PRO B 1 4 ? 55.125 70.5 31.5 1 27.25 4 PRO B CA 1
ATOM 2645 C C . PRO B 1 4 ? 53.75 70.125 30.938 1 27.25 4 PRO B C 1
ATOM 2647 O O . PRO B 1 4 ? 53.531 70.125 29.734 1 27.25 4 PRO B O 1
ATOM 2650 N N . SER B 1 5 ? 52.906 68.875 31.5 1 24.44 5 SER B N 1
ATOM 2651 C CA . SER B 1 5 ? 52.781 67.5 31.094 1 24.44 5 SER B CA 1
ATOM 2652 C C . SER B 1 5 ? 51.375 67.25 30.594 1 24.44 5 SER B C 1
ATOM 2654 O O . SER B 1 5 ? 50.844 66.125 30.766 1 24.44 5 SER B O 1
ATOM 2656 N N . SER B 1 6 ? 50.469 68.125 30.219 1 23.56 6 SER B N 1
ATOM 2657 C CA . SER B 1 6 ? 49 68 30.297 1 23.56 6 SER B CA 1
ATOM 2658 C C . SER B 1 6 ? 48.469 67.062 29.219 1 23.56 6 SER B C 1
ATOM 2660 O O . SER B 1 6 ? 47.25 66.938 29.109 1 23.56 6 SER B O 1
ATOM 2662 N N . ALA B 1 7 ? 48.938 66.938 28 1 25.7 7 ALA B N 1
ATOM 2663 C CA . ALA B 1 7 ? 48.188 66.75 26.75 1 25.7 7 ALA B CA 1
ATOM 2664 C C . ALA B 1 7 ? 47.688 65.312 26.656 1 25.7 7 ALA B C 1
ATOM 2666 O O . ALA B 1 7 ? 47.094 64.938 25.641 1 25.7 7 ALA B O 1
ATOM 2667 N N . ARG B 1 8 ? 48.156 64.312 27.375 1 21.7 8 ARG B N 1
ATOM 2668 C CA . ARG B 1 8 ? 48.188 63 26.75 1 21.7 8 ARG B CA 1
ATOM 2669 C C . ARG B 1 8 ? 46.781 62.406 26.672 1 21.7 8 ARG B C 1
ATOM 2671 O O . ARG B 1 8 ? 46.594 61.281 26.219 1 21.7 8 ARG B O 1
ATOM 2678 N N . ARG B 1 9 ? 45.75 62.656 27.578 1 24.69 9 ARG B N 1
ATOM 2679 C CA . ARG B 1 9 ? 44.781 61.594 27.922 1 24.69 9 ARG B CA 1
ATOM 2680 C C . ARG B 1 9 ? 43.719 61.469 26.859 1 24.69 9 ARG B C 1
ATOM 2682 O O . ARG B 1 9 ? 42.688 60.844 27.094 1 24.69 9 ARG B O 1
ATOM 2689 N N . THR B 1 10 ? 43.688 62.312 25.875 1 23.17 10 THR B N 1
ATOM 2690 C CA . THR B 1 10 ? 42.438 62.5 25.172 1 23.17 10 THR B CA 1
ATOM 2691 C C . THR B 1 10 ? 41.969 61.219 24.5 1 23.17 10 THR B C 1
ATOM 2693 O O . THR B 1 10 ? 40.75 60.969 24.375 1 23.17 10 THR B O 1
ATOM 2696 N N . ASP B 1 11 ? 42.781 60.5 23.625 1 25.59 11 ASP B N 1
ATOM 2697 C CA . ASP B 1 11 ? 42.281 59.875 22.406 1 25.59 11 ASP B CA 1
ATOM 2698 C C . ASP B 1 11 ? 41.688 58.5 22.688 1 25.59 11 ASP B C 1
ATOM 2700 O O . ASP B 1 11 ? 41.875 57.562 21.922 1 25.59 11 ASP B O 1
ATOM 2704 N N . LEU B 1 12 ? 41.219 58.094 23.859 1 26.55 12 LEU B N 1
ATOM 2705 C CA . LEU B 1 12 ? 40.812 56.781 24.406 1 26.55 12 LEU B CA 1
ATOM 2706 C C . LEU B 1 12 ? 39.625 56.219 23.656 1 26.55 12 LEU B C 1
ATOM 2708 O O . LEU B 1 12 ? 39.562 55 23.406 1 26.55 12 LEU B O 1
ATOM 2712 N N . HIS B 1 13 ? 38.312 56.75 23.75 1 26.3 13 HIS B N 1
ATOM 2713 C CA . HIS B 1 13 ? 37.062 56.031 23.828 1 26.3 13 HIS B CA 1
ATOM 2714 C C . HIS B 1 13 ? 36.594 55.562 22.438 1 26.3 13 HIS B C 1
ATOM 2716 O O . HIS B 1 13 ? 35.531 54.969 22.297 1 26.3 13 HIS B O 1
ATOM 2722 N N . HIS B 1 14 ? 37.25 55.906 21.328 1 28.09 14 HIS B N 1
ATOM 2723 C CA . HIS B 1 14 ? 36.781 55.656 19.969 1 28.09 14 HIS B CA 1
ATOM 2724 C C . HIS B 1 14 ? 36.781 54.188 19.625 1 28.09 14 HIS B C 1
ATOM 2726 O O . HIS B 1 14 ? 36.219 53.781 18.609 1 28.09 14 HIS B O 1
ATOM 2732 N N . HIS B 1 15 ? 37.719 53.406 20.203 1 29.22 15 HIS B N 1
ATOM 2733 C CA . HIS B 1 15 ? 38.062 52.156 19.562 1 29.22 15 HIS B CA 1
ATOM 2734 C C . HIS B 1 15 ? 37 51.094 19.828 1 29.22 15 HIS B C 1
ATOM 2736 O O . HIS B 1 15 ? 37.062 49.969 19.312 1 29.22 15 HIS B O 1
ATOM 2742 N N . GLN B 1 16 ? 36.188 51.156 20.953 1 27.02 16 GLN B N 1
ATOM 2743 C CA . GLN B 1 16 ? 35.438 49.938 21.359 1 27.02 16 GLN B CA 1
ATOM 2744 C C . GLN B 1 16 ? 34.219 49.75 20.469 1 27.02 16 GLN B C 1
ATOM 2746 O O . GLN B 1 16 ? 33.469 48.781 20.641 1 27.02 16 GLN B O 1
ATOM 2751 N N . ALA B 1 17 ? 33.625 50.812 19.641 1 33.81 17 ALA B N 1
ATOM 2752 C CA . ALA B 1 17 ? 32.344 50.875 18.938 1 33.81 17 ALA B CA 1
ATOM 2753 C C . ALA B 1 17 ? 32.344 49.906 17.734 1 33.81 17 ALA B C 1
ATOM 2755 O O . ALA B 1 17 ? 31.281 49.656 17.172 1 33.81 17 ALA B O 1
ATOM 2756 N N . THR B 1 18 ? 33.438 49.625 17.078 1 30.83 18 THR B N 1
ATOM 2757 C CA . THR B 1 18 ? 33.469 49.062 15.727 1 30.83 18 THR B CA 1
ATOM 2758 C C . THR B 1 18 ? 33.156 47.562 15.75 1 30.83 18 THR B C 1
ATOM 2760 O O . THR B 1 18 ? 32.844 47 14.719 1 30.83 18 THR B O 1
ATOM 2763 N N . ALA B 1 19 ? 33.594 46.719 16.672 1 34.44 19 ALA B N 1
ATOM 2764 C CA . ALA B 1 19 ? 33.781 45.281 16.547 1 34.44 19 ALA B CA 1
ATOM 2765 C C . ALA B 1 19 ? 32.438 44.531 16.641 1 34.44 19 ALA B C 1
ATOM 2767 O O . ALA B 1 19 ? 32.344 43.375 16.266 1 34.44 19 ALA B O 1
ATOM 2768 N N . THR B 1 20 ? 31.156 44.969 17.344 1 33.97 20 THR B N 1
ATOM 2769 C CA . THR B 1 20 ? 29.859 44.438 17.766 1 33.97 20 THR B CA 1
ATOM 2770 C C . THR B 1 20 ? 28.859 44.438 16.609 1 33.97 20 THR B C 1
ATOM 2772 O O . THR B 1 20 ? 27.828 43.781 16.688 1 33.97 20 THR B O 1
ATOM 2775 N N . SER B 1 21 ? 28.766 45.375 15.617 1 32.66 21 SER B N 1
ATOM 2776 C CA . SER B 1 21 ? 27.75 45.719 14.641 1 32.66 21 SER B CA 1
ATOM 2777 C C . SER B 1 21 ? 27.703 44.719 13.492 1 32.66 21 SER B C 1
ATOM 2779 O O . SER B 1 21 ? 26.828 44.781 12.633 1 32.66 21 SER B O 1
ATOM 2781 N N . THR B 1 22 ? 28.766 44.062 13 1 33.44 22 THR B N 1
ATOM 2782 C CA . THR B 1 22 ? 28.922 43.094 11.93 1 33.44 22 THR B CA 1
ATOM 2783 C C . THR B 1 22 ? 28.328 41.75 12.328 1 33.44 22 THR B C 1
ATOM 2785 O O . THR B 1 22 ? 28.672 40.719 11.75 1 33.44 22 THR B O 1
ATOM 2788 N N . ARG B 1 23 ? 27.906 41.406 13.555 1 33.88 23 ARG B N 1
ATOM 2789 C CA . ARG B 1 23 ? 27.406 40.156 14.094 1 33.88 23 ARG B CA 1
ATOM 2790 C C . ARG B 1 23 ? 26.484 39.438 13.094 1 33.88 23 ARG B C 1
ATOM 2792 O O . ARG B 1 23 ? 26.812 38.375 12.594 1 33.88 23 ARG B O 1
ATOM 2799 N N . LEU B 1 24 ? 24.781 38.938 13.406 1 36.44 24 LEU B N 1
ATOM 2800 C CA . LEU B 1 24 ? 23.812 37.875 13.133 1 36.44 24 LEU B CA 1
ATOM 2801 C C . LEU B 1 24 ? 23.141 38.094 11.789 1 36.44 24 LEU B C 1
ATOM 2803 O O . LEU B 1 24 ? 21.938 38.375 11.734 1 36.44 24 LEU B O 1
ATOM 2807 N N . GLN B 1 25 ? 23.281 38.625 10.828 1 41.69 25 GLN B N 1
ATOM 2808 C CA . GLN B 1 25 ? 22.766 38.844 9.477 1 41.69 25 GLN B CA 1
ATOM 2809 C C . GLN B 1 25 ? 22.359 37.531 8.82 1 41.69 25 GLN B C 1
ATOM 2811 O O . GLN B 1 25 ? 21.422 37.5 8.023 1 41.69 25 GLN B O 1
ATOM 2816 N N . ASN B 1 26 ? 22.922 36.25 8.953 1 50.97 26 ASN B N 1
ATOM 2817 C CA . ASN B 1 26 ? 22.875 34.938 8.297 1 50.97 26 ASN B CA 1
ATOM 2818 C C . ASN B 1 26 ? 21.906 34 9.008 1 50.97 26 ASN B C 1
ATOM 2820 O O . ASN B 1 26 ? 21.875 32.812 8.695 1 50.97 26 ASN B O 1
ATOM 2824 N N . ASP B 1 27 ? 21.234 34.25 10.055 1 72.25 27 ASP B N 1
ATOM 2825 C CA . ASP B 1 27 ? 20.375 33.219 10.672 1 72.25 27 ASP B CA 1
ATOM 2826 C C . ASP B 1 27 ? 19 33.219 10.031 1 72.25 27 ASP B C 1
ATOM 2828 O O . ASP B 1 27 ? 18.125 34 10.422 1 72.25 27 ASP B O 1
ATOM 2832 N N . VAL B 1 28 ? 18.766 32.531 8.984 1 85.75 28 VAL B N 1
ATOM 2833 C CA . VAL B 1 28 ? 17.516 32.469 8.234 1 85.75 28 VAL B CA 1
ATOM 2834 C C . VAL B 1 28 ? 16.562 31.5 8.898 1 85.75 28 VAL B C 1
ATOM 2836 O O . VAL B 1 28 ? 15.414 31.344 8.469 1 85.75 28 VAL B O 1
ATOM 2839 N N . MET B 1 29 ? 16.906 30.906 9.977 1 90.69 29 MET B N 1
ATOM 2840 C CA . MET B 1 29 ? 16.031 29.891 10.539 1 90.69 29 MET B CA 1
ATOM 2841 C C . MET B 1 29 ? 15.445 30.344 11.875 1 90.69 29 MET B C 1
ATOM 2843 O O . MET B 1 29 ? 14.367 29.891 12.266 1 90.69 29 MET B O 1
ATOM 2847 N N . GLY B 1 30 ? 16.109 31.188 12.625 1 85.94 30 GLY B N 1
ATOM 2848 C CA . GLY B 1 30 ? 15.602 31.672 13.898 1 85.94 30 GLY B CA 1
ATOM 2849 C C . GLY B 1 30 ? 15.484 30.578 14.945 1 85.94 30 GLY B C 1
ATOM 2850 O O . GLY B 1 30 ? 14.703 30.703 15.891 1 85.94 30 GLY B O 1
ATOM 2851 N N . MET B 1 31 ? 15.906 29.422 14.68 1 88 31 MET B N 1
ATOM 2852 C CA . MET B 1 31 ? 15.906 28.297 15.609 1 88 31 MET B CA 1
ATOM 2853 C C . MET B 1 31 ? 17.25 27.578 15.602 1 88 31 MET B C 1
ATOM 2855 O O . MET B 1 31 ? 18.047 27.766 14.68 1 88 31 MET B O 1
ATOM 2859 N N . GLY B 1 32 ? 17.469 26.891 16.672 1 86.44 32 GLY B N 1
ATOM 2860 C CA . GLY B 1 32 ? 18.688 26.109 16.734 1 86.44 32 GLY B CA 1
ATOM 2861 C C . GLY B 1 32 ? 18.719 24.953 15.758 1 86.44 32 GLY B C 1
ATOM 2862 O O . GLY B 1 32 ? 17.672 24.391 15.43 1 86.44 32 GLY B O 1
ATOM 2863 N N . GLU B 1 33 ? 19.891 24.656 15.312 1 90.94 33 GLU B N 1
ATOM 2864 C CA . GLU B 1 33 ? 20.094 23.531 14.422 1 90.94 33 GLU B CA 1
ATOM 2865 C C . GLU B 1 33 ? 19.922 22.203 15.164 1 90.94 33 GLU B C 1
ATOM 2867 O O . GLU B 1 33 ? 20.531 22 16.219 1 90.94 33 GLU B O 1
ATOM 2872 N N . PRO B 1 34 ? 19.031 21.312 14.633 1 91.94 34 PRO B N 1
ATOM 2873 C CA . PRO B 1 34 ? 18.906 20 15.266 1 91.94 34 PRO B CA 1
ATOM 2874 C C . PRO B 1 34 ? 20.188 19.156 15.125 1 91.94 34 PRO B C 1
ATOM 2876 O O . PRO B 1 34 ? 21.016 19.438 14.258 1 91.94 34 PRO B O 1
ATOM 2879 N N . PRO B 1 35 ? 20.297 18.156 16 1 88.69 35 PRO B N 1
ATOM 2880 C CA . PRO B 1 35 ? 21.453 17.281 15.859 1 88.69 35 PRO B CA 1
ATOM 2881 C C . PRO B 1 35 ? 21.547 16.656 14.469 1 88.69 35 PRO B C 1
ATOM 2883 O O . PRO B 1 35 ? 20.531 16.312 13.867 1 88.69 35 PRO B O 1
ATOM 2886 N N . THR B 1 36 ? 22.812 16.453 13.969 1 87.81 36 THR B N 1
ATOM 2887 C CA . THR B 1 36 ? 23.047 15.93 12.625 1 87.81 36 THR B CA 1
ATOM 2888 C C . THR B 1 36 ? 22.609 14.477 12.516 1 87.81 36 THR B C 1
ATOM 2890 O O . THR B 1 36 ? 22.391 13.961 11.414 1 87.81 36 THR B O 1
ATOM 2893 N N . THR B 1 37 ? 22.438 13.82 13.695 1 83.12 37 THR B N 1
ATOM 2894 C CA . THR B 1 37 ? 22.016 12.422 13.719 1 83.12 37 THR B CA 1
ATOM 2895 C C . THR B 1 37 ? 20.5 12.297 13.578 1 83.12 37 THR B C 1
ATOM 2897 O O . THR B 1 37 ? 19.984 11.211 13.297 1 83.12 37 THR B O 1
ATOM 2900 N N . SER B 1 38 ? 19.844 13.391 13.82 1 88.5 38 SER B N 1
ATOM 2901 C CA . SER B 1 38 ? 18.375 13.375 13.758 1 88.5 38 SER B CA 1
ATOM 2902 C C . SER B 1 38 ? 17.891 13.578 12.328 1 88.5 38 SER B C 1
ATOM 2904 O O . SER B 1 38 ? 18.406 14.414 11.594 1 88.5 38 SER B O 1
ATOM 2906 N N . PRO B 1 39 ? 16.828 12.836 11.992 1 92.75 39 PRO B N 1
ATOM 2907 C CA . PRO B 1 39 ? 16.203 13.102 10.695 1 92.75 39 PRO B CA 1
ATOM 2908 C C . PRO B 1 39 ? 15.688 14.539 10.578 1 92.75 39 PRO B C 1
ATOM 2910 O O . PRO B 1 39 ? 15.539 15.047 9.461 1 92.75 39 PRO B O 1
ATOM 2913 N N . ALA B 1 40 ? 15.484 15.234 11.695 1 95.31 40 ALA B N 1
ATOM 2914 C CA . ALA B 1 40 ? 15.062 16.641 11.688 1 95.31 40 ALA B CA 1
ATOM 2915 C C . ALA B 1 40 ? 16.125 17.516 11.039 1 95.31 40 ALA B C 1
ATOM 2917 O O . ALA B 1 40 ? 15.82 18.594 10.516 1 95.31 40 ALA B O 1
ATOM 2918 N N . HIS B 1 41 ? 17.375 17.078 11.078 1 94.19 41 HIS B N 1
ATOM 2919 C CA . HIS B 1 41 ? 18.469 17.859 10.508 1 94.19 41 HIS B CA 1
ATOM 2920 C C . HIS B 1 41 ? 18.328 18 9 1 94.19 41 HIS B C 1
ATOM 2922 O O . HIS B 1 41 ? 18.594 19.078 8.445 1 94.19 41 HIS B O 1
ATOM 2928 N N . SER B 1 42 ? 17.906 16.922 8.367 1 94.25 42 SER B N 1
ATOM 2929 C CA . SER B 1 42 ? 17.719 17 6.922 1 94.25 42 SER B CA 1
ATOM 2930 C C . SER B 1 42 ? 16.609 17.984 6.57 1 94.25 42 SER B C 1
ATOM 2932 O O . SER B 1 42 ? 16.703 18.719 5.582 1 94.25 42 SER B O 1
ATOM 2934 N N . LEU B 1 43 ? 15.539 18.016 7.328 1 96.5 43 LEU B N 1
ATOM 2935 C CA . LEU B 1 43 ? 14.453 18.969 7.117 1 96.5 43 LEU B CA 1
ATOM 2936 C C . LEU B 1 43 ? 14.922 20.391 7.375 1 96.5 43 LEU B C 1
ATOM 2938 O O . LEU B 1 43 ? 14.602 21.297 6.609 1 96.5 43 LEU B O 1
ATOM 2942 N N . TYR B 1 44 ? 15.711 20.609 8.375 1 95.69 44 TYR B N 1
ATOM 2943 C CA . TYR B 1 44 ? 16.312 21.906 8.703 1 95.69 44 TYR B CA 1
ATOM 2944 C C . TYR B 1 44 ? 17.156 22.422 7.547 1 95.69 44 TYR B C 1
ATOM 2946 O O . TYR B 1 44 ? 17 23.562 7.117 1 95.69 44 TYR B O 1
ATOM 2954 N N . THR B 1 45 ? 18.016 21.562 7.09 1 93.88 45 THR B N 1
ATOM 2955 C CA . THR B 1 45 ? 18.922 21.938 6.016 1 93.88 45 THR B CA 1
ATOM 2956 C C . THR B 1 45 ? 18.141 22.266 4.742 1 93.88 45 THR B C 1
ATOM 2958 O O . THR B 1 45 ? 18.453 23.234 4.043 1 93.88 45 THR B O 1
ATOM 2961 N N . LEU B 1 46 ? 17.141 21.469 4.504 1 94.62 46 LEU B N 1
ATOM 2962 C CA . LEU B 1 46 ? 16.312 21.688 3.32 1 94.62 46 LEU B CA 1
ATOM 2963 C C . LEU B 1 46 ? 15.641 23.062 3.371 1 94.62 46 LEU B C 1
ATOM 2965 O O . LEU B 1 46 ? 15.68 23.812 2.393 1 94.62 46 LEU B O 1
ATOM 2969 N N . ILE B 1 47 ? 15.07 23.422 4.492 1 95.06 47 ILE B N 1
ATOM 2970 C CA . ILE B 1 47 ? 14.359 24.688 4.645 1 95.06 47 ILE B CA 1
ATOM 2971 C C . ILE B 1 47 ? 15.359 25.844 4.637 1 95.06 47 ILE B C 1
ATOM 2973 O O . ILE B 1 47 ? 15.125 26.875 4.004 1 95.06 47 ILE B O 1
ATOM 2977 N N . LYS B 1 48 ? 16.469 25.672 5.305 1 93.62 48 LYS B N 1
ATOM 2978 C CA . LYS B 1 48 ? 17.516 26.688 5.32 1 93.62 48 LYS B CA 1
ATOM 2979 C C . LYS B 1 48 ? 18 27 3.908 1 93.62 48 LYS B C 1
ATOM 2981 O O . LYS B 1 48 ? 18.094 28.172 3.531 1 93.62 48 LYS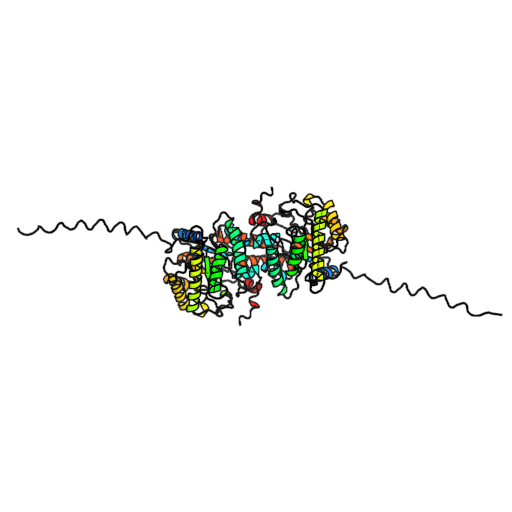 B O 1
ATOM 2986 N N . ASP B 1 49 ? 18.266 25.953 3.207 1 92.5 49 ASP B N 1
ATOM 2987 C CA . ASP B 1 49 ? 18.75 26.141 1.842 1 92.5 49 ASP B CA 1
ATOM 2988 C C . ASP B 1 49 ? 17.719 26.844 0.979 1 92.5 49 ASP B C 1
ATOM 2990 O O . ASP B 1 49 ? 18.062 27.719 0.167 1 92.5 49 ASP B O 1
ATOM 2994 N N . ARG B 1 50 ? 16.516 26.5 1.2 1 92.25 50 ARG B N 1
ATOM 2995 C CA . ARG B 1 50 ? 15.445 27.125 0.43 1 92.25 50 ARG B CA 1
ATOM 2996 C C . ARG B 1 50 ? 15.328 28.594 0.765 1 92.25 50 ARG B C 1
ATOM 2998 O O . ARG B 1 50 ? 15.125 29.422 -0.125 1 92.25 50 ARG B O 1
ATOM 3005 N N . ARG B 1 51 ? 15.453 28.969 1.996 1 91.62 51 ARG B N 1
ATOM 3006 C CA . ARG B 1 51 ? 15.352 30.359 2.441 1 91.62 51 ARG B CA 1
ATOM 3007 C C . ARG B 1 51 ? 16.516 31.188 1.912 1 91.62 51 ARG B C 1
ATOM 3009 O O . ARG B 1 51 ? 16.375 32.406 1.699 1 91.62 51 ARG B O 1
ATOM 3016 N N . LEU B 1 52 ? 17.562 30.516 1.719 1 89.81 52 LEU B N 1
ATOM 3017 C CA . LEU B 1 52 ? 18.734 31.219 1.216 1 89.81 52 LEU B CA 1
ATOM 3018 C C . LEU B 1 52 ? 18.656 31.391 -0.297 1 89.81 52 LEU B C 1
ATOM 3020 O O . LEU B 1 52 ? 19.375 32.219 -0.868 1 89.81 52 LEU B O 1
ATOM 3024 N N . ASP B 1 53 ? 17.797 30.469 -0.836 1 83.31 53 ASP B N 1
ATOM 3025 C CA . ASP B 1 53 ? 17.641 30.531 -2.285 1 83.31 53 ASP B CA 1
ATOM 3026 C C . ASP B 1 53 ? 16.812 31.75 -2.695 1 83.31 53 ASP B C 1
ATOM 3028 O O . ASP B 1 53 ? 15.812 32.062 -2.047 1 83.31 53 ASP B O 1
ATOM 3032 N N . LYS B 1 54 ? 17.156 32.438 -3.67 1 69.62 54 LYS B N 1
ATOM 3033 C CA . LYS B 1 54 ? 16.484 33.625 -4.18 1 69.62 54 LYS B CA 1
ATOM 3034 C C . LYS B 1 54 ? 15.094 33.312 -4.707 1 69.62 54 LYS B C 1
ATOM 3036 O O . LYS B 1 54 ? 14.211 34.156 -4.715 1 69.62 54 LYS B O 1
ATOM 3041 N N . ARG B 1 55 ? 14.953 32.062 -5.223 1 65.81 55 ARG B N 1
ATOM 3042 C CA . ARG B 1 55 ? 13.656 31.672 -5.785 1 65.81 55 ARG B CA 1
ATOM 3043 C C . ARG B 1 55 ? 12.656 31.359 -4.684 1 65.81 55 ARG B C 1
ATOM 3045 O O . ARG B 1 55 ? 12.938 30.578 -3.777 1 65.81 55 ARG B O 1
ATOM 3052 N N . ARG B 1 56 ? 12 32.281 -4.223 1 74.31 56 ARG B N 1
ATOM 3053 C CA . ARG B 1 56 ? 11.039 32.281 -3.123 1 74.31 56 ARG B CA 1
ATOM 3054 C C . ARG B 1 56 ? 9.953 31.234 -3.369 1 74.31 56 ARG B C 1
ATOM 3056 O O . ARG B 1 56 ? 8.797 31.578 -3.629 1 74.31 56 ARG B O 1
ATOM 3063 N N . GLU B 1 57 ? 10.328 29.875 -3.525 1 87.44 57 GLU B N 1
ATOM 3064 C CA . GLU B 1 57 ? 9.305 28.844 -3.666 1 87.44 57 GLU B CA 1
ATOM 3065 C C . GLU B 1 57 ? 9.227 27.984 -2.416 1 87.44 57 GLU B C 1
ATOM 3067 O O . GLU B 1 57 ? 10.242 27.703 -1.78 1 87.44 57 GLU B O 1
ATOM 3072 N N . ALA B 1 58 ? 8.008 27.703 -2.082 1 92.75 58 ALA B N 1
ATOM 3073 C CA . ALA B 1 58 ? 7.824 26.781 -0.962 1 92.75 58 ALA B CA 1
ATOM 3074 C C . ALA B 1 58 ? 8.289 25.359 -1.33 1 92.75 58 ALA B C 1
ATOM 3076 O O . ALA B 1 58 ? 8.297 25 -2.508 1 92.75 58 ALA B O 1
ATOM 3077 N N . ILE B 1 59 ? 8.734 24.641 -0.435 1 93.75 59 ILE B N 1
ATOM 3078 C CA . ILE B 1 59 ? 9.125 23.25 -0.625 1 93.75 59 ILE B CA 1
ATOM 3079 C C . ILE B 1 59 ? 7.875 22.375 -0.737 1 93.75 59 ILE B C 1
ATOM 3081 O O . ILE B 1 59 ? 7.035 22.375 0.167 1 93.75 59 ILE B O 1
ATOM 3085 N N . PRO B 1 60 ? 7.711 21.703 -1.854 1 92.06 60 PRO B N 1
ATOM 3086 C CA . PRO B 1 60 ? 6.555 20.797 -1.937 1 92.06 60 PRO B CA 1
ATOM 3087 C C . PRO B 1 60 ? 6.676 19.594 -1.006 1 92.06 60 PRO B C 1
ATOM 3089 O O . PRO B 1 60 ? 7.742 18.984 -0.927 1 92.06 60 PRO B O 1
ATOM 3092 N N . LEU B 1 61 ? 5.668 19.375 -0.316 1 94.25 61 LEU B N 1
ATOM 3093 C CA . LEU B 1 61 ? 5.492 18.25 0.596 1 94.25 61 LEU B CA 1
ATOM 3094 C C . LEU B 1 61 ? 4.387 17.312 0.108 1 94.25 61 LEU B C 1
ATOM 3096 O O . LEU B 1 61 ? 3.203 17.641 0.219 1 94.25 61 LEU B O 1
ATOM 3100 N N . TYR B 1 62 ? 4.773 16.156 -0.434 1 91.69 62 TYR B N 1
ATOM 3101 C CA . TYR B 1 62 ? 3.781 15.258 -1.013 1 91.69 62 TYR B CA 1
ATOM 3102 C C . TYR B 1 62 ? 3.402 14.156 -0.03 1 91.69 62 TYR B C 1
ATOM 3104 O O . TYR B 1 62 ? 4.27 13.57 0.622 1 91.69 62 TYR B O 1
ATOM 3112 N N . GLY B 1 63 ? 2.1 13.922 0.011 1 93.62 63 GLY B N 1
ATOM 3113 C CA . GLY B 1 63 ? 1.599 12.836 0.836 1 93.62 63 GLY B CA 1
ATOM 3114 C C . GLY B 1 63 ? 1.872 11.461 0.247 1 93.62 63 GLY B C 1
ATOM 3115 O O . GLY B 1 63 ? 1.704 11.25 -0.957 1 93.62 63 GLY B O 1
ATOM 3116 N N . VAL B 1 64 ? 2.346 10.539 1.07 1 96.69 64 VAL B N 1
ATOM 3117 C CA . VAL B 1 64 ? 2.533 9.141 0.719 1 96.69 64 VAL B CA 1
ATOM 3118 C C . VAL B 1 64 ? 1.819 8.25 1.737 1 96.69 64 VAL B C 1
ATOM 3120 O O . VAL B 1 64 ? 1.421 8.719 2.807 1 96.69 64 VAL B O 1
ATOM 3123 N N . HIS B 1 65 ? 1.583 6.969 1.349 1 96.69 65 HIS B N 1
ATOM 3124 C CA . HIS B 1 65 ? 0.779 6.125 2.225 1 96.69 65 HIS B CA 1
ATOM 3125 C C . HIS B 1 65 ? 1.414 4.75 2.4 1 96.69 65 HIS B C 1
ATOM 3127 O O . HIS B 1 65 ? 0.904 3.916 3.152 1 96.69 65 HIS B O 1
ATOM 3133 N N . ASP B 1 66 ? 2.465 4.469 1.714 1 96.81 66 ASP B N 1
ATOM 3134 C CA . ASP B 1 66 ? 3.242 3.24 1.864 1 96.81 66 ASP B CA 1
ATOM 3135 C C . ASP B 1 66 ? 4.645 3.402 1.277 1 96.81 66 ASP B C 1
ATOM 3137 O O . ASP B 1 66 ? 5 4.484 0.803 1 96.81 66 ASP B O 1
ATOM 3141 N N . ALA B 1 67 ? 5.508 2.338 1.359 1 95.44 67 ALA B N 1
ATOM 3142 C CA . ALA B 1 67 ? 6.895 2.41 0.916 1 95.44 67 ALA B CA 1
ATOM 3143 C C . ALA B 1 67 ? 6.98 2.57 -0.599 1 95.44 67 ALA B C 1
ATOM 3145 O O . ALA B 1 67 ? 7.871 3.258 -1.108 1 95.44 67 ALA B O 1
ATOM 3146 N N . LEU B 1 68 ? 6.062 1.955 -1.362 1 92.88 68 LEU B N 1
ATOM 3147 C CA . LEU B 1 68 ? 6.098 2.045 -2.818 1 92.88 68 LEU B CA 1
ATOM 3148 C C . LEU B 1 68 ? 5.855 3.477 -3.279 1 92.88 68 LEU B C 1
ATOM 3150 O O . LEU B 1 68 ? 6.586 3.994 -4.125 1 92.88 68 LEU B O 1
ATOM 3154 N N . SER B 1 69 ? 4.797 4.148 -2.727 1 94.81 69 SER B N 1
ATOM 3155 C CA . SER B 1 69 ? 4.527 5.535 -3.104 1 94.81 69 SER B CA 1
ATOM 3156 C C . SER B 1 69 ? 5.688 6.449 -2.723 1 94.81 69 SER B C 1
ATOM 3158 O O . SER B 1 69 ? 6.059 7.336 -3.49 1 94.81 69 SER B O 1
ATOM 3160 N N . ALA B 1 70 ? 6.273 6.258 -1.574 1 95.31 70 ALA B N 1
ATOM 3161 C CA . ALA B 1 70 ? 7.422 7.051 -1.142 1 95.31 70 ALA B CA 1
ATOM 3162 C C . ALA B 1 70 ? 8.617 6.832 -2.064 1 95.31 70 ALA B C 1
ATOM 3164 O O . ALA B 1 70 ? 9.305 7.785 -2.436 1 95.31 70 ALA B O 1
ATOM 3165 N N . LYS B 1 71 ? 8.859 5.594 -2.416 1 91.94 71 LYS B N 1
ATOM 3166 C CA . LYS B 1 71 ? 9.992 5.246 -3.264 1 91.94 71 LYS B CA 1
ATOM 3167 C C . LYS B 1 71 ? 9.891 5.914 -4.629 1 91.94 71 LYS B C 1
ATOM 3169 O O . LYS B 1 71 ? 10.852 6.516 -5.109 1 91.94 71 LYS B O 1
ATOM 3174 N N . ILE B 1 72 ? 8.758 5.816 -5.23 1 89.56 72 ILE B N 1
ATOM 3175 C CA . ILE B 1 72 ? 8.57 6.363 -6.57 1 89.56 72 ILE B CA 1
ATOM 3176 C C . ILE B 1 72 ? 8.742 7.879 -6.539 1 89.56 72 ILE B C 1
ATOM 3178 O O . ILE B 1 72 ? 9.445 8.445 -7.379 1 89.56 72 ILE B O 1
ATOM 3182 N N . LEU B 1 73 ? 8.164 8.578 -5.523 1 92.69 73 LEU B N 1
ATOM 3183 C CA . LEU B 1 73 ? 8.281 10.031 -5.445 1 92.69 73 LEU B CA 1
ATOM 3184 C C . LEU B 1 73 ? 9.719 10.438 -5.137 1 92.69 73 LEU B C 1
ATOM 3186 O O . LEU B 1 73 ? 10.234 11.398 -5.715 1 92.69 73 LEU B O 1
ATOM 3190 N N . SER B 1 74 ? 10.359 9.773 -4.234 1 92.75 74 SER B N 1
ATOM 3191 C CA . SER B 1 74 ? 11.742 10.102 -3.887 1 92.75 74 SER B CA 1
ATOM 3192 C C . SER B 1 74 ? 12.672 9.898 -5.078 1 92.75 74 SER B C 1
ATOM 3194 O O . SER B 1 74 ? 13.562 10.719 -5.324 1 92.75 74 SER B O 1
ATOM 3196 N N . ARG B 1 75 ? 12.5 8.828 -5.832 1 86.06 75 ARG B N 1
ATOM 3197 C CA . ARG B 1 75 ? 13.32 8.523 -7.004 1 86.06 75 ARG B CA 1
ATOM 3198 C C . ARG B 1 75 ? 13.203 9.633 -8.047 1 86.0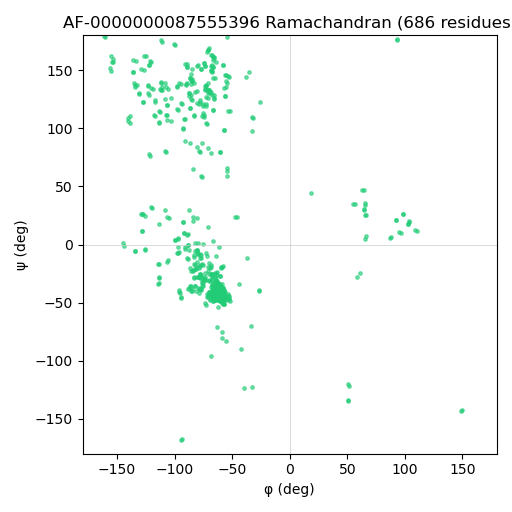6 75 ARG B C 1
ATOM 3200 O O . ARG B 1 75 ? 14.141 9.867 -8.82 1 86.06 75 ARG B O 1
ATOM 3207 N N . HIS B 1 76 ? 12.094 10.305 -8.031 1 88.06 76 HIS B N 1
ATOM 3208 C CA . HIS B 1 76 ? 11.875 11.367 -9.008 1 88.06 76 HIS B CA 1
ATOM 3209 C C . HIS B 1 76 ? 12.211 12.734 -8.414 1 88.06 76 HIS B C 1
ATOM 3211 O O . HIS B 1 76 ? 11.891 13.766 -9.016 1 88.06 76 HIS B O 1
ATOM 3217 N N . GLY B 1 77 ? 12.742 12.75 -7.172 1 91.5 77 GLY B N 1
ATOM 3218 C CA . GLY B 1 77 ? 13.359 13.969 -6.68 1 91.5 77 GLY B CA 1
ATOM 3219 C C . GLY B 1 77 ? 12.477 14.734 -5.707 1 91.5 77 GLY B C 1
ATOM 3220 O O . GLY B 1 77 ? 12.672 15.93 -5.488 1 91.5 77 GLY B O 1
ATOM 3221 N N . ALA B 1 78 ? 11.438 14.086 -5.129 1 93.06 78 ALA B N 1
ATOM 3222 C CA . ALA B 1 78 ? 10.695 14.773 -4.082 1 93.06 78 ALA B CA 1
ATOM 3223 C C . ALA B 1 78 ? 11.617 15.219 -2.953 1 93.06 78 ALA B C 1
ATOM 3225 O O . ALA B 1 78 ? 12.359 14.406 -2.393 1 93.06 78 ALA B O 1
ATOM 3226 N N . PRO B 1 79 ? 11.547 16.5 -2.592 1 94.38 79 PRO B N 1
ATOM 3227 C CA . PRO B 1 79 ? 12.5 16.984 -1.595 1 94.38 79 PRO B CA 1
ATOM 3228 C C . PRO B 1 79 ? 12.125 16.578 -0.17 1 94.38 79 PRO B C 1
ATOM 3230 O O . PRO B 1 79 ? 12.992 16.5 0.699 1 94.38 79 PRO B O 1
ATOM 3233 N N . ALA B 1 80 ? 10.875 16.344 0.08 1 96 80 ALA B N 1
ATOM 3234 C CA . ALA B 1 80 ? 10.312 15.953 1.37 1 96 80 ALA B CA 1
ATOM 3235 C C . ALA B 1 80 ? 8.992 15.211 1.192 1 96 80 ALA B C 1
ATOM 3237 O O . ALA B 1 80 ? 8.297 15.398 0.19 1 96 80 ALA B O 1
ATOM 3238 N N . LEU B 1 81 ? 8.719 14.352 2.141 1 97.25 81 LEU B N 1
ATOM 3239 C CA . LEU B 1 81 ? 7.496 13.562 2.055 1 97.25 81 LEU B CA 1
ATOM 3240 C C . LEU B 1 81 ? 6.695 13.648 3.35 1 97.25 81 LEU B C 1
ATOM 3242 O O . LEU B 1 81 ? 7.258 13.922 4.414 1 97.25 81 LEU B O 1
ATOM 3246 N N . PHE B 1 82 ? 5.422 13.516 3.217 1 97.69 82 PHE B N 1
ATOM 3247 C CA . PHE B 1 82 ? 4.469 13.523 4.32 1 97.69 82 PHE B CA 1
ATOM 3248 C C . PHE B 1 82 ? 3.727 12.188 4.398 1 97.69 82 PHE B C 1
ATOM 3250 O O . PHE B 1 82 ? 2.996 11.828 3.475 1 97.69 82 PHE B O 1
ATOM 3257 N N . LEU B 1 83 ? 3.955 11.383 5.418 1 98.38 83 LEU B N 1
ATOM 3258 C CA . LEU B 1 83 ? 3.15 10.18 5.617 1 98.38 83 LEU B CA 1
ATOM 3259 C C . LEU B 1 83 ? 1.75 10.539 6.102 1 98.38 83 LEU B C 1
ATOM 3261 O O . LEU B 1 83 ? 1.551 10.82 7.285 1 98.38 83 LEU B O 1
ATOM 3265 N N . SER B 1 84 ? 0.78 10.445 5.207 1 94.81 84 SER B N 1
ATOM 3266 C CA . SER B 1 84 ? -0.584 10.922 5.41 1 94.81 84 SER B CA 1
ATOM 3267 C C . SER B 1 84 ? -1.399 9.93 6.23 1 94.81 84 SER B C 1
ATOM 3269 O O . SER B 1 84 ? -1.557 8.773 5.836 1 94.81 84 SER B O 1
ATOM 3271 N N . GLY B 1 85 ? -1.918 10.461 7.387 1 93.25 85 GLY B N 1
ATOM 3272 C CA . GLY B 1 85 ? -2.814 9.602 8.148 1 93.25 85 GLY B CA 1
ATOM 3273 C C . GLY B 1 85 ? -4.004 9.125 7.34 1 93.25 85 GLY B C 1
ATOM 3274 O O . GLY B 1 85 ? -4.406 7.961 7.449 1 93.25 85 GLY B O 1
ATOM 3275 N N . PHE B 1 86 ? -4.637 10 6.531 1 88.75 86 PHE B N 1
ATOM 3276 C CA . PHE B 1 86 ? -5.727 9.625 5.641 1 88.75 86 PHE B CA 1
ATOM 3277 C C . PHE B 1 86 ? -5.281 8.531 4.676 1 88.75 86 PHE B C 1
ATOM 3279 O O . PHE B 1 86 ? -5.984 7.531 4.5 1 88.75 86 PHE B O 1
ATOM 3286 N N . GLY B 1 87 ? -4.105 8.727 4.133 1 91.94 87 GLY B N 1
ATOM 3287 C CA . GLY B 1 87 ? -3.566 7.762 3.182 1 91.94 87 GLY B CA 1
ATOM 3288 C C . GLY B 1 87 ? -3.312 6.398 3.795 1 91.94 87 GLY B C 1
ATOM 3289 O O . GLY B 1 87 ? -3.648 5.371 3.199 1 91.94 87 GLY B O 1
ATOM 3290 N N . VAL B 1 88 ? -2.717 6.367 4.922 1 95.81 88 VAL B N 1
ATOM 3291 C CA . VAL B 1 88 ? -2.408 5.117 5.605 1 95.81 88 VAL B CA 1
ATOM 3292 C C . VAL B 1 88 ? -3.703 4.398 5.98 1 95.81 88 VAL B C 1
ATOM 3294 O O . VAL B 1 88 ? -3.824 3.186 5.789 1 95.81 88 VAL B O 1
ATOM 3297 N N . SER B 1 89 ? -4.684 5.156 6.512 1 91.94 89 SER B N 1
ATOM 3298 C CA . SER B 1 89 ? -5.965 4.551 6.852 1 91.94 89 SER B CA 1
ATOM 3299 C C . SER B 1 89 ? -6.613 3.906 5.633 1 91.94 89 SER B C 1
ATOM 3301 O O . SER B 1 89 ? -7.109 2.779 5.707 1 91.94 89 SER B O 1
ATOM 3303 N N . ALA B 1 90 ? -6.598 4.594 4.539 1 89.38 90 ALA B N 1
ATOM 3304 C CA . ALA B 1 90 ? -7.203 4.109 3.301 1 89.38 90 ALA B CA 1
ATOM 3305 C C . ALA B 1 90 ? -6.449 2.896 2.762 1 89.38 90 ALA B C 1
ATOM 3307 O O . ALA B 1 90 ? -7.055 1.866 2.457 1 89.38 90 ALA B O 1
ATOM 3308 N N . SER B 1 91 ? -5.145 2.994 2.682 1 94.69 91 SER B N 1
ATOM 3309 C CA . SER B 1 91 ? -4.328 1.961 2.059 1 94.69 91 SER B CA 1
ATOM 3310 C C . SER B 1 91 ? -4.234 0.721 2.941 1 94.69 91 SER B C 1
ATOM 3312 O O . SER B 1 91 ? -4.5 -0.393 2.486 1 94.69 91 SER B O 1
ATOM 3314 N N . LEU B 1 92 ? -3.914 0.885 4.148 1 94.69 92 LEU B N 1
ATOM 3315 C CA . LEU B 1 92 ? -3.615 -0.209 5.066 1 94.69 92 LEU B CA 1
ATOM 3316 C C . LEU B 1 92 ? -4.898 -0.873 5.559 1 94.69 92 LEU B C 1
ATOM 3318 O O . LEU B 1 92 ? -4.961 -2.1 5.68 1 94.69 92 LEU B O 1
ATOM 3322 N N . LEU B 1 93 ? -5.977 -0.069 5.816 1 92.38 93 LEU B N 1
ATOM 3323 C CA . LEU B 1 93 ? -7.156 -0.595 6.496 1 92.38 93 LEU B CA 1
ATOM 3324 C C . LEU B 1 93 ? -8.367 -0.6 5.566 1 92.38 93 LEU B C 1
ATOM 3326 O O . LEU B 1 93 ? -9.367 -1.26 5.852 1 92.38 93 LEU B O 1
ATOM 3330 N N . GLY B 1 94 ? -8.328 0.137 4.449 1 90.19 94 GLY B N 1
ATOM 3331 C CA . GLY B 1 94 ? -9.508 0.314 3.619 1 90.19 94 GLY B CA 1
ATOM 3332 C C . GLY B 1 94 ? -10.617 1.082 4.316 1 90.19 94 GLY B C 1
ATOM 3333 O O . GLY B 1 94 ? -11.797 0.877 4.031 1 90.19 94 GLY B O 1
ATOM 3334 N N . LEU B 1 95 ? -10.227 1.926 5.32 1 86.75 95 LEU B N 1
ATOM 3335 C CA . LEU B 1 95 ? -11.195 2.625 6.148 1 86.75 95 LEU B CA 1
ATOM 3336 C C . LEU B 1 95 ? -11.016 4.137 6.047 1 86.75 95 LEU B C 1
ATOM 3338 O O . LEU B 1 95 ? -9.953 4.613 5.648 1 86.75 95 LEU B O 1
ATOM 3342 N N . PRO B 1 96 ? -12.031 4.883 6.328 1 83.38 96 PRO B N 1
ATOM 3343 C CA . PRO B 1 96 ? -11.906 6.344 6.359 1 83.38 96 PRO B CA 1
ATOM 3344 C C . PRO B 1 96 ? -11.023 6.832 7.508 1 83.38 96 PRO B C 1
ATOM 3346 O O . PRO B 1 96 ? -10.883 6.137 8.516 1 83.38 96 PRO B O 1
ATOM 3349 N N . ASP B 1 97 ? -10.445 7.992 7.316 1 82.5 97 ASP B N 1
ATOM 3350 C CA . ASP B 1 97 ? -9.594 8.609 8.32 1 82.5 97 ASP B CA 1
ATOM 3351 C C . ASP B 1 97 ? -10.422 9.273 9.414 1 82.5 97 ASP B C 1
ATOM 3353 O O . ASP B 1 97 ? -10.562 10.5 9.438 1 82.5 97 ASP B O 1
ATOM 3357 N N . VAL B 1 98 ? -10.898 8.477 10.336 1 80.25 98 VAL B N 1
ATOM 3358 C CA . VAL B 1 98 ? -11.711 8.977 11.438 1 80.25 98 VAL B CA 1
ATOM 3359 C C . VAL B 1 98 ? -11.156 8.469 12.766 1 80.25 98 VAL B C 1
ATOM 3361 O O . VAL B 1 98 ? -11.914 8.25 13.719 1 80.25 98 VAL B O 1
ATOM 3364 N N . GLY B 1 99 ? -9.859 8.203 12.703 1 83.06 99 GLY B N 1
ATOM 3365 C CA . GLY B 1 99 ? -9.195 7.801 13.93 1 83.06 99 GLY B CA 1
ATOM 3366 C C . GLY B 1 99 ? -9.156 6.297 14.125 1 83.06 99 GLY B C 1
ATOM 3367 O O . GLY B 1 99 ? -9 5.816 15.25 1 83.06 99 GLY B O 1
ATOM 3368 N N . MET B 1 100 ? -9.297 5.562 13.062 1 84.75 100 MET B N 1
ATOM 3369 C CA . MET B 1 100 ? -9.281 4.105 13.164 1 84.75 100 MET B CA 1
ATOM 3370 C C . MET B 1 100 ? -7.848 3.576 13.18 1 84.75 100 MET B C 1
ATOM 3372 O O . MET B 1 100 ? -7.586 2.498 13.719 1 84.75 100 MET B O 1
ATOM 3376 N N . THR B 1 101 ? -6.914 4.285 12.547 1 91.69 101 THR B N 1
ATOM 3377 C CA . THR B 1 101 ? -5.504 3.902 12.57 1 91.69 101 THR B CA 1
ATOM 3378 C C . THR B 1 101 ? -4.914 4.117 13.961 1 91.69 101 THR B C 1
ATOM 3380 O O . THR B 1 101 ? -5.125 5.168 14.578 1 91.69 101 THR B O 1
ATOM 3383 N N . ASN B 1 102 ? -4.23 3.184 14.523 1 93.06 102 ASN B N 1
ATOM 3384 C CA . ASN B 1 102 ? -3.588 3.342 15.828 1 93.06 102 ASN B CA 1
ATOM 3385 C C . ASN B 1 102 ? -2.096 3.619 15.68 1 93.06 102 ASN B C 1
ATOM 3387 O O . ASN B 1 102 ? -1.561 3.605 14.57 1 93.06 102 ASN B O 1
ATOM 3391 N N . LEU B 1 103 ? -1.488 3.924 16.766 1 96.19 103 LEU B N 1
ATOM 3392 C CA . LEU B 1 103 ? -0.085 4.324 16.766 1 96.19 103 LEU B CA 1
ATOM 3393 C C . LEU B 1 103 ? 0.799 3.203 16.234 1 96.19 103 LEU B C 1
ATOM 3395 O O . LEU B 1 103 ? 1.74 3.457 15.477 1 96.19 103 LEU B O 1
ATOM 3399 N N . VAL B 1 104 ? 0.508 1.959 16.609 1 95.5 104 VAL B N 1
ATOM 3400 C CA . VAL B 1 104 ? 1.345 0.832 16.219 1 95.5 104 VAL B CA 1
ATOM 3401 C C . VAL B 1 104 ? 1.323 0.685 14.695 1 95.5 104 VAL B C 1
ATOM 3403 O O . VAL B 1 104 ? 2.359 0.439 14.078 1 95.5 104 VAL B O 1
ATOM 3406 N N . GLU B 1 105 ? 0.173 0.838 14.117 1 96.06 105 GLU B N 1
ATOM 3407 C CA . GLU B 1 105 ? 0.02 0.771 12.664 1 96.06 105 GLU B CA 1
ATOM 3408 C C . GLU B 1 105 ? 0.771 1.909 11.977 1 96.06 105 GLU B C 1
ATOM 3410 O O . GLU B 1 105 ? 1.494 1.686 11.008 1 96.06 105 GLU B O 1
ATOM 3415 N N . MET B 1 106 ? 0.625 3.143 12.477 1 97.25 106 MET B N 1
ATOM 3416 C CA . MET B 1 106 ? 1.319 4.289 11.906 1 97.25 106 MET B CA 1
ATOM 3417 C C . MET B 1 106 ? 2.83 4.133 12.031 1 97.25 106 MET B C 1
ATOM 3419 O O . MET B 1 106 ? 3.57 4.402 11.086 1 97.25 106 MET B O 1
ATOM 3423 N N . GLU B 1 107 ? 3.244 3.672 13.203 1 97.88 107 GLU B N 1
ATOM 3424 C CA . GLU B 1 107 ? 4.668 3.461 13.445 1 97.88 107 GLU B CA 1
ATOM 3425 C C . GLU B 1 107 ? 5.242 2.426 12.484 1 97.88 107 GLU B C 1
ATOM 3427 O O . GLU B 1 107 ? 6.34 2.607 11.953 1 97.88 107 GLU B O 1
ATOM 3432 N N . MET B 1 108 ? 4.527 1.375 12.297 1 97.06 108 MET B N 1
ATOM 3433 C CA . MET B 1 108 ? 4.977 0.316 11.391 1 97.06 108 MET B CA 1
ATOM 3434 C C . MET B 1 108 ? 5.16 0.847 9.977 1 97.06 108 MET B C 1
ATOM 3436 O O . MET B 1 108 ? 6.203 0.629 9.359 1 97.06 108 MET B O 1
ATOM 3440 N N . VAL B 1 109 ? 4.176 1.559 9.469 1 97.88 109 VAL B N 1
ATOM 3441 C CA . VAL B 1 109 ? 4.266 2.092 8.117 1 97.88 109 VAL B CA 1
ATOM 3442 C C . VAL B 1 109 ? 5.402 3.105 8.031 1 97.88 109 VAL B C 1
ATOM 3444 O O . VAL B 1 109 ? 6.184 3.096 7.074 1 97.88 109 VAL B O 1
ATOM 3447 N N . ALA B 1 110 ? 5.531 3.957 9.031 1 98.25 110 ALA B N 1
ATOM 3448 C CA . ALA B 1 110 ? 6.609 4.941 9.062 1 98.25 110 ALA B CA 1
ATOM 3449 C C . ALA B 1 110 ? 7.973 4.266 9 1 98.25 110 ALA B C 1
ATOM 3451 O O . ALA B 1 110 ? 8.867 4.715 8.273 1 98.25 110 ALA B O 1
ATOM 3452 N N . ARG B 1 111 ? 8.117 3.227 9.75 1 97.06 111 ARG B N 1
ATOM 3453 C CA . ARG B 1 111 ? 9.383 2.512 9.789 1 97.06 111 ARG B CA 1
ATOM 3454 C C . ARG B 1 111 ? 9.727 1.937 8.414 1 97.06 111 ARG B C 1
ATOM 3456 O O . ARG B 1 111 ? 10.875 2.021 7.973 1 97.06 111 ARG B O 1
ATOM 3463 N N . HIS B 1 112 ? 8.797 1.305 7.816 1 96.19 112 HIS B N 1
ATOM 3464 C CA . HIS B 1 112 ? 9.023 0.734 6.492 1 96.19 112 HIS B CA 1
ATOM 3465 C C . HIS B 1 112 ? 9.375 1.818 5.477 1 96.19 112 HIS B C 1
ATOM 3467 O O . HIS B 1 112 ? 10.305 1.659 4.688 1 96.19 112 HIS B O 1
ATOM 3473 N N . VAL B 1 113 ? 8.625 2.959 5.484 1 96.81 113 VAL B N 1
ATOM 3474 C CA . VAL B 1 113 ? 8.875 4.062 4.562 1 96.81 113 VAL B CA 1
ATOM 3475 C C . VAL B 1 113 ? 10.266 4.637 4.801 1 96.81 113 VAL B C 1
ATOM 3477 O O . VAL B 1 113 ? 11.031 4.848 3.854 1 96.81 113 VAL B O 1
ATOM 3480 N N . PHE B 1 114 ? 10.594 4.824 6.066 1 96.12 114 PHE B N 1
ATOM 3481 C CA . PHE B 1 114 ? 11.898 5.398 6.367 1 96.12 114 PHE B CA 1
ATOM 3482 C C . PHE B 1 114 ? 13.023 4.445 5.969 1 96.12 114 PHE B C 1
ATOM 3484 O O . PHE B 1 114 ? 14.055 4.875 5.449 1 96.12 114 PHE B O 1
ATOM 3491 N N . SER B 1 115 ? 12.859 3.162 6.332 1 93.69 115 SER B N 1
ATOM 3492 C CA . SER B 1 115 ? 13.859 2.182 5.938 1 93.69 115 SER B CA 1
ATOM 3493 C C . SER B 1 115 ? 14.109 2.221 4.434 1 93.69 115 SER B C 1
ATOM 3495 O O . SER B 1 115 ? 15.258 2.195 3.988 1 93.69 115 SER B O 1
ATOM 3497 N N . MET B 1 116 ? 13.07 2.299 3.713 1 91.5 116 MET B N 1
ATOM 3498 C CA . MET B 1 116 ? 13.18 2.377 2.26 1 91.5 116 MET B CA 1
ATOM 3499 C C . MET B 1 116 ? 13.883 3.66 1.834 1 91.5 116 MET B C 1
ATOM 3501 O O . MET B 1 116 ? 14.797 3.625 1.007 1 91.5 116 MET B O 1
ATOM 3505 N N . LEU B 1 117 ? 13.539 4.805 2.381 1 93.06 117 LEU B N 1
ATOM 3506 C CA . LEU B 1 117 ? 14.125 6.094 2.031 1 93.06 117 LEU B CA 1
ATOM 3507 C C . LEU B 1 117 ? 15.609 6.129 2.373 1 93.06 117 LEU B C 1
ATOM 3509 O O . LEU B 1 117 ? 16.406 6.73 1.649 1 93.06 117 LEU B O 1
ATOM 3513 N N . SER B 1 118 ? 15.914 5.523 3.525 1 90.12 118 SER B N 1
ATOM 3514 C CA . SER B 1 118 ? 17.297 5.539 4 1 90.12 118 SER B CA 1
ATOM 3515 C C . SER B 1 118 ? 18.203 4.711 3.094 1 90.12 118 SER B C 1
ATOM 3517 O O . SER B 1 118 ? 19.406 4.918 3.064 1 90.12 118 SER B O 1
ATOM 3519 N N . ALA B 1 119 ? 17.625 3.736 2.445 1 81.38 119 ALA B N 1
ATOM 3520 C CA . ALA B 1 119 ? 18.391 2.893 1.531 1 81.38 119 ALA B CA 1
ATOM 3521 C C . ALA B 1 119 ? 18.672 3.617 0.217 1 81.38 119 ALA B C 1
ATOM 3523 O O . ALA B 1 119 ? 19.562 3.232 -0.534 1 81.38 119 ALA B O 1
ATOM 3524 N N . GLU B 1 120 ? 17.875 4.637 0.097 1 75.62 120 GLU B N 1
ATOM 3525 C CA . GLU B 1 120 ? 18.062 5.43 -1.113 1 75.62 120 GLU B CA 1
ATOM 3526 C C . GLU B 1 120 ? 19.156 6.484 -0.916 1 75.62 120 GLU B C 1
ATOM 3528 O O . GLU B 1 120 ? 19.531 6.793 0.218 1 75.62 120 GLU B O 1
ATOM 3533 N N . GLU B 1 121 ? 19.875 6.816 -1.84 1 67 121 GLU B N 1
ATOM 3534 C CA . GLU B 1 121 ? 20.969 7.785 -1.77 1 67 121 GLU B CA 1
ATOM 3535 C C . GLU B 1 121 ? 20.453 9.164 -1.379 1 67 121 GLU B C 1
ATOM 3537 O O . GLU B 1 121 ? 21.234 10.062 -1.058 1 67 121 GLU B O 1
ATOM 3542 N N . THR B 1 122 ? 19.125 9.242 -1.229 1 66.75 122 THR B N 1
ATOM 3543 C CA . THR B 1 122 ? 18.594 10.57 -0.965 1 66.75 122 THR B CA 1
ATOM 3544 C C . THR B 1 122 ? 18.125 10.688 0.483 1 66.75 122 THR B C 1
ATOM 3546 O O . THR B 1 122 ? 17.656 9.703 1.07 1 66.75 122 THR B O 1
ATOM 3549 N N . ALA B 1 123 ? 18.562 11.617 1.278 1 81.56 123 ALA B N 1
ATOM 3550 C CA . ALA B 1 123 ? 18.125 11.922 2.639 1 81.56 123 ALA B CA 1
ATOM 3551 C C . ALA B 1 123 ? 16.797 12.664 2.633 1 81.56 123 ALA B C 1
ATOM 3553 O O . ALA B 1 123 ? 16.688 13.766 3.182 1 81.56 123 ALA B O 1
ATOM 3554 N N . VAL B 1 124 ? 15.758 12.023 2.031 1 94.31 124 VAL B N 1
ATOM 3555 C CA . VAL B 1 124 ? 14.469 12.695 1.965 1 94.31 124 VAL B CA 1
ATOM 3556 C C . VAL B 1 124 ? 13.789 12.648 3.332 1 94.31 124 VAL B C 1
ATOM 3558 O O . VAL B 1 124 ? 13.508 11.57 3.855 1 94.31 124 VAL B O 1
ATOM 3561 N N . PRO B 1 125 ? 13.625 13.836 3.979 1 97.31 125 PRO B N 1
ATOM 3562 C CA . PRO B 1 125 ? 12.961 13.836 5.285 1 97.31 125 PRO B CA 1
ATOM 3563 C C . PRO B 1 125 ? 11.484 13.445 5.191 1 97.31 125 PRO B C 1
ATOM 3565 O O . PRO B 1 125 ? 10.812 13.789 4.219 1 97.31 125 PRO B O 1
ATOM 3568 N N . LEU B 1 126 ? 11.055 12.719 6.211 1 98.06 126 LEU B N 1
ATOM 3569 C CA . LEU B 1 126 ? 9.672 12.258 6.301 1 98.06 126 LEU B CA 1
ATOM 3570 C C . LEU B 1 126 ? 8.953 12.922 7.469 1 98.06 126 LEU B C 1
ATOM 3572 O O . LEU B 1 126 ? 9.367 12.781 8.625 1 98.06 126 LEU B O 1
ATOM 3576 N N . ILE B 1 127 ? 7.918 13.758 7.188 1 98.69 127 ILE B N 1
ATOM 3577 C CA . ILE B 1 127 ? 7.004 14.242 8.211 1 98.69 127 ILE B CA 1
ATOM 3578 C C . ILE B 1 127 ? 5.855 13.25 8.391 1 98.69 127 ILE B C 1
ATOM 3580 O O . ILE B 1 127 ? 5.262 12.797 7.41 1 98.69 127 ILE B O 1
ATOM 3584 N N . VAL B 1 128 ? 5.566 12.859 9.617 1 98.69 128 VAL B N 1
ATOM 3585 C CA . VAL B 1 128 ? 4.578 11.812 9.875 1 98.69 128 VAL B CA 1
ATOM 3586 C C . VAL B 1 128 ? 3.357 12.414 10.57 1 98.69 128 VAL B C 1
ATOM 3588 O O . VAL B 1 128 ? 3.494 13.164 11.539 1 98.69 128 VAL B O 1
ATOM 3591 N N . ASP B 1 129 ? 2.172 12.07 10.078 1 97.44 129 ASP B N 1
ATOM 3592 C CA . ASP B 1 129 ? 0.925 12.477 10.719 1 97.44 129 ASP B CA 1
ATOM 3593 C C . ASP B 1 129 ? 0.764 11.812 12.086 1 97.44 129 ASP B C 1
ATOM 3595 O O . ASP B 1 129 ? 0.619 10.586 12.172 1 97.44 129 ASP B O 1
ATOM 3599 N N . GLY B 1 130 ? 0.751 12.602 13.086 1 97.5 130 GLY B N 1
ATOM 3600 C CA . GLY B 1 130 ? 0.582 12.086 14.438 1 97.5 130 GLY B CA 1
ATOM 3601 C C . GLY B 1 130 ? -0.838 12.219 14.953 1 97.5 130 GLY B C 1
ATOM 3602 O O . GLY B 1 130 ? -1.113 11.914 16.109 1 97.5 130 GLY B O 1
ATOM 3603 N N . ASP B 1 131 ? -1.692 12.68 14.125 1 94.81 131 ASP B N 1
ATOM 3604 C CA . ASP B 1 131 ? -3.098 12.859 14.477 1 94.81 131 ASP B CA 1
ATOM 3605 C C . ASP B 1 131 ? -3.242 13.633 15.789 1 94.81 131 ASP B C 1
ATOM 3607 O O . ASP B 1 131 ? -2.67 14.711 15.938 1 94.81 131 ASP B O 1
ATOM 3611 N N . THR B 1 132 ? -4.125 13.117 16.672 1 93.62 132 THR B N 1
ATOM 3612 C CA . THR B 1 132 ? -4.352 13.789 17.938 1 93.62 132 THR B CA 1
ATOM 3613 C C . THR B 1 132 ? -3.373 13.289 19 1 93.62 132 THR B C 1
ATOM 3615 O O . THR B 1 132 ? -3.518 13.602 20.188 1 93.62 132 THR B O 1
ATOM 3618 N N . GLY B 1 133 ? -2.426 12.516 18.594 1 95.12 133 GLY B N 1
ATOM 3619 C CA . GLY B 1 133 ? -1.498 11.922 19.547 1 95.12 133 GLY B CA 1
ATOM 3620 C C . GLY B 1 133 ? -1.985 10.602 20.109 1 95.12 133 GLY B C 1
ATOM 3621 O O . GLY B 1 133 ? -1.44 10.109 21.094 1 95.12 133 GLY B O 1
ATOM 3622 N N . PHE B 1 134 ? -3.07 10.102 19.609 1 92.69 134 PHE B N 1
ATOM 3623 C CA . PHE B 1 134 ? -3.6 8.766 19.859 1 92.69 134 PHE B CA 1
ATOM 3624 C C . PHE B 1 134 ? -3.986 8.602 21.328 1 92.69 134 PHE B C 1
ATOM 3626 O O . PHE B 1 134 ? -3.775 7.543 21.922 1 92.69 134 PHE B O 1
ATOM 3633 N N . GLY B 1 135 ? -4.375 9.617 22 1 90.56 135 GLY B N 1
ATOM 3634 C CA . GLY B 1 135 ? -4.848 9.578 23.375 1 90.56 135 GLY B CA 1
ATOM 3635 C C . GLY B 1 135 ? -4.562 10.852 24.141 1 90.56 135 GLY B C 1
ATOM 3636 O O . GLY B 1 135 ? -4.727 11.953 23.609 1 90.56 135 GLY B O 1
ATOM 3637 N N . GLY B 1 136 ? -4.227 10.648 25.438 1 90.38 136 GLY B N 1
ATOM 3638 C CA . GLY B 1 136 ? -3.904 11.773 26.297 1 90.38 136 GLY B CA 1
ATOM 3639 C C . GLY B 1 136 ? -2.418 12.062 26.359 1 90.38 136 GLY B C 1
ATOM 3640 O O . GLY B 1 136 ? -1.646 11.57 25.531 1 90.38 136 GLY B O 1
ATOM 3641 N N . PRO B 1 137 ? -2.068 12.883 27.281 1 91.69 137 PRO B N 1
ATOM 3642 C CA . PRO B 1 137 ? -0.685 13.352 27.359 1 91.69 137 PRO B CA 1
ATOM 3643 C C . PRO B 1 137 ? 0.33 12.211 27.391 1 91.69 137 PRO B C 1
ATOM 3645 O O . PRO B 1 137 ? 1.323 12.258 26.656 1 91.69 137 PRO B O 1
ATOM 3648 N N . PRO B 1 138 ? 0.084 11.172 28.172 1 92.94 138 PRO B N 1
ATOM 3649 C CA . PRO B 1 138 ? 1.056 10.078 28.125 1 92.94 138 PRO B CA 1
ATOM 3650 C C . PRO B 1 138 ? 1.15 9.438 26.734 1 92.94 138 PRO B C 1
ATOM 3652 O O . PRO B 1 138 ? 2.223 8.977 26.344 1 92.94 138 PRO B O 1
ATOM 3655 N N . ASN B 1 139 ? 0.042 9.414 26.047 1 95.25 139 ASN B N 1
ATOM 3656 C CA . ASN B 1 139 ? 0.036 8.859 24.703 1 95.25 139 ASN B CA 1
ATOM 3657 C C . ASN B 1 139 ? 0.827 9.734 23.734 1 95.25 139 ASN B C 1
ATOM 3659 O O . ASN B 1 139 ? 1.51 9.219 22.844 1 95.25 139 ASN B O 1
ATOM 3663 N N . ILE B 1 140 ? 0.717 10.961 23.938 1 96.62 140 ILE B N 1
ATOM 3664 C CA . ILE B 1 140 ? 1.445 11.883 23.078 1 96.62 140 ILE B CA 1
ATOM 3665 C C . ILE B 1 140 ? 2.949 11.68 23.25 1 96.62 140 ILE B C 1
ATOM 3667 O O . ILE B 1 140 ? 3.701 11.68 22.281 1 96.62 140 ILE B O 1
ATOM 3671 N N . LEU B 1 141 ? 3.369 11.516 24.469 1 96.25 141 LEU B N 1
ATOM 3672 C CA . LEU B 1 141 ? 4.777 11.242 24.734 1 96.25 141 LEU B CA 1
ATOM 3673 C C . LEU B 1 141 ? 5.23 9.984 23.984 1 96.25 141 LEU B C 1
ATOM 3675 O O . LEU B 1 141 ? 6.27 9.992 23.328 1 96.25 141 LEU B O 1
ATOM 3679 N N . ARG B 1 142 ? 4.43 8.977 24.109 1 97 142 ARG B N 1
ATOM 3680 C CA . ARG 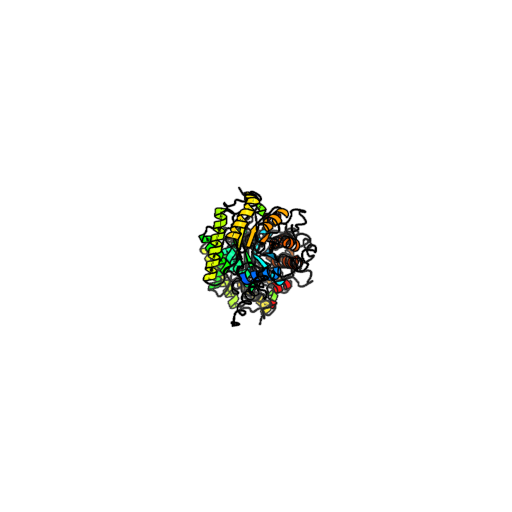B 1 142 ? 4.734 7.715 23.438 1 97 142 ARG B CA 1
ATOM 3681 C C . ARG B 1 142 ? 4.715 7.887 21.922 1 97 142 ARG B C 1
ATOM 3683 O O . ARG B 1 142 ? 5.562 7.332 21.219 1 97 142 ARG B O 1
ATOM 3690 N N . THR B 1 143 ? 3.732 8.617 21.406 1 98.06 143 THR B N 1
ATOM 3691 C CA . THR B 1 143 ? 3.588 8.852 19.969 1 98.06 143 THR B CA 1
ATOM 3692 C C . THR B 1 143 ? 4.844 9.5 19.406 1 98.06 143 THR B C 1
ATOM 3694 O O . THR B 1 143 ? 5.422 9 18.438 1 98.06 143 THR B O 1
ATOM 3697 N N . VAL B 1 144 ? 5.277 10.555 20.031 1 98.19 144 VAL B N 1
ATOM 3698 C CA . VAL B 1 144 ? 6.438 11.297 19.547 1 98.19 144 VAL B CA 1
ATOM 3699 C C . VAL B 1 144 ? 7.68 10.422 19.625 1 98.19 144 VAL B C 1
ATOM 3701 O O . VAL B 1 144 ? 8.445 10.336 18.656 1 98.19 144 VAL B O 1
ATOM 3704 N N . SER B 1 145 ? 7.84 9.719 20.688 1 97.62 145 SER B N 1
ATOM 3705 C CA . SER B 1 145 ? 9.008 8.859 20.859 1 97.62 145 SER B CA 1
ATOM 3706 C C . SER B 1 145 ? 9 7.719 19.859 1 97.62 145 SER B C 1
ATOM 3708 O O . SER B 1 145 ? 10.039 7.41 19.25 1 97.62 145 SER B O 1
ATOM 3710 N N . SER B 1 146 ? 7.867 7.09 19.719 1 98 146 SER B N 1
ATOM 3711 C CA . SER B 1 146 ? 7.738 5.961 18.812 1 98 146 SER B CA 1
ATOM 3712 C C . SER B 1 146 ? 8 6.383 17.359 1 98 146 SER B C 1
ATOM 3714 O O . SER B 1 146 ? 8.734 5.711 16.641 1 98 146 SER B O 1
ATOM 3716 N N . LEU B 1 147 ? 7.453 7.5 16.953 1 98.25 147 LEU B N 1
ATOM 3717 C CA . LEU B 1 147 ? 7.602 7.945 15.562 1 98.25 147 LEU B CA 1
ATOM 3718 C C . LEU B 1 147 ? 9.008 8.484 15.32 1 98.25 147 LEU B C 1
ATOM 3720 O O . LEU B 1 147 ? 9.539 8.359 14.211 1 98.25 147 LEU B O 1
ATOM 3724 N N . ALA B 1 148 ? 9.602 9.047 16.359 1 97.25 148 ALA B N 1
ATOM 3725 C CA . ALA B 1 148 ? 11.016 9.398 16.266 1 97.25 148 ALA B CA 1
ATOM 3726 C C . ALA B 1 148 ? 11.867 8.172 15.977 1 97.25 148 ALA B C 1
ATOM 3728 O O . ALA B 1 148 ? 12.703 8.188 15.07 1 97.25 148 ALA B O 1
ATOM 3729 N N . SER B 1 149 ? 11.609 7.141 16.734 1 96.19 149 SER B N 1
ATOM 3730 C CA . SER B 1 149 ? 12.359 5.898 16.562 1 96.19 149 SER B CA 1
ATOM 3731 C C . SER B 1 149 ? 12.117 5.285 15.195 1 96.19 149 SER B C 1
ATOM 3733 O O . SER B 1 149 ? 12.977 4.57 14.672 1 96.19 149 SER B O 1
ATOM 3735 N N . ALA B 1 150 ? 11 5.613 14.633 1 97.25 150 ALA B N 1
ATOM 3736 C CA . ALA B 1 150 ? 10.641 5.082 13.32 1 97.25 150 ALA B CA 1
ATOM 3737 C C . ALA B 1 150 ? 11.281 5.902 12.203 1 97.25 150 ALA B C 1
ATOM 3739 O O . ALA B 1 150 ? 11.203 5.535 11.031 1 97.25 150 ALA B O 1
ATOM 3740 N N . GLY B 1 151 ? 11.906 7.059 12.531 1 96.12 151 GLY B N 1
ATOM 3741 C CA . GLY B 1 151 ? 12.664 7.805 11.539 1 96.12 151 GLY B CA 1
ATOM 3742 C C . GLY B 1 151 ? 12 9.102 11.125 1 96.12 151 GLY B C 1
ATOM 3743 O O . GLY B 1 151 ? 12.43 9.758 10.18 1 96.12 151 GLY B O 1
ATOM 3744 N N . ALA B 1 152 ? 10.961 9.586 11.852 1 98.19 152 ALA B N 1
ATOM 3745 C CA . ALA B 1 152 ? 10.258 10.812 11.508 1 98.19 152 ALA B CA 1
ATOM 3746 C C . ALA B 1 152 ? 11.156 12.031 11.688 1 98.19 152 ALA B C 1
ATOM 3748 O O . ALA B 1 152 ? 11.781 12.211 12.734 1 98.19 152 ALA B O 1
ATOM 3749 N N . ALA B 1 153 ? 11.219 12.859 10.641 1 98.19 153 ALA B N 1
ATOM 3750 C CA . ALA B 1 153 ? 11.875 14.156 10.773 1 98.19 153 ALA B CA 1
ATOM 3751 C C . ALA B 1 153 ? 11.016 15.133 11.57 1 98.19 153 ALA B C 1
ATOM 3753 O O . ALA B 1 153 ? 11.539 16.016 12.25 1 98.19 153 ALA B O 1
ATOM 3754 N N . ALA B 1 154 ? 9.766 14.922 11.461 1 98.75 154 ALA B N 1
ATOM 3755 C CA . ALA B 1 154 ? 8.789 15.727 12.195 1 98.75 154 ALA B CA 1
ATOM 3756 C C . ALA B 1 154 ? 7.492 14.945 12.414 1 98.75 154 ALA B C 1
ATOM 3758 O O . ALA B 1 154 ? 7.191 14.008 11.68 1 98.75 154 ALA B O 1
ATOM 3759 N N . VAL B 1 155 ? 6.75 15.344 13.406 1 98.81 155 VAL B N 1
ATOM 3760 C CA . VAL B 1 155 ? 5.477 14.727 13.766 1 98.81 155 VAL B CA 1
ATOM 3761 C C . VAL B 1 155 ? 4.41 15.805 13.945 1 98.81 155 VAL B C 1
ATOM 3763 O O . VAL B 1 155 ? 4.637 16.797 14.641 1 98.81 155 VAL B O 1
ATOM 3766 N N . THR B 1 156 ? 3.322 15.617 13.328 1 98.44 156 THR B N 1
ATOM 3767 C CA . THR B 1 156 ? 2.23 16.562 13.539 1 98.44 156 THR B CA 1
ATOM 3768 C C . THR B 1 156 ? 1.396 16.156 14.75 1 98.44 156 THR B C 1
ATOM 3770 O O . THR B 1 156 ? 1.178 14.977 15 1 98.44 156 THR B O 1
ATOM 3773 N N . ILE B 1 157 ? 0.953 17.125 15.477 1 98 157 ILE B N 1
ATOM 3774 C CA . ILE B 1 157 ? -0.023 16.953 16.547 1 98 157 ILE B CA 1
ATOM 3775 C C . ILE B 1 157 ? -1.188 17.922 16.344 1 98 157 ILE B C 1
ATOM 3777 O O . ILE B 1 157 ? -0.985 19.141 16.219 1 98 157 ILE B O 1
ATOM 3781 N N . GLU B 1 158 ? -2.412 17.359 16.25 1 95.69 158 GLU B N 1
ATOM 3782 C CA . GLU B 1 158 ? -3.559 18.219 15.945 1 95.69 158 GLU B CA 1
ATOM 3783 C C . GLU B 1 158 ? -4.5 18.328 17.141 1 95.69 158 GLU B C 1
ATOM 3785 O O . GLU B 1 158 ? -4.281 17.688 18.172 1 95.69 158 GLU B O 1
ATOM 3790 N N . ASP B 1 159 ? -5.57 19.188 17 1 96.31 159 ASP B N 1
ATOM 3791 C CA . ASP B 1 159 ? -6.375 19.531 18.156 1 96.31 159 ASP B CA 1
ATOM 3792 C C . ASP B 1 159 ? -7.836 19.141 17.953 1 96.31 159 ASP B C 1
ATOM 3794 O O . ASP B 1 159 ? -8.742 19.781 18.484 1 96.31 159 ASP B O 1
ATOM 3798 N N . GLN B 1 160 ? -8.031 18.094 17.234 1 92.25 160 GLN B N 1
ATOM 3799 C CA . GLN B 1 160 ? -9.391 17.562 17.125 1 92.25 160 GLN B CA 1
ATOM 3800 C C . GLN B 1 160 ? -9.766 16.734 18.344 1 92.25 160 GLN B C 1
ATOM 3802 O O . GLN B 1 160 ? -8.891 16.219 19.047 1 92.25 160 GLN B O 1
ATOM 3807 N N . CYS B 1 161 ? -11.109 16.688 18.578 1 87.69 161 CYS B N 1
ATOM 3808 C CA . CYS B 1 161 ? -11.609 15.758 19.578 1 87.69 161 CYS B CA 1
ATOM 3809 C C . CYS B 1 161 ? -11.633 14.328 19.047 1 87.69 161 CYS B C 1
ATOM 3811 O O . CYS B 1 161 ? -11.719 14.117 17.828 1 87.69 161 CYS B O 1
ATOM 3813 N N . PHE B 1 162 ? -11.477 13.461 19.984 1 76.69 162 PHE B N 1
ATOM 3814 C CA . PHE B 1 162 ? -11.734 12.07 19.625 1 76.69 162 PHE B CA 1
ATOM 3815 C C . PHE B 1 162 ? -13.195 11.711 19.859 1 76.69 162 PHE B C 1
ATOM 3817 O O . PHE B 1 162 ? -13.789 12.117 20.859 1 76.69 162 PHE B O 1
ATOM 3824 N N . PRO B 1 163 ? -13.914 10.922 18.922 1 70.56 163 PRO B N 1
ATOM 3825 C CA . PRO B 1 163 ? -13.367 10.438 17.656 1 70.56 163 PRO B CA 1
ATOM 3826 C C . PRO B 1 163 ? -13.172 11.547 16.641 1 70.56 163 PRO B C 1
ATOM 3828 O O . PRO B 1 163 ? -14 12.461 16.547 1 70.56 163 PRO B O 1
ATOM 3831 N N . LYS B 1 164 ? -11.977 11.5 16.047 1 73.38 164 LYS B N 1
ATOM 3832 C CA . LYS B 1 164 ? -11.641 12.539 15.078 1 73.38 164 LYS B CA 1
ATOM 3833 C C . LYS B 1 164 ? -12.398 12.328 13.766 1 73.38 164 LYS B C 1
ATOM 3835 O O . LYS B 1 164 ? -12.945 11.25 13.523 1 73.38 164 LYS B O 1
ATOM 3840 N N . VAL B 1 165 ? -12.586 13.406 13.102 1 64.44 165 VAL B N 1
ATOM 3841 C CA . VAL B 1 165 ? -13.156 13.359 11.758 1 64.44 165 VAL B CA 1
ATOM 3842 C C . VAL B 1 165 ? -12.195 14.008 10.766 1 64.44 165 VAL B C 1
ATOM 3844 O O . VAL B 1 165 ? -11.281 14.734 11.156 1 64.44 165 VAL B O 1
ATOM 3847 N N . CYS B 1 166 ? -12.273 13.625 9.508 1 61.44 166 CYS B N 1
ATOM 3848 C CA . CYS B 1 166 ? -11.508 14.305 8.469 1 61.44 166 CYS B CA 1
ATOM 3849 C C . CYS B 1 166 ? -12.094 15.68 8.172 1 61.44 166 CYS B C 1
ATOM 3851 O O . CYS B 1 166 ? -13.266 15.789 7.793 1 61.44 166 CYS B O 1
ATOM 3853 N N . THR B 1 167 ? -11.25 16.688 8.367 1 56.62 167 THR B N 1
ATOM 3854 C CA . THR B 1 167 ? -11.719 18.062 8.289 1 56.62 167 THR B CA 1
ATOM 3855 C C . THR B 1 167 ? -12.281 18.359 6.902 1 56.62 167 THR B C 1
ATOM 3857 O O . THR B 1 167 ? -13.266 19.094 6.773 1 56.62 167 THR B O 1
ATOM 3860 N N . ILE B 1 168 ? -11.68 17.781 5.988 1 53.72 168 ILE B N 1
ATOM 3861 C CA . ILE B 1 168 ? -12.078 18.062 4.609 1 53.72 168 ILE B CA 1
ATOM 3862 C C . ILE B 1 168 ? -13.453 17.453 4.336 1 53.72 168 ILE B C 1
ATOM 3864 O O . ILE B 1 168 ? -14.25 18.016 3.586 1 53.72 168 ILE B O 1
ATOM 3868 N N . ALA B 1 169 ? -13.727 16.359 4.996 1 52.06 169 ALA B N 1
ATOM 3869 C CA . ALA B 1 169 ? -15 15.664 4.805 1 52.06 169 ALA B CA 1
ATOM 3870 C C . ALA B 1 169 ? -16.078 16.25 5.699 1 52.06 169 ALA B C 1
ATOM 3872 O O . ALA B 1 169 ? -17.25 16.328 5.301 1 52.06 169 ALA B O 1
ATOM 3873 N N . ALA B 1 170 ? -15.609 16.641 6.871 1 53.41 170 ALA B N 1
ATOM 3874 C CA . ALA B 1 170 ? -16.594 16.938 7.914 1 53.41 170 ALA B CA 1
ATOM 3875 C C . ALA B 1 170 ? -17.031 18.391 7.855 1 53.41 170 ALA B C 1
ATOM 3877 O O . ALA B 1 170 ? -18.094 18.75 8.375 1 53.41 170 ALA B O 1
ATOM 3878 N N . GLY B 1 171 ? -16.328 19.156 7.09 1 56.56 171 GLY B N 1
ATOM 3879 C CA . GLY B 1 171 ? -16.656 20.562 7.086 1 56.56 171 GLY B CA 1
ATOM 3880 C C . GLY B 1 171 ? -16.734 21.172 8.477 1 56.56 171 GLY B C 1
ATOM 3881 O O . GLY B 1 171 ? -15.797 21.047 9.258 1 56.56 171 GLY B O 1
ATOM 3882 N N . SER B 1 172 ? -17.922 21.719 8.852 1 58.56 172 SER B N 1
ATOM 3883 C CA . SER B 1 172 ? -18.125 22.438 10.102 1 58.56 172 SER B CA 1
ATOM 3884 C C . SER B 1 172 ? -18.375 21.484 11.258 1 58.56 172 SER B C 1
ATOM 3886 O O . SER B 1 172 ? -18.406 21.891 12.422 1 58.56 172 SER B O 1
ATOM 3888 N N . ASN B 1 173 ? -18.484 20.234 10.984 1 68.75 173 ASN B N 1
ATOM 3889 C CA . ASN B 1 173 ? -18.828 19.297 12.047 1 68.75 173 ASN B CA 1
ATOM 3890 C C . ASN B 1 173 ? -17.594 18.703 12.711 1 68.75 173 ASN B C 1
ATOM 3892 O O . ASN B 1 173 ? -17.672 17.75 13.469 1 68.75 173 ASN B O 1
ATOM 3896 N N . VAL B 1 174 ? -16.562 19.438 12.469 1 75.69 174 VAL B N 1
ATOM 3897 C CA . VAL B 1 174 ? -15.336 19.016 13.133 1 75.69 174 VAL B CA 1
ATOM 3898 C C . VAL B 1 174 ? -15.367 19.453 14.602 1 75.69 174 VAL B C 1
ATOM 3900 O O . VAL B 1 174 ? -15.664 20.609 14.906 1 75.69 174 VAL B O 1
ATOM 3903 N N . ARG B 1 175 ? -15.242 18.516 15.586 1 85.38 175 ARG B N 1
ATOM 3904 C CA . ARG B 1 175 ? -15.125 18.828 17 1 85.38 175 ARG B CA 1
ATOM 3905 C C . ARG B 1 175 ? -13.68 19.094 17.391 1 85.38 175 ARG B C 1
ATOM 3907 O O . ARG B 1 175 ? -12.781 18.312 17.047 1 85.38 175 ARG B O 1
ATOM 3914 N N . ILE B 1 176 ? -13.516 20.203 18.031 1 93 176 ILE B N 1
ATOM 3915 C CA . ILE B 1 176 ? -12.188 20.719 18.359 1 93 176 ILE B CA 1
ATOM 3916 C C . ILE B 1 176 ? -12.07 20.922 19.859 1 93 176 ILE B C 1
ATOM 3918 O O . ILE B 1 176 ? -13 21.422 20.5 1 93 176 ILE B O 1
ATOM 3922 N N . VAL B 1 177 ? -10.992 20.562 20.438 1 94.88 177 VAL B N 1
ATOM 3923 C CA . VAL B 1 177 ? -10.758 20.812 21.859 1 94.88 177 VAL B CA 1
ATOM 3924 C C . VAL B 1 177 ? -10.594 22.312 22.094 1 94.88 177 VAL B C 1
ATOM 3926 O O . VAL B 1 177 ? -10.367 23.078 21.156 1 94.88 177 VAL B O 1
ATOM 3929 N N . ASP B 1 178 ? -10.719 22.672 23.297 1 95.62 178 ASP B N 1
ATOM 3930 C CA . ASP B 1 178 ? -10.516 24.078 23.594 1 95.62 178 ASP B CA 1
ATOM 3931 C C . ASP B 1 178 ? -9.047 24.469 23.469 1 95.62 178 ASP B C 1
ATOM 3933 O O . ASP B 1 178 ? -8.18 23.594 23.312 1 95.62 178 ASP B O 1
ATOM 3937 N N . ARG B 1 179 ? -8.773 25.719 23.453 1 96.62 179 ARG B N 1
ATOM 3938 C CA . ARG B 1 179 ? -7.43 26.234 23.203 1 96.62 179 ARG B CA 1
ATOM 3939 C C . ARG B 1 179 ? -6.445 25.719 24.25 1 96.62 179 ARG B C 1
ATOM 3941 O O . ARG B 1 179 ? -5.312 25.359 23.922 1 96.62 179 ARG B O 1
ATOM 3948 N N . GLU B 1 180 ? -6.859 25.688 25.5 1 97.12 180 GLU B N 1
ATOM 3949 C CA . GLU B 1 180 ? -5.977 25.234 26.562 1 97.12 180 GLU B CA 1
ATOM 3950 C C . GLU B 1 180 ? -5.504 23.812 26.328 1 97.12 180 GLU B C 1
ATOM 3952 O O . GLU B 1 180 ? -4.312 23.516 26.469 1 97.12 180 GLU B O 1
ATOM 3957 N N . GLU B 1 181 ? -6.41 23 25.953 1 96.31 181 GLU B N 1
ATOM 3958 C CA . GLU B 1 181 ? -6.059 21.609 25.672 1 96.31 181 GLU B CA 1
ATOM 3959 C C . GLU B 1 181 ? -5.18 21.516 24.438 1 96.31 181 GLU B C 1
ATOM 3961 O O . GLU B 1 181 ? -4.25 20.703 24.391 1 96.31 181 GLU B O 1
ATOM 3966 N N . ALA B 1 182 ? -5.5 22.266 23.422 1 97.56 182 ALA B N 1
ATOM 3967 C CA . ALA B 1 182 ? -4.668 22.281 22.219 1 97.56 182 ALA B CA 1
ATOM 3968 C C . ALA B 1 182 ? -3.223 22.641 22.562 1 97.56 182 ALA B C 1
ATOM 3970 O O . ALA B 1 182 ? -2.289 21.969 22.125 1 97.56 182 ALA B O 1
ATOM 3971 N N . VAL B 1 183 ? -3.094 23.625 23.328 1 97.81 183 VAL B N 1
ATOM 3972 C CA . VAL B 1 183 ? -1.774 24.094 23.734 1 97.81 183 VAL B CA 1
ATOM 3973 C C . VAL B 1 183 ? -1.082 23.031 24.594 1 97.81 183 VAL B C 1
ATOM 3975 O O . VAL B 1 183 ? 0.117 22.797 24.438 1 97.81 183 VAL B O 1
ATOM 3978 N N . GLN B 1 184 ? -1.823 22.406 25.438 1 97.44 184 GLN B N 1
ATOM 3979 C CA . GLN B 1 184 ? -1.268 21.359 26.281 1 97.44 184 GLN B CA 1
ATOM 3980 C C . GLN B 1 184 ? -0.747 20.188 25.453 1 97.44 184 GLN B C 1
ATOM 3982 O O . GLN B 1 184 ? 0.294 19.609 25.766 1 97.44 184 GLN B O 1
ATOM 3987 N N . ARG B 1 185 ? -1.425 19.844 24.469 1 97.75 185 ARG B N 1
ATOM 3988 C CA . ARG B 1 185 ? -0.981 18.766 23.594 1 97.75 185 ARG B CA 1
ATOM 3989 C C . ARG B 1 185 ? 0.36 19.094 22.938 1 97.75 185 ARG B C 1
ATOM 3991 O O . ARG B 1 185 ? 1.265 18.266 22.906 1 97.75 185 ARG B O 1
ATOM 3998 N N . VAL B 1 186 ? 0.462 20.297 22.469 1 98.44 186 VAL B N 1
ATOM 3999 C CA . VAL B 1 186 ? 1.708 20.734 21.844 1 98.44 186 VAL B CA 1
ATOM 4000 C C . VAL B 1 186 ? 2.824 20.766 22.891 1 98.44 186 VAL B C 1
ATOM 4002 O O . VAL B 1 186 ? 3.949 20.344 22.625 1 98.44 186 VAL B O 1
ATOM 4005 N N . ARG B 1 187 ? 2.504 21.234 24.078 1 98.31 187 ARG B N 1
ATOM 4006 C CA . ARG B 1 187 ? 3.484 21.25 25.156 1 98.31 187 ARG B CA 1
ATOM 4007 C C . ARG B 1 187 ? 4.008 19.859 25.453 1 98.31 187 ARG B C 1
ATOM 4009 O O . ARG B 1 187 ? 5.215 19.656 25.625 1 98.31 187 ARG B O 1
ATOM 4016 N N . CYS B 1 188 ? 3.117 18.906 25.531 1 98.06 188 CYS B N 1
ATOM 4017 C CA . CYS B 1 188 ? 3.492 17.531 25.766 1 98.06 188 CYS B CA 1
ATOM 4018 C C . CYS B 1 188 ? 4.375 17 24.656 1 98.06 188 CYS B C 1
ATOM 4020 O O . CYS B 1 188 ? 5.363 16.297 24.906 1 98.06 188 CYS B O 1
ATOM 4022 N N . ALA B 1 189 ? 4.035 17.328 23.438 1 98.62 189 ALA B N 1
ATOM 4023 C CA . ALA B 1 189 ? 4.82 16.891 22.297 1 98.62 189 ALA B CA 1
ATOM 4024 C C . ALA B 1 189 ? 6.23 17.469 22.328 1 98.62 189 ALA B C 1
ATOM 4026 O O . ALA B 1 189 ? 7.203 16.766 22.047 1 98.62 189 ALA B O 1
ATOM 4027 N N . LEU B 1 190 ? 6.332 18.688 22.672 1 97.88 190 LEU B N 1
ATOM 4028 C CA . LEU B 1 190 ? 7.629 19.359 22.766 1 97.88 190 LEU B CA 1
ATOM 4029 C C . LEU B 1 190 ? 8.469 18.734 23.875 1 97.88 190 LEU B C 1
ATOM 4031 O O . LEU B 1 190 ? 9.672 18.531 23.719 1 97.88 190 LEU B O 1
ATOM 4035 N N . ALA B 1 191 ? 7.809 18.469 24.953 1 97.69 191 ALA B N 1
ATOM 4036 C CA . ALA B 1 191 ? 8.516 17.812 26.062 1 97.69 191 ALA B CA 1
ATOM 4037 C C . ALA B 1 191 ? 9.062 16.453 25.625 1 97.69 191 ALA B C 1
ATOM 4039 O O . ALA B 1 191 ? 10.195 16.094 25.969 1 97.69 191 ALA B O 1
ATOM 4040 N N . ALA B 1 192 ? 8.258 15.703 24.938 1 97.38 192 ALA B N 1
ATOM 4041 C CA . ALA B 1 192 ? 8.688 14.406 24.422 1 97.38 192 ALA B CA 1
ATOM 4042 C C . ALA B 1 192 ? 9.875 14.547 23.484 1 97.38 192 ALA B C 1
ATOM 4044 O O . ALA B 1 192 ? 10.844 13.789 23.562 1 97.38 192 ALA B O 1
ATOM 4045 N N . ARG B 1 193 ? 9.781 15.523 22.547 1 96.62 193 ARG B N 1
ATOM 4046 C CA . ARG B 1 193 ? 10.883 15.812 21.641 1 96.62 193 ARG B CA 1
ATOM 4047 C C . ARG B 1 193 ? 12.172 16.078 22.406 1 96.62 193 ARG B C 1
ATOM 4049 O O . ARG B 1 193 ? 13.219 15.508 22.094 1 96.62 193 ARG B O 1
ATOM 4056 N N . ASP B 1 194 ? 12.055 16.891 23.375 1 95.75 194 ASP B N 1
ATOM 4057 C CA . ASP B 1 194 ? 13.227 17.281 24.156 1 95.75 194 ASP B CA 1
ATOM 4058 C C . ASP B 1 194 ? 13.797 16.078 24.906 1 95.75 194 ASP B C 1
ATOM 4060 O O . ASP B 1 194 ? 15.023 15.938 25.031 1 95.75 194 ASP B O 1
ATOM 4064 N N . GLU B 1 195 ? 12.93 15.297 25.391 1 95.88 195 GLU B N 1
ATOM 4065 C CA . GLU B 1 195 ? 13.383 14.086 26.078 1 95.88 195 GLU B CA 1
ATOM 4066 C C . GLU B 1 195 ? 14.125 13.156 25.125 1 95.88 195 GLU B C 1
ATOM 4068 O O . GLU B 1 195 ? 15.18 12.609 25.469 1 95.88 195 GLU B O 1
ATOM 4073 N N . VAL B 1 196 ? 13.602 12.961 23.969 1 96.06 196 VAL B N 1
ATOM 4074 C CA . VAL B 1 196 ? 14.25 12.109 22.984 1 96.06 196 VAL B CA 1
ATOM 4075 C C . VAL B 1 196 ? 15.609 12.695 22.609 1 96.06 196 VAL B C 1
ATOM 4077 O O . VAL B 1 196 ? 16.594 11.969 22.484 1 96.06 196 VAL B O 1
ATOM 4080 N N . ASN B 1 197 ? 15.672 14.016 22.453 1 94.31 197 ASN B N 1
ATOM 4081 C CA . ASN B 1 197 ? 16.938 14.68 22.156 1 94.31 197 ASN B CA 1
ATOM 4082 C C . ASN B 1 197 ? 17.953 14.438 23.266 1 94.31 197 ASN B C 1
ATOM 4084 O O . ASN B 1 197 ? 19.125 14.172 23 1 94.31 197 ASN B O 1
ATOM 4088 N N . ARG B 1 198 ? 17.516 14.562 24.469 1 94.31 198 ARG B N 1
ATOM 4089 C CA . ARG B 1 198 ? 18.422 14.367 25.609 1 94.31 198 ARG B CA 1
ATOM 4090 C C . ARG B 1 198 ? 18.953 12.945 25.625 1 94.31 198 ARG B C 1
ATOM 4092 O O . ARG B 1 198 ? 20.125 12.727 25.938 1 94.31 198 ARG B O 1
ATOM 4099 N N . ARG B 1 199 ? 18.172 12.016 25.203 1 93.69 199 ARG B N 1
ATOM 4100 C CA . ARG B 1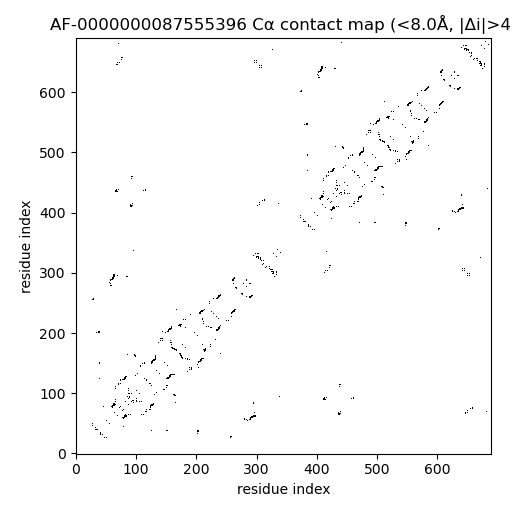 199 ? 18.531 10.609 25.328 1 93.69 199 ARG B CA 1
ATOM 4101 C C . ARG B 1 199 ? 19.344 10.148 24.125 1 93.69 199 ARG B C 1
ATOM 4103 O O . ARG B 1 199 ? 20.25 9.32 24.266 1 93.69 199 ARG B O 1
ATOM 4110 N N . SER B 1 200 ? 19.016 10.641 22.922 1 93.06 200 SER B N 1
ATOM 4111 C CA . SER B 1 200 ? 19.609 10.008 21.75 1 93.06 200 SER B CA 1
ATOM 4112 C C . SER B 1 200 ? 19.922 11.023 20.656 1 93.06 200 SER B C 1
ATOM 4114 O O . SER B 1 200 ? 20.375 10.664 19.578 1 93.06 200 SER B O 1
ATOM 4116 N N . ASP B 1 201 ? 19.625 12.359 20.828 1 92.88 201 ASP B N 1
ATOM 4117 C CA . ASP B 1 201 ? 19.812 13.414 19.844 1 92.88 201 ASP B CA 1
ATOM 4118 C C . ASP B 1 201 ? 19.062 13.086 18.547 1 92.88 201 ASP B C 1
ATOM 4120 O O . ASP B 1 201 ? 19.594 13.305 17.453 1 92.88 201 ASP B O 1
ATOM 4124 N N . ASN B 1 202 ? 17.891 12.438 18.703 1 93.06 202 ASN B N 1
ATOM 4125 C CA . ASN B 1 202 ? 17.109 11.992 17.547 1 93.06 202 ASN B CA 1
ATOM 4126 C C . ASN B 1 202 ? 15.68 12.508 17.609 1 93.06 202 ASN B C 1
ATOM 4128 O O . ASN B 1 202 ? 14.766 11.891 17.062 1 93.06 202 ASN B O 1
ATOM 4132 N N . GLY B 1 203 ? 15.469 13.617 18.312 1 95.19 203 GLY B N 1
ATOM 4133 C CA . GLY B 1 203 ? 14.125 14.156 18.438 1 95.19 203 GLY B CA 1
ATOM 4134 C C . GLY B 1 203 ? 13.586 14.742 17.141 1 95.19 203 GLY B C 1
ATOM 4135 O O . GLY B 1 203 ? 14.305 15.453 16.438 1 95.19 203 GLY B O 1
ATOM 4136 N N . PRO B 1 204 ? 12.367 14.383 16.797 1 97.69 204 PRO B N 1
ATOM 4137 C CA . PRO B 1 204 ? 11.734 14.992 15.625 1 97.69 204 PRO B CA 1
ATOM 4138 C C . PRO B 1 204 ? 11.281 16.438 15.875 1 97.69 204 PRO B C 1
ATOM 4140 O O . PRO B 1 204 ? 11.109 16.828 17.031 1 97.69 204 PRO B O 1
ATOM 4143 N N . TRP B 1 205 ? 11.156 17.203 14.859 1 98.19 205 TRP B N 1
ATOM 4144 C CA . TRP B 1 205 ? 10.445 18.469 14.984 1 98.19 205 TRP B CA 1
ATOM 4145 C C . TRP B 1 205 ? 8.961 18.234 15.273 1 98.19 205 TRP B C 1
ATOM 4147 O O . TRP B 1 205 ? 8.406 17.188 14.922 1 98.19 205 TRP B O 1
ATOM 4157 N N . ILE B 1 206 ? 8.406 19.203 15.922 1 98.56 206 ILE B N 1
ATOM 4158 C CA . ILE B 1 206 ? 6.977 19.141 16.219 1 98.56 206 ILE B CA 1
ATOM 4159 C C . ILE B 1 206 ? 6.223 20.125 15.32 1 98.56 206 ILE B C 1
ATOM 4161 O O . ILE B 1 206 ? 6.504 21.328 15.328 1 98.56 206 ILE B O 1
ATOM 4165 N N . VAL B 1 207 ? 5.332 19.594 14.555 1 98.75 207 VAL B N 1
ATOM 4166 C CA . VAL B 1 207 ? 4.387 20.391 13.789 1 98.75 207 VAL B CA 1
ATOM 4167 C C . VAL B 1 207 ? 3.111 20.609 14.602 1 98.75 207 VAL B C 1
ATOM 4169 O O . VAL B 1 207 ? 2.324 19.672 14.789 1 98.75 207 VAL B O 1
ATOM 4172 N N . ALA B 1 208 ? 2.908 21.797 15.062 1 98.75 208 ALA B N 1
ATOM 4173 C CA . ALA B 1 208 ? 1.674 22.141 15.766 1 98.75 208 ALA B CA 1
ATOM 4174 C C . ALA B 1 208 ? 0.558 22.484 14.781 1 98.75 208 ALA B C 1
ATOM 4176 O O . ALA B 1 208 ? 0.598 23.516 14.125 1 98.75 208 ALA B O 1
ATOM 4177 N N . ARG B 1 209 ? -0.414 21.594 14.758 1 97.06 209 ARG B N 1
ATOM 4178 C CA . ARG B 1 209 ? -1.502 21.734 13.797 1 97.06 209 ARG B CA 1
ATOM 4179 C C . ARG B 1 209 ? -2.811 22.078 14.5 1 97.06 209 ARG B C 1
ATOM 4181 O O . ARG B 1 209 ? -3.129 21.516 15.547 1 97.06 209 ARG B O 1
ATOM 4188 N N . THR B 1 210 ? -3.537 23.031 13.953 1 96.94 210 THR B N 1
ATOM 4189 C CA . THR B 1 210 ? -4.895 23.297 14.414 1 96.94 210 THR B CA 1
ATOM 4190 C C . THR B 1 210 ? -5.895 23.125 13.273 1 96.94 210 THR B C 1
ATOM 4192 O O . THR B 1 210 ? -5.652 23.578 12.156 1 96.94 210 THR B O 1
ATOM 4195 N N . ASP B 1 211 ? -6.914 22.469 13.594 1 93 211 ASP B N 1
ATOM 4196 C CA . ASP B 1 211 ? -8.016 22.234 12.664 1 93 211 ASP B CA 1
ATOM 4197 C C . ASP B 1 211 ? -9.234 23.078 13.031 1 93 211 ASP B C 1
ATOM 4199 O O . ASP B 1 211 ? -10.352 22.781 12.609 1 93 211 ASP B O 1
ATOM 4203 N N . CYS B 1 212 ? -9.117 24.156 13.719 1 93.56 212 CYS B N 1
ATOM 4204 C CA . CYS B 1 212 ? -10.242 24.781 14.406 1 93.56 212 CYS B CA 1
ATOM 4205 C C . CYS B 1 212 ? -10.93 25.797 13.516 1 93.56 212 CYS B C 1
ATOM 4207 O O . CYS B 1 212 ? -11.953 26.391 13.898 1 93.56 212 CYS B O 1
ATOM 4209 N N . ARG B 1 213 ? -10.43 26.062 12.328 1 90.69 213 ARG B N 1
ATOM 4210 C CA . ARG B 1 213 ? -10.906 27.156 11.5 1 90.69 213 ARG B CA 1
ATOM 4211 C C . ARG B 1 213 ? -12.422 27.094 11.312 1 90.69 213 ARG B C 1
ATOM 4213 O O . ARG B 1 213 ? -13.117 28.094 11.445 1 90.69 213 ARG B O 1
ATOM 4220 N N . MET B 1 214 ? -12.883 25.906 11.008 1 85.12 214 MET B N 1
ATOM 4221 C CA . MET B 1 214 ? -14.305 25.766 10.695 1 85.12 214 MET B CA 1
ATOM 4222 C C . MET B 1 214 ? -15.148 25.781 11.969 1 85.12 214 MET B C 1
ATOM 4224 O O . MET B 1 214 ? -16.281 26.266 11.961 1 85.12 214 MET B O 1
ATOM 4228 N N . ALA B 1 215 ? -14.602 25.375 13.008 1 88.69 215 ALA B N 1
ATOM 4229 C CA . ALA B 1 215 ? -15.344 25.25 14.258 1 88.69 215 ALA B CA 1
ATOM 4230 C C . ALA B 1 215 ? -15.352 26.578 15.023 1 88.69 215 ALA B C 1
ATOM 4232 O O . ALA B 1 215 ? -16.375 26.969 15.594 1 88.69 215 ALA B O 1
ATOM 4233 N N . PHE B 1 216 ? -14.195 27.344 15.055 1 94.06 216 PHE B N 1
ATOM 4234 C CA . PHE B 1 216 ? -14.078 28.453 15.984 1 94.06 216 PHE B CA 1
ATOM 4235 C C . PHE B 1 216 ? -13.711 29.734 15.25 1 94.06 216 PHE B C 1
ATOM 4237 O O . PHE B 1 216 ? -13.586 30.797 15.867 1 94.06 216 PHE B O 1
ATOM 4244 N N . GLY B 1 217 ? -13.492 29.656 13.969 1 93.38 217 GLY B N 1
ATOM 4245 C CA . GLY B 1 217 ? -13.25 30.844 13.172 1 93.38 217 GLY B CA 1
ATOM 4246 C C . GLY B 1 217 ? -11.773 31.172 13.023 1 93.38 217 GLY B C 1
ATOM 4247 O O . GLY B 1 217 ? -10.93 30.547 13.672 1 93.38 217 GLY B O 1
ATOM 4248 N N . PHE B 1 218 ? -11.492 32.188 12.25 1 95.75 218 PHE B N 1
ATOM 4249 C CA . PHE B 1 218 ? -10.133 32.562 11.867 1 95.75 218 PHE B CA 1
ATOM 4250 C C . PHE B 1 218 ? -9.375 33.156 13.047 1 95.75 218 PHE B C 1
ATOM 4252 O O . PHE B 1 218 ? -8.195 32.875 13.25 1 95.75 218 PHE B O 1
ATOM 4259 N N . ASP B 1 219 ? -10 34 13.797 1 97.62 219 ASP B N 1
ATOM 4260 C CA . ASP B 1 219 ? -9.32 34.656 14.906 1 97.62 219 ASP B CA 1
ATOM 4261 C C . ASP B 1 219 ? -8.797 33.656 15.922 1 97.62 219 ASP B C 1
ATOM 4263 O O . ASP B 1 219 ? -7.68 33.781 16.422 1 97.62 219 ASP B O 1
ATOM 4267 N N . GLU B 1 220 ? -9.625 32.656 16.172 1 97.31 220 GLU B N 1
ATOM 4268 C CA . GLU B 1 220 ? -9.172 31.594 17.078 1 97.31 220 GLU B CA 1
ATOM 4269 C C . GLU B 1 220 ? -8 30.828 16.5 1 97.31 220 GLU B C 1
ATOM 4271 O O . GLU B 1 220 ? -7.07 30.453 17.219 1 97.31 220 GLU B O 1
ATOM 4276 N N . CYS B 1 221 ? -8.039 30.609 15.266 1 96.81 221 CYS B N 1
ATOM 4277 C CA . CYS B 1 221 ? -6.934 29.953 14.586 1 96.81 221 CYS B CA 1
ATOM 4278 C C . CYS B 1 221 ? -5.633 30.719 14.773 1 96.81 221 CYS B C 1
ATOM 4280 O O . CYS B 1 221 ? -4.605 30.125 15.117 1 96.81 221 CYS B O 1
ATOM 4282 N N . VAL B 1 222 ? -5.695 31.984 14.586 1 97.94 222 VAL B N 1
ATOM 4283 C CA . VAL B 1 222 ? -4.516 32.844 14.711 1 97.94 222 VAL B CA 1
ATOM 4284 C C . VAL B 1 222 ? -3.998 32.781 16.156 1 97.94 222 VAL B C 1
ATOM 4286 O O . VAL B 1 222 ? -2.797 32.625 16.375 1 97.94 222 VAL B O 1
ATOM 4289 N N . GLU B 1 223 ? -4.891 32.875 17.062 1 98.31 223 GLU B N 1
ATOM 4290 C CA . GLU B 1 223 ? -4.484 32.875 18.453 1 98.31 223 GLU B CA 1
ATOM 4291 C C . GLU B 1 223 ? -3.795 31.562 18.828 1 98.31 223 GLU B C 1
ATOM 4293 O O . GLU B 1 223 ? -2.77 31.578 19.516 1 98.31 223 GLU B O 1
ATOM 4298 N N . ARG B 1 224 ? -4.273 30.484 18.453 1 98.44 224 ARG B N 1
ATOM 4299 C CA . ARG B 1 224 ? -3.648 29.188 18.719 1 98.44 224 ARG B CA 1
ATOM 4300 C C . ARG B 1 224 ? -2.26 29.109 18.094 1 98.44 224 ARG B C 1
ATOM 4302 O O . ARG B 1 224 ? -1.301 28.703 18.75 1 98.44 224 ARG B O 1
ATOM 4309 N N . CYS B 1 225 ? -2.207 29.531 16.844 1 98.62 225 CYS B N 1
ATOM 4310 C CA . CYS B 1 225 ? -0.923 29.484 16.156 1 98.62 225 CYS B CA 1
ATOM 4311 C C . CYS B 1 225 ? 0.117 30.328 16.891 1 98.62 225 CYS B C 1
ATOM 4313 O O . CYS B 1 225 ? 1.271 29.906 17.031 1 98.62 225 CYS B O 1
ATOM 4315 N N . LEU B 1 226 ? -0.323 31.484 17.391 1 98.5 226 LEU B N 1
ATOM 4316 C CA . LEU B 1 226 ? 0.584 32.344 18.125 1 98.5 226 LEU B CA 1
ATOM 4317 C C . LEU B 1 226 ? 1.032 31.688 19.422 1 98.5 226 LEU B C 1
ATOM 4319 O O . LEU B 1 226 ? 2.203 31.781 19.797 1 98.5 226 LEU B O 1
ATOM 4323 N N . GLN B 1 227 ? 0.142 31.031 20.047 1 98.56 227 GLN B N 1
ATOM 4324 C CA . GLN B 1 227 ? 0.492 30.344 21.297 1 98.56 227 GLN B CA 1
ATOM 4325 C C . GLN B 1 227 ? 1.423 29.156 21.031 1 98.56 227 GLN B C 1
ATOM 4327 O O . GLN B 1 227 ? 2.361 28.922 21.781 1 98.56 227 GLN B O 1
ATOM 4332 N N . PHE B 1 228 ? 1.125 28.422 20.016 1 98.69 228 PHE B N 1
ATOM 4333 C CA . PHE B 1 228 ? 2.012 27.344 19.625 1 98.69 228 PHE B CA 1
ATOM 4334 C C . PHE B 1 228 ? 3.424 27.859 19.359 1 98.69 228 PHE B C 1
ATOM 4336 O O . PHE B 1 228 ? 4.402 27.25 19.797 1 98.69 228 PHE B O 1
ATOM 4343 N N . GLU B 1 229 ? 3.482 28.953 18.609 1 97.88 229 GLU B N 1
ATOM 4344 C CA . GLU B 1 229 ? 4.766 29.594 18.312 1 97.88 229 GLU B CA 1
ATOM 4345 C C . GLU B 1 229 ? 5.496 29.984 19.594 1 97.88 229 GLU B C 1
ATOM 4347 O O . GLU B 1 229 ? 6.684 29.688 19.75 1 97.88 229 GLU B O 1
ATOM 4352 N N . GLN B 1 230 ? 4.785 30.594 20.469 1 97.69 230 GLN B N 1
ATOM 4353 C CA . GLN B 1 230 ? 5.363 31.047 21.734 1 97.69 230 GLN B CA 1
ATOM 4354 C C . GLN B 1 230 ? 5.871 29.859 22.562 1 97.69 230 GLN B C 1
ATOM 4356 O O . GLN B 1 230 ? 6.883 29.969 23.25 1 97.69 230 GLN B O 1
ATOM 4361 N N . LEU B 1 231 ? 5.156 28.75 22.469 1 97.69 231 LEU B N 1
ATOM 4362 C CA . LEU B 1 231 ? 5.531 27.547 23.203 1 97.69 231 LEU B CA 1
ATOM 4363 C C . LEU B 1 231 ? 6.812 26.938 22.641 1 97.69 231 LEU B C 1
ATOM 4365 O O . LEU B 1 231 ? 7.461 26.125 23.297 1 97.69 231 LEU B O 1
ATOM 4369 N N . GLY B 1 232 ? 7.125 27.312 21.391 1 97 232 GLY B N 1
ATOM 4370 C CA . GLY B 1 232 ? 8.352 26.797 20.781 1 97 232 GLY B CA 1
ATOM 4371 C C . GLY B 1 232 ? 8.102 25.703 19.766 1 97 232 GLY B C 1
ATOM 4372 O O . GLY B 1 232 ? 8.984 24.875 19.516 1 97 232 GLY B O 1
ATOM 4373 N N . ALA B 1 233 ? 6.871 25.578 19.234 1 97.94 233 ALA B N 1
ATOM 4374 C CA . ALA B 1 233 ? 6.633 24.641 18.141 1 97.94 233 ALA B CA 1
ATOM 4375 C C . ALA B 1 233 ? 7.582 24.906 16.969 1 97.94 233 ALA B C 1
ATOM 4377 O O . ALA B 1 233 ? 7.852 26.062 16.625 1 97.94 233 ALA B O 1
ATOM 4378 N N . ASP B 1 234 ? 8.086 23.844 16.375 1 97.5 234 ASP B N 1
ATOM 4379 C CA . ASP B 1 234 ? 9.07 23.984 15.312 1 97.5 234 ASP B CA 1
ATOM 4380 C C . ASP B 1 234 ? 8.414 24.406 14.008 1 97.5 234 ASP B C 1
ATOM 4382 O O . ASP B 1 234 ? 9.008 25.141 13.211 1 97.5 234 ASP B O 1
ATOM 4386 N N . ILE B 1 235 ? 7.25 23.922 13.766 1 98.25 235 ILE B N 1
ATOM 4387 C CA . ILE B 1 235 ? 6.477 24.25 12.57 1 98.25 235 ILE B CA 1
ATOM 4388 C C . ILE B 1 235 ? 5.027 24.531 12.953 1 98.25 235 ILE B C 1
ATOM 4390 O O . ILE B 1 235 ? 4.445 23.828 13.789 1 98.25 235 ILE B O 1
ATOM 4394 N N . ILE B 1 236 ? 4.445 25.547 12.328 1 98.44 236 ILE B N 1
ATOM 4395 C CA . ILE B 1 236 ? 3.045 25.891 12.539 1 98.44 236 ILE B CA 1
ATOM 4396 C C . ILE B 1 236 ? 2.225 25.5 11.312 1 98.44 236 ILE B C 1
ATOM 4398 O O . ILE B 1 236 ? 2.623 25.781 10.18 1 98.44 236 ILE B O 1
ATOM 4402 N N . TYR B 1 237 ? 1.059 24.875 11.586 1 97.69 237 TYR B N 1
ATOM 4403 C CA . TYR B 1 237 ? 0.182 24.391 10.531 1 97.69 237 TYR B CA 1
ATOM 4404 C C . TYR B 1 237 ? -1.282 24.625 10.875 1 97.69 237 TYR B C 1
ATOM 4406 O O . TYR B 1 237 ? -1.844 23.938 11.734 1 97.69 237 TYR B O 1
ATOM 4414 N N . ALA B 1 238 ? -1.856 25.609 10.188 1 95.44 238 ALA B N 1
ATOM 4415 C CA . ALA B 1 238 ? -3.297 25.828 10.289 1 95.44 238 ALA B CA 1
ATOM 4416 C C . ALA B 1 238 ? -4.031 25.188 9.117 1 95.44 238 ALA B C 1
ATOM 4418 O O . ALA B 1 238 ? -3.885 25.609 7.973 1 95.44 238 ALA B O 1
ATOM 4419 N N . GLU B 1 239 ? -4.812 24.281 9.438 1 90.38 239 GLU B N 1
ATOM 4420 C CA . GLU B 1 239 ? -5.508 23.5 8.414 1 90.38 239 GLU B CA 1
ATOM 4421 C C . GLU B 1 239 ? -6.793 24.188 7.969 1 90.38 239 GLU B C 1
ATOM 4423 O O . GLU B 1 239 ? -7.5 24.781 8.789 1 90.38 239 GLU B O 1
ATOM 4428 N N . ASN B 1 240 ? -7.055 24.094 6.684 1 84.31 240 ASN B N 1
ATOM 4429 C CA . ASN B 1 240 ? -8.336 24.406 6.059 1 84.31 240 ASN B CA 1
ATOM 4430 C C . ASN B 1 240 ? -8.664 25.891 6.176 1 84.31 240 ASN B C 1
ATOM 4432 O O . ASN B 1 240 ? -9.805 26.266 6.453 1 84.31 240 ASN B O 1
ATOM 4436 N N . LEU B 1 241 ? -7.656 26.719 6.098 1 88.44 241 LEU B N 1
ATOM 4437 C CA . LEU B 1 241 ? -7.949 28.125 5.91 1 88.44 241 LEU B CA 1
ATOM 4438 C C . LEU B 1 241 ? -8.758 28.359 4.641 1 88.44 241 LEU B C 1
ATOM 4440 O O . LEU B 1 241 ? -8.664 27.578 3.689 1 88.44 241 LEU B O 1
ATOM 4444 N N . GLN B 1 242 ? -9.516 29.406 4.574 1 83.31 242 GLN B N 1
ATOM 4445 C CA . GLN B 1 242 ? -10.625 29.453 3.629 1 83.31 242 GLN B CA 1
ATOM 4446 C C . GLN B 1 242 ? -10.297 30.359 2.449 1 83.31 242 GLN B C 1
ATOM 4448 O O . GLN B 1 242 ? -11.047 30.406 1.467 1 83.31 242 GLN B O 1
ATOM 4453 N N . SER B 1 243 ? -9.258 31.156 2.547 1 85.31 243 SER B N 1
ATOM 4454 C CA . SER B 1 243 ? -8.922 32.062 1.462 1 85.31 243 SER B CA 1
ATOM 4455 C C . SER B 1 243 ? -7.441 32.438 1.481 1 85.31 243 SER B C 1
ATOM 4457 O O . SER B 1 243 ? -6.766 32.25 2.496 1 85.31 243 SER B O 1
ATOM 4459 N N . VAL B 1 244 ? -7.004 32.938 0.354 1 89.88 244 VAL B N 1
ATOM 4460 C CA . VAL B 1 244 ? -5.633 33.406 0.252 1 89.88 244 VAL B CA 1
ATOM 4461 C C . VAL B 1 244 ? -5.406 34.531 1.268 1 89.88 244 VAL B C 1
ATOM 4463 O O . VAL B 1 244 ? -4.34 34.625 1.876 1 89.88 244 VAL B O 1
ATOM 4466 N N . GLU B 1 245 ? -6.414 35.312 1.407 1 93.44 245 GLU B N 1
ATOM 4467 C CA . GLU B 1 245 ? -6.332 36.406 2.369 1 93.44 245 GLU B CA 1
ATOM 4468 C C . GLU B 1 245 ? -6.082 35.875 3.781 1 93.44 245 GLU B C 1
ATOM 4470 O O . GLU B 1 245 ? -5.309 36.469 4.539 1 93.44 245 GLU B O 1
ATOM 4475 N N . GLU B 1 246 ? -6.691 34.812 4.156 1 93.62 246 GLU B N 1
ATOM 4476 C CA . GLU B 1 246 ? -6.484 34.219 5.477 1 93.62 246 GLU B CA 1
ATOM 4477 C C . GLU B 1 246 ? -5.055 33.719 5.641 1 93.62 246 GLU B C 1
ATOM 4479 O O . GLU B 1 246 ? -4.457 33.875 6.707 1 93.62 246 GLU B O 1
ATOM 4484 N N . TYR B 1 247 ? -4.543 33.188 4.586 1 94.12 247 TYR B N 1
ATOM 4485 C CA . TYR B 1 247 ? -3.152 32.75 4.633 1 94.12 247 TYR B CA 1
ATOM 4486 C C . TYR B 1 247 ? -2.217 33.938 4.855 1 94.12 247 TYR B C 1
ATOM 4488 O O . TYR B 1 247 ? -1.314 33.875 5.695 1 94.12 247 TYR B O 1
ATOM 4496 N N . GLU B 1 248 ? -2.475 34.969 4.148 1 94.69 248 GLU B N 1
ATOM 4497 C CA . GLU B 1 248 ? -1.66 36.156 4.273 1 94.69 248 GLU B CA 1
ATOM 4498 C C . GLU B 1 248 ? -1.741 36.75 5.684 1 94.69 248 GLU B C 1
ATOM 4500 O O . GLU B 1 248 ? -0.72 37.125 6.266 1 94.69 248 GLU B O 1
ATOM 4505 N N . ARG B 1 249 ? -2.926 36.812 6.152 1 96.44 249 ARG B N 1
ATOM 4506 C CA . ARG B 1 249 ? -3.141 37.406 7.473 1 96.44 249 ARG B CA 1
ATOM 4507 C C . ARG B 1 249 ? -2.445 36.562 8.555 1 96.44 249 ARG B C 1
ATOM 4509 O O . ARG B 1 249 ? -1.817 37.125 9.461 1 96.44 249 ARG B O 1
ATOM 4516 N N . LEU B 1 250 ? -2.59 35.312 8.492 1 96.88 250 LEU B N 1
ATOM 4517 C CA . LEU B 1 250 ? -1.915 34.469 9.477 1 96.88 250 LEU B CA 1
ATOM 4518 C C . LEU B 1 250 ? -0.402 34.656 9.391 1 96.88 250 LEU B C 1
ATOM 4520 O O . LEU B 1 250 ? 0.266 34.812 10.414 1 96.88 250 LEU B O 1
ATOM 4524 N N . ARG B 1 251 ? 0.078 34.594 8.188 1 96.81 251 ARG B N 1
ATOM 4525 C CA . ARG B 1 251 ? 1.522 34.688 8.008 1 96.81 251 ARG B CA 1
ATOM 4526 C C . ARG B 1 251 ? 2.064 36 8.578 1 96.81 251 ARG B C 1
ATOM 4528 O O . ARG B 1 251 ? 3.137 36.031 9.188 1 96.81 251 ARG B O 1
ATOM 4535 N N . ARG B 1 252 ? 1.384 37.094 8.484 1 96.5 252 ARG B N 1
ATOM 4536 C CA . ARG B 1 252 ? 1.798 38.406 8.961 1 96.5 252 ARG B CA 1
ATOM 4537 C C . ARG B 1 252 ? 1.84 38.438 10.484 1 96.5 252 ARG B C 1
ATOM 4539 O O . ARG B 1 252 ? 2.562 39.25 11.078 1 96.5 252 ARG B O 1
ATOM 4546 N N . ARG B 1 253 ? 1.062 37.594 11.016 1 97.25 253 ARG B N 1
ATOM 4547 C CA . ARG B 1 253 ? 0.968 37.594 12.469 1 97.25 253 ARG B CA 1
ATOM 4548 C C . ARG B 1 253 ? 2.086 36.781 13.102 1 97.25 253 ARG B C 1
ATOM 4550 O O . ARG B 1 253 ? 2.436 36.969 14.266 1 97.25 253 ARG B O 1
ATOM 4557 N N . LEU B 1 254 ? 2.641 35.906 12.414 1 97.38 254 LEU B N 1
ATOM 4558 C CA . LEU B 1 254 ? 3.699 35.031 12.922 1 97.38 254 LEU B CA 1
ATOM 4559 C C . LEU B 1 254 ? 5.07 35.656 12.711 1 97.38 254 LEU B C 1
ATOM 4561 O O . LEU B 1 254 ? 5.238 36.5 11.82 1 97.38 254 LEU B O 1
ATOM 4565 N N . ASP B 1 255 ? 6.039 35.25 13.531 1 95.81 255 ASP B N 1
ATOM 4566 C CA . ASP B 1 255 ? 7.426 35.656 13.297 1 95.81 255 ASP B CA 1
ATOM 4567 C C . ASP B 1 255 ? 7.883 35.219 11.898 1 95.81 255 ASP B C 1
ATOM 4569 O O . ASP B 1 255 ? 7.586 34.094 11.461 1 95.81 255 ASP B O 1
ATOM 4573 N N . PRO B 1 256 ? 8.523 36.094 11.18 1 92.69 256 PRO B N 1
ATOM 4574 C CA . PRO B 1 256 ? 8.945 35.781 9.812 1 92.69 256 PRO B CA 1
ATOM 4575 C C . PRO B 1 256 ? 9.844 34.562 9.742 1 92.69 256 PRO B C 1
ATOM 4577 O O . PRO B 1 256 ? 9.969 33.938 8.688 1 92.69 256 PRO B O 1
ATOM 4580 N N . LEU B 1 257 ? 10.406 34.219 10.852 1 93.88 257 LEU B N 1
ATOM 4581 C CA . LEU B 1 257 ? 11.336 33.094 10.828 1 93.88 257 LEU B CA 1
ATOM 4582 C C . LEU B 1 257 ? 10.641 31.812 11.25 1 93.88 257 LEU B C 1
ATOM 4584 O O . LEU B 1 257 ? 11.234 30.734 11.18 1 93.88 257 LEU B O 1
ATOM 4588 N N . THR B 1 258 ? 9.391 31.906 11.711 1 95.88 258 THR B N 1
ATOM 4589 C CA . THR B 1 258 ? 8.641 30.703 12.055 1 95.88 258 THR B CA 1
ATOM 4590 C C . THR B 1 258 ? 8.367 29.859 10.82 1 95.88 258 THR B C 1
ATOM 4592 O O . THR B 1 258 ? 7.879 30.359 9.805 1 95.88 258 THR B O 1
ATOM 4595 N N . VAL B 1 259 ? 8.766 28.578 10.867 1 96.88 259 VAL B N 1
ATOM 4596 C CA . VAL B 1 259 ? 8.5 27.672 9.758 1 96.88 259 VAL B CA 1
ATOM 4597 C C . VAL B 1 259 ? 7.016 27.312 9.719 1 96.88 259 VAL B C 1
ATOM 4599 O O . VAL B 1 259 ? 6.402 27.062 10.75 1 96.88 259 VAL B O 1
ATOM 4602 N N . THR B 1 260 ? 6.422 27.312 8.469 1 97 260 THR B N 1
ATOM 4603 C CA . THR B 1 260 ? 4.98 27.141 8.336 1 97 260 THR B CA 1
ATOM 4604 C C . THR B 1 260 ? 4.656 26.156 7.203 1 97 260 THR B C 1
ATOM 4606 O O . THR B 1 260 ? 5.441 26 6.27 1 97 260 THR B O 1
ATOM 4609 N N . ILE B 1 261 ? 3.551 25.438 7.371 1 95.88 261 ILE B N 1
ATOM 4610 C CA . ILE B 1 261 ? 2.982 24.562 6.344 1 95.88 261 ILE B CA 1
ATOM 4611 C C . ILE B 1 261 ? 1.651 25.141 5.863 1 95.88 261 ILE B C 1
ATOM 4613 O O . ILE B 1 261 ? 0.855 25.641 6.664 1 95.88 261 ILE B O 1
ATOM 4617 N N . VAL B 1 262 ? 1.421 25.062 4.617 1 89.19 262 VAL B N 1
ATOM 4618 C CA . VAL B 1 262 ? 0.104 25.281 4.031 1 89.19 262 VAL B CA 1
ATOM 4619 C C . VAL B 1 262 ? -0.381 24 3.344 1 89.19 262 VAL B C 1
ATOM 4621 O O . VAL B 1 262 ? 0.346 23.406 2.549 1 89.19 262 VAL B O 1
ATOM 4624 N N . ALA B 1 263 ? -1.533 23.641 3.822 1 82.5 263 ALA B N 1
ATOM 4625 C CA . ALA B 1 263 ? -2.125 22.5 3.105 1 82.5 263 ALA B CA 1
ATOM 4626 C C . ALA B 1 263 ? -2.912 22.984 1.889 1 82.5 263 ALA B C 1
ATOM 4628 O O . ALA B 1 263 ? -3.641 23.969 1.963 1 82.5 263 ALA B O 1
ATOM 4629 N N . GLN B 1 264 ? -2.502 22.406 0.826 1 63.66 264 GLN B N 1
ATOM 4630 C CA . GLN B 1 264 ? -3.123 22.781 -0.44 1 63.66 264 GLN B CA 1
ATOM 4631 C C . GLN B 1 264 ? -4.504 22.141 -0.583 1 63.66 264 GLN B C 1
ATOM 4633 O O . GLN B 1 264 ? -4.695 20.969 -0.234 1 63.66 264 GLN B O 1
ATOM 4638 N N . VAL B 1 265 ? -5.547 23.125 -0.499 1 55.81 265 VAL B N 1
ATOM 4639 C CA . VAL B 1 265 ? -6.922 22.672 -0.675 1 55.81 265 VAL B CA 1
ATOM 4640 C C . VAL B 1 265 ? -7.281 22.672 -2.16 1 55.81 265 VAL B C 1
ATOM 4642 O O . VAL B 1 265 ? -6.777 23.5 -2.924 1 55.81 265 VAL B O 1
ATOM 4645 N N . GLN B 1 266 ? -7.578 21.484 -2.643 1 49.97 266 GLN B N 1
ATOM 4646 C CA . GLN B 1 266 ? -8.086 21.391 -4.008 1 49.97 266 GLN B CA 1
ATOM 4647 C C . GLN B 1 266 ? -9.344 22.234 -4.188 1 49.97 266 GLN B C 1
ATOM 4649 O O . GLN B 1 266 ? -10.227 22.25 -3.324 1 49.97 266 GLN B O 1
ATOM 4654 N N . GLU B 1 267 ? -9.195 23.453 -4.75 1 46.31 267 GLU B N 1
ATOM 4655 C CA . GLU B 1 267 ? -10.383 24.234 -5.062 1 46.31 267 GLU B CA 1
ATOM 4656 C C . GLU B 1 267 ? -11.359 23.438 -5.922 1 46.31 267 GLU B C 1
ATOM 4658 O O . GLU B 1 267 ? -10.953 22.703 -6.828 1 46.31 267 GLU B O 1
ATOM 4663 N N . LYS B 1 268 ? -12.555 23.172 -5.281 1 44.16 268 LYS B N 1
ATOM 4664 C CA . LYS B 1 268 ? -13.664 22.578 -6.02 1 44.16 268 LYS B CA 1
ATOM 4665 C C . LYS B 1 268 ? -13.891 23.297 -7.344 1 44.16 268 LYS B C 1
ATOM 4667 O O . LYS B 1 268 ? -14.82 24.094 -7.473 1 44.16 268 LYS B O 1
ATOM 4672 N N . ARG B 1 269 ? -12.938 24 -7.992 1 40.16 269 ARG B N 1
ATOM 4673 C CA . ARG B 1 269 ? -13.586 24.781 -9.039 1 40.16 269 ARG B CA 1
ATOM 4674 C C . ARG B 1 269 ? -14.336 23.875 -10.016 1 40.16 269 ARG B C 1
ATOM 4676 O O . ARG B 1 269 ? -15.516 24.094 -10.281 1 40.16 269 ARG B O 1
ATOM 4683 N N . ASP B 1 270 ? -13.656 23.172 -10.898 1 39.94 270 ASP B N 1
ATOM 4684 C CA . ASP B 1 270 ? -14.258 22.266 -11.883 1 39.94 270 ASP B CA 1
ATOM 4685 C C . ASP B 1 270 ? -14.008 20.797 -11.5 1 39.94 270 ASP B C 1
ATOM 4687 O O . ASP B 1 270 ? -12.875 20.422 -11.203 1 39.94 270 ASP B O 1
ATOM 4691 N N . PRO B 1 271 ? -15.125 20.188 -11.039 1 39.25 271 PRO B N 1
ATOM 4692 C CA . PRO B 1 271 ? -15.031 18.766 -10.688 1 39.25 271 PRO B CA 1
ATOM 4693 C C . PRO B 1 271 ? -13.93 18.031 -11.461 1 39.25 271 PRO B C 1
ATOM 4695 O O . PRO B 1 271 ? -13.352 17.078 -10.945 1 39.25 271 PRO B O 1
ATOM 4698 N N . LYS B 1 272 ? -13.883 18.453 -12.719 1 41.06 272 LYS B N 1
ATOM 4699 C CA . LYS B 1 272 ? -12.977 17.75 -13.625 1 41.06 272 LYS B CA 1
ATOM 4700 C C . LYS B 1 272 ? -11.539 18.25 -13.453 1 41.06 272 LYS B C 1
ATOM 4702 O O . LYS B 1 272 ? -10.609 17.672 -14 1 41.06 272 LYS B O 1
ATOM 4707 N N . GLU B 1 273 ? -11.391 19.406 -12.883 1 43.25 273 GLU B N 1
ATOM 4708 C CA . GLU B 1 273 ? -10.062 19.984 -12.773 1 43.25 273 GLU B CA 1
ATOM 4709 C C . GLU B 1 273 ? -9.695 20.281 -11.32 1 43.25 273 GLU B C 1
ATOM 4711 O O . GLU B 1 273 ? -10.406 21.016 -10.633 1 43.25 273 GLU B O 1
ATOM 4716 N N . SER B 1 274 ? -9.344 19.406 -10.578 1 45.12 274 SER B N 1
ATOM 4717 C CA . SER B 1 274 ? -8.883 19.672 -9.219 1 45.12 274 SER B CA 1
ATOM 4718 C C . SER B 1 274 ? -7.516 20.344 -9.219 1 45.12 274 SER B C 1
ATOM 4720 O O . SER B 1 274 ? -6.535 19.766 -9.695 1 45.12 274 SER B O 1
ATOM 4722 N N . LYS B 1 275 ? -7.555 21.672 -9.398 1 54.72 275 LYS B N 1
ATOM 4723 C CA . LYS B 1 275 ? -6.27 22.359 -9.305 1 54.72 275 LYS B CA 1
ATOM 4724 C C . LYS B 1 275 ? -6.027 22.891 -7.891 1 54.72 275 LYS B C 1
ATOM 4726 O O . LYS B 1 275 ? -6.965 23.297 -7.211 1 54.72 275 LYS B O 1
ATOM 4731 N N . PRO B 1 276 ? -4.758 22.672 -7.527 1 59.22 276 PRO B N 1
ATOM 4732 C CA . PRO B 1 276 ? -4.457 23.281 -6.23 1 59.22 276 PRO B CA 1
ATOM 4733 C C . PRO B 1 276 ? -4.797 24.766 -6.176 1 59.22 276 PRO B C 1
ATOM 4735 O O . PRO B 1 276 ? -4.73 25.453 -7.199 1 59.22 276 PRO B O 1
ATOM 4738 N N . LEU B 1 277 ? -5.25 25.234 -5.031 1 63.59 277 LEU B N 1
ATOM 4739 C CA . LEU B 1 277 ? -5.578 26.641 -4.828 1 63.59 277 LEU B CA 1
ATOM 4740 C C . LEU B 1 277 ? -4.367 27.531 -5.094 1 63.59 277 LEU B C 1
ATOM 4742 O O . LEU B 1 277 ? -4.496 28.625 -5.66 1 63.59 277 LEU B O 1
ATOM 4746 N N . LEU B 1 278 ? -3.238 27.016 -4.699 1 77.69 278 LEU B N 1
ATOM 4747 C CA . LEU B 1 278 ? -2.002 27.766 -4.832 1 77.69 278 LEU B CA 1
ATOM 4748 C C . LEU B 1 278 ? -0.883 26.891 -5.395 1 77.69 278 LEU B C 1
ATOM 4750 O O . LEU B 1 278 ? -0.773 25.719 -5.043 1 77.69 278 LEU B O 1
ATOM 4754 N N . THR B 1 279 ? -0.126 27.469 -6.316 1 79.88 279 THR B N 1
ATOM 4755 C CA . THR B 1 279 ? 1.124 26.844 -6.73 1 79.88 279 THR B CA 1
ATOM 4756 C C . THR B 1 279 ? 2.178 26.953 -5.633 1 79.88 279 THR B C 1
ATOM 4758 O O . THR B 1 279 ? 2.021 27.75 -4.699 1 79.88 279 THR B O 1
ATOM 4761 N N . THR B 1 280 ? 3.277 26.188 -5.734 1 86.75 280 THR B N 1
ATOM 4762 C CA . THR B 1 280 ? 4.363 26.281 -4.766 1 86.75 280 THR B CA 1
ATOM 4763 C C . THR B 1 280 ? 4.977 27.672 -4.777 1 86.75 280 THR B C 1
ATOM 4765 O O . THR B 1 280 ? 5.422 28.172 -3.738 1 86.75 280 THR B O 1
ATOM 4768 N N . GLY B 1 281 ? 5 28.266 -5.988 1 86.81 281 GLY B N 1
ATOM 4769 C CA . GLY B 1 281 ? 5.473 29.625 -6.082 1 86.81 281 GLY B CA 1
ATOM 4770 C C . GLY B 1 281 ? 4.605 30.609 -5.32 1 86.81 281 GLY B C 1
ATOM 4771 O O . GLY B 1 281 ? 5.113 31.453 -4.57 1 86.81 281 GLY B O 1
ATOM 4772 N N . GLU B 1 282 ? 3.295 30.453 -5.477 1 86.81 282 GLU B N 1
ATOM 4773 C CA . GLU B 1 282 ? 2.363 31.344 -4.781 1 86.81 282 GLU B CA 1
ATOM 4774 C C . GLU B 1 282 ? 2.432 31.141 -3.271 1 86.81 282 GLU B C 1
ATOM 4776 O O . GLU B 1 282 ? 2.33 32.094 -2.506 1 86.81 282 GLU B O 1
ATOM 4781 N N . VAL B 1 283 ? 2.623 29.938 -2.879 1 90.75 283 VAL B N 1
ATOM 4782 C CA . VAL B 1 283 ? 2.779 29.625 -1.46 1 90.75 283 VAL B CA 1
ATOM 4783 C C . VAL B 1 283 ? 4.031 30.312 -0.919 1 90.75 283 VAL B C 1
ATOM 4785 O O . VAL B 1 283 ? 4.008 30.906 0.161 1 90.75 283 VAL B O 1
ATOM 4788 N N . GLY B 1 284 ? 5.117 30.266 -1.661 1 91.5 284 GLY B N 1
ATOM 4789 C CA . GLY B 1 284 ? 6.344 30.953 -1.29 1 91.5 284 GLY B CA 1
ATOM 4790 C C . GLY B 1 284 ? 6.188 32.438 -1.219 1 91.5 284 GLY B C 1
ATOM 4791 O O . GLY B 1 284 ? 6.707 33.094 -0.304 1 91.5 284 GLY B O 1
ATOM 4792 N N . ASP B 1 285 ? 5.414 32.938 -2.15 1 90.38 285 ASP B N 1
ATOM 4793 C CA . ASP B 1 285 ? 5.176 34.375 -2.186 1 90.38 285 ASP B CA 1
ATOM 4794 C C . ASP B 1 285 ? 4.434 34.844 -0.933 1 90.38 285 ASP B C 1
ATOM 4796 O O . ASP B 1 285 ? 4.633 35.969 -0.466 1 90.38 285 ASP B O 1
ATOM 4800 N N . LEU B 1 286 ? 3.633 33.938 -0.423 1 91.38 286 LEU B N 1
ATOM 4801 C CA . LEU B 1 286 ? 2.883 34.281 0.785 1 91.38 286 LEU B CA 1
ATOM 4802 C C . LEU B 1 286 ? 3.768 34.156 2.021 1 91.38 286 LEU B C 1
ATOM 4804 O O . LEU B 1 286 ? 3.357 34.531 3.121 1 91.38 286 LEU B O 1
ATOM 4808 N N . GLY B 1 287 ? 4.945 33.625 1.86 1 92.56 287 GLY B N 1
ATOM 4809 C CA . GLY B 1 287 ? 5.898 33.562 2.955 1 92.56 287 GLY B CA 1
ATOM 4810 C C . GLY B 1 287 ? 5.887 32.219 3.67 1 92.56 287 GLY B C 1
ATOM 4811 O O . GLY B 1 287 ? 6.48 32.094 4.742 1 92.56 287 GLY B O 1
ATOM 4812 N N . TYR B 1 288 ? 5.191 31.266 3.082 1 93.81 288 TYR B N 1
ATOM 4813 C CA . TYR B 1 288 ? 5.152 29.938 3.689 1 93.81 288 TYR B CA 1
ATOM 4814 C C . TYR B 1 288 ? 6.305 29.078 3.184 1 93.81 288 TYR B C 1
ATOM 4816 O O . TYR B 1 288 ? 6.766 29.234 2.053 1 93.81 288 TYR B O 1
ATOM 4824 N N . ASP B 1 289 ? 6.707 28.125 4.031 1 95.06 289 ASP B N 1
ATOM 4825 C CA . ASP B 1 289 ? 7.906 27.359 3.74 1 95.06 289 ASP B CA 1
ATOM 4826 C C . ASP B 1 289 ? 7.555 26.031 3.049 1 95.06 289 ASP B C 1
ATOM 4828 O O . ASP B 1 289 ? 8.266 25.594 2.146 1 95.06 289 ASP B O 1
ATOM 4832 N N . LEU B 1 290 ? 6.496 25.391 3.473 1 95.25 290 LEU B N 1
ATOM 4833 C CA . LEU B 1 290 ? 6.141 24.062 3.002 1 95.25 290 LEU B CA 1
ATOM 4834 C C . LEU B 1 290 ? 4.734 24.047 2.406 1 95.25 290 LEU B C 1
ATOM 4836 O O . LEU B 1 290 ? 3.795 24.562 3.016 1 95.25 290 LEU B O 1
ATOM 4840 N N . ALA B 1 291 ? 4.594 23.5 1.219 1 92.44 291 ALA B N 1
ATOM 4841 C CA . ALA B 1 291 ? 3.311 23.312 0.544 1 92.44 291 ALA B CA 1
ATOM 4842 C C . ALA B 1 291 ? 2.898 21.844 0.532 1 92.44 291 ALA B C 1
ATOM 4844 O O . ALA B 1 291 ? 3.473 21.047 -0.201 1 92.44 291 ALA B O 1
ATOM 4845 N N . LEU B 1 292 ? 1.843 21.547 1.276 1 92.62 292 LEU B N 1
ATOM 4846 C CA . LEU B 1 292 ? 1.445 20.156 1.493 1 92.62 292 LEU B CA 1
ATOM 4847 C C . LEU B 1 292 ? 0.386 19.734 0.482 1 92.62 292 LEU B C 1
ATOM 4849 O O . LEU B 1 292 ? -0.678 20.344 0.394 1 92.62 292 LEU B O 1
ATOM 4853 N N . PHE B 1 293 ? 0.713 18.719 -0.242 1 86.5 293 PHE B N 1
ATOM 4854 C CA . PHE B 1 293 ? -0.209 17.984 -1.09 1 86.5 293 PHE B CA 1
ATOM 4855 C C . PHE B 1 293 ? -0.498 16.609 -0.498 1 86.5 293 PHE B C 1
ATOM 4857 O O . PHE B 1 293 ? 0.023 15.594 -0.977 1 86.5 293 PHE B O 1
ATOM 4864 N N . GLY B 1 294 ? -1.355 16.516 0.434 1 85.44 294 GLY B N 1
ATOM 4865 C CA . GLY B 1 294 ? -1.423 15.453 1.416 1 85.44 294 GLY B CA 1
ATOM 4866 C C . GLY B 1 294 ? -2.084 14.195 0.883 1 85.44 294 GLY B C 1
ATOM 4867 O O . GLY B 1 294 ? -1.793 13.086 1.348 1 85.44 294 GLY B O 1
ATOM 4868 N N . VAL B 1 295 ? -3.033 14.305 -0.137 1 80.38 295 VAL B N 1
ATOM 4869 C CA . VAL B 1 295 ? -3.785 13.117 -0.522 1 80.38 295 VAL B CA 1
ATOM 4870 C C . VAL B 1 295 ? -3.705 12.922 -2.035 1 80.38 295 VAL B C 1
ATOM 4872 O O . VAL B 1 295 ? -4.398 12.07 -2.596 1 80.38 295 VAL B O 1
ATOM 4875 N N . THR B 1 296 ? -2.826 13.648 -2.682 1 78 296 THR B N 1
ATOM 4876 C CA . THR B 1 296 ? -2.75 13.633 -4.137 1 78 296 THR B CA 1
ATOM 4877 C C . THR B 1 296 ? -2.373 12.242 -4.645 1 78 296 THR B C 1
ATOM 4879 O O . THR B 1 296 ? -3.014 11.711 -5.559 1 78 296 THR B O 1
ATOM 4882 N N . THR B 1 297 ? -1.339 11.594 -4.039 1 85.56 297 THR B N 1
ATOM 4883 C CA . THR B 1 297 ? -0.917 10.266 -4.488 1 85.56 297 THR B CA 1
ATOM 4884 C C . THR B 1 297 ? -2.014 9.234 -4.238 1 85.56 297 THR B C 1
ATOM 4886 O O . THR B 1 297 ? -2.189 8.305 -5.027 1 85.56 297 THR B O 1
ATOM 4889 N N . LEU B 1 298 ? -2.756 9.406 -3.162 1 85 298 LEU B N 1
ATOM 4890 C CA . LEU B 1 298 ? -3.871 8.516 -2.865 1 85 298 LEU B CA 1
ATOM 4891 C C . LEU B 1 298 ? -4.969 8.648 -3.916 1 85 298 LEU B C 1
ATOM 4893 O O . LEU B 1 298 ? -5.539 7.648 -4.359 1 85 298 LEU B O 1
ATOM 4897 N N . GLN B 1 299 ? -5.266 9.875 -4.312 1 80 299 GLN B N 1
ATOM 4898 C CA . GLN B 1 299 ? -6.266 10.141 -5.344 1 80 299 GLN B CA 1
ATOM 4899 C C . GLN B 1 299 ? -5.871 9.5 -6.672 1 80 299 GLN B C 1
ATOM 4901 O O . GLN B 1 299 ? -6.723 8.961 -7.387 1 80 299 GLN B O 1
ATOM 4906 N N . ILE B 1 300 ? -4.645 9.555 -6.914 1 82.5 300 ILE B N 1
ATOM 4907 C CA . ILE B 1 300 ? -4.121 9 -8.156 1 82.5 300 ILE B CA 1
ATOM 4908 C C . ILE B 1 300 ? -4.242 7.477 -8.133 1 82.5 300 ILE B C 1
ATOM 4910 O O . ILE B 1 300 ? -4.742 6.875 -9.086 1 82.5 300 ILE B O 1
ATOM 4914 N N . VAL B 1 301 ? -3.859 6.848 -7.09 1 88.56 301 VAL B N 1
ATOM 4915 C CA . VAL B 1 301 ? -3.895 5.395 -6.957 1 88.56 301 VAL B CA 1
ATOM 4916 C C . VAL B 1 301 ? -5.344 4.906 -6.977 1 88.56 301 VAL B C 1
ATOM 4918 O O . VAL B 1 301 ? -5.676 3.953 -7.684 1 88.56 301 VAL B O 1
ATOM 4921 N N . ALA B 1 302 ? -6.188 5.547 -6.25 1 83.5 302 ALA B N 1
ATOM 4922 C CA . ALA B 1 302 ? -7.594 5.16 -6.199 1 83.5 302 ALA B CA 1
ATOM 4923 C C . ALA B 1 302 ? -8.242 5.27 -7.574 1 83.5 302 ALA B C 1
ATOM 4925 O O . ALA B 1 302 ? -8.984 4.371 -7.992 1 83.5 302 ALA B O 1
ATOM 4926 N N . GLY B 1 303 ? -7.969 6.398 -8.258 1 81.38 303 GLY B N 1
ATOM 4927 C CA . GLY B 1 303 ? -8.516 6.57 -9.594 1 81.38 303 GLY B CA 1
ATOM 4928 C C . GLY B 1 303 ? -8.031 5.516 -10.57 1 81.38 303 GLY B C 1
ATOM 4929 O O . GLY B 1 303 ? -8.82 5.008 -11.375 1 81.38 303 GLY B O 1
ATOM 4930 N N . ALA B 1 304 ? -6.75 5.195 -10.523 1 85.56 304 ALA B N 1
ATOM 4931 C CA . ALA B 1 304 ? -6.16 4.195 -11.414 1 85.56 304 ALA B CA 1
ATOM 4932 C C . ALA B 1 304 ? -6.762 2.814 -11.156 1 85.56 304 ALA B C 1
ATOM 4934 O O . ALA B 1 304 ? -7.086 2.088 -12.094 1 85.56 304 ALA B O 1
ATOM 4935 N N . LEU B 1 305 ? -6.953 2.445 -9.938 1 88.31 305 LEU B N 1
ATOM 4936 C CA . LEU B 1 305 ? -7.512 1.147 -9.57 1 88.31 305 LEU B CA 1
ATOM 4937 C C . LEU B 1 305 ? -8.984 1.062 -9.953 1 88.31 305 LEU B C 1
ATOM 4939 O O . LEU B 1 305 ? -9.453 0.017 -10.406 1 88.31 305 LEU B O 1
ATOM 4943 N N . GLU B 1 306 ? -9.734 2.158 -9.719 1 82.31 306 GLU B N 1
ATOM 4944 C CA . GLU B 1 306 ? -11.133 2.193 -10.109 1 82.31 306 GLU B CA 1
ATOM 4945 C C . GLU B 1 306 ? -11.297 1.972 -11.617 1 82.31 306 GLU B C 1
ATOM 4947 O O . GLU B 1 306 ? -12.117 1.162 -12.047 1 82.31 306 GLU B O 1
ATOM 4952 N N . SER B 1 307 ? -10.492 2.68 -12.344 1 81.44 307 SER B N 1
ATOM 4953 C CA . SER B 1 307 ? -10.539 2.547 -13.797 1 81.44 307 SER B CA 1
ATOM 4954 C C . SER B 1 307 ? -10.195 1.127 -14.234 1 81.44 307 SER B C 1
ATOM 4956 O O . SER B 1 307 ? -10.852 0.562 -15.109 1 81.44 307 SER B O 1
ATOM 4958 N N . ALA B 1 308 ? -9.188 0.542 -13.625 1 82.44 308 ALA B N 1
ATOM 4959 C CA . ALA B 1 308 ? -8.773 -0.824 -13.938 1 82.44 308 ALA B CA 1
ATOM 4960 C C . ALA B 1 308 ? -9.875 -1.821 -13.586 1 82.44 308 ALA B C 1
ATOM 4962 O O . ALA B 1 308 ? -10.133 -2.76 -14.344 1 82.44 308 ALA B O 1
ATOM 4963 N N . ALA B 1 309 ? -10.508 -1.643 -12.469 1 84.94 309 ALA B N 1
ATOM 4964 C CA . ALA B 1 309 ? -11.57 -2.541 -12.023 1 84.94 309 ALA B CA 1
ATOM 4965 C C . ALA B 1 309 ? -12.742 -2.529 -12.992 1 84.94 309 ALA B C 1
ATOM 4967 O O . ALA B 1 309 ? -13.297 -3.582 -13.32 1 84.94 309 ALA B O 1
ATOM 4968 N N . ILE B 1 310 ? -13.117 -1.366 -13.445 1 81.25 310 ILE B N 1
ATOM 4969 C CA . ILE B 1 310 ? -14.211 -1.234 -14.406 1 81.25 310 ILE B CA 1
ATOM 4970 C C . ILE B 1 310 ? -13.859 -1.978 -15.695 1 81.25 310 ILE B C 1
ATOM 4972 O O . ILE B 1 310 ? -14.68 -2.732 -16.219 1 81.25 310 ILE B O 1
ATOM 4976 N N . GLU B 1 311 ? -12.594 -1.835 -16.109 1 78.38 311 GLU B N 1
ATOM 4977 C CA . GLU B 1 311 ? -12.148 -2.459 -17.359 1 78.38 311 GLU B CA 1
ATOM 4978 C C . GLU B 1 311 ? -12.055 -3.977 -17.203 1 78.38 311 GLU B C 1
ATOM 4980 O O . GLU B 1 311 ? -12.492 -4.719 -18.094 1 78.38 311 GLU B O 1
ATOM 4985 N N . LEU B 1 312 ? -11.492 -4.469 -16.141 1 77.38 312 LEU B N 1
ATOM 4986 C CA . LEU B 1 312 ? -11.211 -5.887 -15.922 1 77.38 312 LEU B CA 1
ATOM 4987 C C . LEU B 1 312 ? -12.484 -6.645 -15.578 1 77.38 312 LEU B C 1
ATOM 4989 O O . LEU B 1 312 ? -12.664 -7.797 -15.984 1 77.38 312 LEU B O 1
ATOM 4993 N N . LEU B 1 313 ? -13.422 -6.047 -14.906 1 80.88 313 LEU B N 1
ATOM 4994 C CA . LEU B 1 313 ? -14.508 -6.809 -14.289 1 80.88 313 LEU B CA 1
ATOM 4995 C C . LEU B 1 313 ? -15.844 -6.484 -14.945 1 80.88 313 LEU B C 1
ATOM 4997 O O . LEU B 1 313 ? -16.734 -7.328 -14.984 1 80.88 313 LEU B O 1
ATOM 5001 N N . GLU B 1 314 ? -15.984 -5.316 -15.359 1 69.38 314 GLU B N 1
ATOM 5002 C CA . GLU B 1 314 ? -17.281 -4.938 -15.922 1 69.38 314 GLU B CA 1
ATOM 5003 C C . GLU B 1 314 ? -17.297 -5.09 -17.438 1 69.38 314 GLU B C 1
ATOM 5005 O O . GLU B 1 314 ? -18.312 -5.473 -18.031 1 69.38 314 GLU B O 1
ATOM 5010 N N . GLN B 1 315 ? -16.266 -4.625 -18.125 1 59.5 315 GLN B N 1
ATOM 5011 C CA . GLN B 1 315 ? -16.312 -4.605 -19.594 1 59.5 315 GLN B CA 1
ATOM 5012 C C . GLN B 1 315 ? -15.719 -5.887 -20.172 1 59.5 315 GLN B C 1
ATOM 5014 O O . GLN B 1 315 ? -15.914 -6.188 -21.359 1 59.5 315 GLN B O 1
ATOM 5019 N N . GLY B 1 316 ? -15.398 -6.984 -19.375 1 54.22 316 GLY B N 1
ATOM 5020 C CA . GLY B 1 316 ? -15 -8.305 -19.844 1 54.22 316 GLY B CA 1
ATOM 5021 C C . GLY B 1 316 ? -13.703 -8.297 -20.625 1 54.22 316 GLY B C 1
ATOM 5022 O O . GLY B 1 316 ? -13.547 -9.039 -21.594 1 54.22 316 GLY B O 1
ATOM 5023 N N . GLY B 1 317 ? -12.531 -7.625 -20.219 1 47.81 317 GLY B N 1
ATOM 5024 C CA . GLY B 1 317 ? -11.211 -7.605 -20.812 1 47.81 317 GLY B CA 1
ATOM 5025 C C . GLY B 1 317 ? -11.203 -7.047 -22.234 1 47.81 317 GLY B C 1
ATOM 5026 O O . GLY B 1 317 ? -10.148 -6.938 -22.859 1 47.81 317 GLY B O 1
ATOM 5027 N N . GLU B 1 318 ? -12.352 -7.102 -22.984 1 40.97 318 GLU B N 1
ATOM 5028 C CA . GLU B 1 318 ? -12.375 -6.758 -24.406 1 40.97 318 GLU B CA 1
ATOM 5029 C C . GLU B 1 318 ? -12.023 -5.289 -24.625 1 40.97 318 GLU B C 1
ATOM 5031 O O . GLU B 1 318 ? -11.664 -4.887 -25.734 1 40.97 318 GLU B O 1
ATOM 5036 N N . ASN B 1 319 ? -12.555 -4.426 -23.859 1 37.84 319 ASN B N 1
ATOM 5037 C CA . ASN B 1 319 ? -12.398 -3.018 -24.203 1 37.84 319 ASN B CA 1
ATOM 5038 C C . ASN B 1 319 ? -11.086 -2.449 -23.656 1 37.84 319 ASN B C 1
ATOM 5040 O O . ASN B 1 319 ? -10.523 -2.986 -22.703 1 37.84 319 ASN B O 1
ATOM 5044 N N . GLY B 1 320 ? -10.32 -1.579 -24.516 1 37.94 320 GLY B N 1
ATOM 5045 C CA . GLY B 1 320 ? -9.109 -0.797 -24.312 1 37.94 320 GLY B CA 1
ATOM 5046 C C . GLY B 1 320 ? -9.023 -0.17 -22.938 1 37.94 320 GLY B C 1
ATOM 5047 O O . GLY B 1 320 ? -10.023 -0.098 -22.219 1 37.94 320 GLY B O 1
ATOM 5048 N N . PRO B 1 321 ? -7.859 -0.106 -22.422 1 39.62 321 PRO B N 1
ATOM 5049 C CA . PRO B 1 321 ? -7.652 0.575 -21.141 1 39.62 321 PRO B CA 1
ATOM 5050 C C . PRO B 1 321 ? -8.594 1.763 -20.938 1 39.62 321 PRO B C 1
ATOM 5052 O O . PRO B 1 321 ? -8.922 2.457 -21.906 1 39.62 321 PRO B O 1
ATOM 5055 N N . ALA B 1 322 ? -9.547 1.683 -20.047 1 39.31 322 ALA B N 1
ATOM 5056 C CA . ALA B 1 322 ? -10.344 2.852 -19.688 1 39.31 322 ALA B CA 1
ATOM 5057 C C . ALA B 1 322 ? -9.516 4.133 -19.781 1 39.31 322 ALA B C 1
ATOM 5059 O O . ALA B 1 322 ? -8.445 4.227 -19.188 1 39.31 322 ALA B O 1
ATOM 5060 N N . ARG B 1 323 ? -9.547 4.883 -20.781 1 41.47 323 ARG B N 1
ATOM 5061 C CA . ARG B 1 323 ? -8.883 6.16 -21.016 1 41.47 323 ARG B CA 1
ATOM 5062 C C . ARG B 1 323 ? -8.766 6.953 -19.719 1 41.47 323 ARG B C 1
ATOM 5064 O O . ARG B 1 323 ? -7.695 7.48 -19.406 1 41.47 323 ARG B O 1
ATOM 5071 N N . ASP B 1 324 ? -9.891 7.492 -19.125 1 42.25 324 ASP B N 1
ATOM 5072 C CA . ASP B 1 324 ? -9.977 8.711 -18.328 1 42.25 324 ASP B CA 1
ATOM 5073 C C . ASP B 1 324 ? -9.664 8.422 -16.859 1 42.25 324 ASP B C 1
ATOM 5075 O O . ASP B 1 324 ? -9.484 9.344 -16.062 1 42.25 324 ASP B O 1
ATOM 5079 N N . LEU B 1 325 ? -9.75 7.102 -16.328 1 47.66 325 LEU B N 1
ATOM 5080 C CA . LEU B 1 325 ? -9.938 7.191 -14.883 1 47.66 325 LEU B CA 1
ATOM 5081 C C . LEU B 1 325 ? -8.594 7.277 -14.164 1 47.66 325 LEU B C 1
ATOM 5083 O O . LEU B 1 325 ? -8.43 6.703 -13.086 1 47.66 325 LEU B O 1
ATOM 5087 N N . ALA B 1 326 ? -7.402 7.766 -14.492 1 57.34 326 ALA B N 1
ATOM 5088 C CA . ALA B 1 326 ? -6.074 7.625 -13.898 1 57.34 326 ALA B CA 1
ATOM 5089 C C . ALA B 1 326 ? -5.934 8.5 -12.656 1 57.34 326 ALA B C 1
ATOM 5091 O O . ALA B 1 326 ? -5.02 8.305 -11.852 1 57.34 326 ALA B O 1
ATOM 5092 N N . PHE B 1 327 ? -7 9.438 -12.406 1 53.03 327 PHE B N 1
ATOM 5093 C CA . PHE B 1 327 ? -6.98 10.281 -11.219 1 53.03 327 PHE B CA 1
ATOM 5094 C C . PHE B 1 327 ? -8.367 10.375 -10.602 1 53.03 327 PHE B C 1
ATOM 5096 O O . PHE B 1 327 ? -9.289 10.922 -11.203 1 53.03 327 PHE B O 1
ATOM 5103 N N . ALA B 1 328 ? -8.609 9.758 -9.367 1 54.72 328 ALA B N 1
ATOM 5104 C CA . ALA B 1 328 ? -9.883 9.883 -8.664 1 54.72 328 ALA B CA 1
ATOM 5105 C C . ALA B 1 328 ? -9.945 11.195 -7.875 1 54.72 328 ALA B C 1
ATOM 5107 O O . ALA B 1 328 ? -8.984 11.562 -7.195 1 54.72 328 ALA B O 1
ATOM 5108 N N . ASP B 1 329 ? -11.078 11.938 -8.047 1 56.84 329 ASP B N 1
ATOM 5109 C CA . ASP B 1 329 ? -11.25 13.086 -7.164 1 56.84 329 ASP B CA 1
ATOM 5110 C C . ASP B 1 329 ? -11.438 12.648 -5.711 1 56.84 329 ASP B C 1
ATOM 5112 O O . ASP B 1 329 ? -11.617 11.453 -5.438 1 56.84 329 ASP B O 1
ATOM 5116 N N . PHE B 1 330 ? -11.234 13.57 -4.746 1 60 330 PHE B N 1
ATOM 5117 C CA . PHE B 1 330 ? -11.227 13.25 -3.324 1 60 330 PHE B CA 1
ATOM 5118 C C . PHE B 1 330 ? -12.578 12.68 -2.893 1 60 330 PHE B C 1
ATOM 5120 O O . PHE B 1 330 ? -12.641 11.797 -2.039 1 60 330 PHE B O 1
ATOM 5127 N N . ALA B 1 331 ? -13.711 13.156 -3.365 1 60.16 331 ALA B N 1
ATOM 5128 C CA . ALA B 1 331 ? -15.031 12.641 -3.045 1 60.16 331 ALA B CA 1
ATOM 5129 C C . ALA B 1 331 ? -15.133 11.148 -3.377 1 60.16 331 ALA B C 1
ATOM 5131 O O . ALA B 1 331 ? -15.695 10.375 -2.602 1 60.16 331 ALA B O 1
ATOM 5132 N N . THR B 1 332 ? -14.586 10.805 -4.449 1 59.84 332 THR B N 1
ATOM 5133 C CA . THR B 1 332 ? -14.586 9.406 -4.867 1 59.84 332 THR B CA 1
ATOM 5134 C C . THR B 1 332 ? -13.742 8.555 -3.922 1 59.84 332 THR B C 1
ATOM 5136 O O . THR B 1 332 ? -14.133 7.449 -3.551 1 59.84 332 THR B O 1
ATOM 5139 N N . VAL B 1 333 ? -12.539 9.039 -3.52 1 60.22 333 VAL B N 1
ATOM 5140 C CA . VAL B 1 333 ? -11.695 8.32 -2.566 1 60.22 333 VAL B CA 1
ATOM 5141 C C . VAL B 1 333 ? -12.453 8.141 -1.25 1 60.22 333 VAL B C 1
ATOM 5143 O O . VAL B 1 333 ? -12.445 7.051 -0.669 1 60.22 333 VAL B O 1
ATOM 5146 N N . LYS B 1 334 ? -13.133 9.18 -0.781 1 62.94 334 LYS B N 1
ATOM 5147 C CA . LYS B 1 334 ? -13.914 9.102 0.45 1 62.94 334 LYS B CA 1
ATOM 5148 C C . LYS B 1 334 ? -15 8.039 0.348 1 62.94 334 LYS B C 1
ATOM 5150 O O . LYS B 1 334 ? -15.227 7.285 1.298 1 62.94 334 LYS B O 1
ATOM 5155 N N . GLU B 1 335 ? -15.68 8.016 -0.789 1 66.75 335 GLU B N 1
ATOM 5156 C CA . GLU B 1 335 ? -16.703 7 -1.03 1 66.75 335 GLU B CA 1
ATOM 5157 C C . GLU B 1 335 ? -16.109 5.598 -0.982 1 66.75 335 GLU B C 1
ATOM 5159 O O . GLU B 1 335 ? -16.656 4.703 -0.335 1 66.75 335 GLU B O 1
ATOM 5164 N N . ILE B 1 336 ? -14.969 5.527 -1.636 1 63.81 336 ILE B N 1
ATOM 5165 C CA . ILE B 1 336 ? -14.32 4.223 -1.737 1 63.81 336 ILE B CA 1
ATOM 5166 C C . ILE B 1 336 ? -13.953 3.719 -0.344 1 63.81 336 ILE B C 1
ATOM 5168 O O . ILE B 1 336 ? -14.195 2.555 -0.013 1 63.81 336 ILE B O 1
ATOM 5172 N N . VAL B 1 337 ? -13.445 4.625 0.465 1 68.12 337 VAL B N 1
ATOM 5173 C CA . VAL B 1 337 ? -12.93 4.156 1.745 1 68.12 337 VAL B CA 1
ATOM 5174 C C . VAL B 1 337 ? -14.039 4.152 2.787 1 68.12 337 VAL B C 1
ATOM 5176 O O . VAL B 1 337 ? -13.828 3.746 3.932 1 68.12 337 VAL B O 1
ATOM 5179 N N . GLY B 1 338 ? -15.305 4.562 2.471 1 65.75 338 GLY B N 1
ATOM 5180 C CA . GLY B 1 338 ? -16.484 4.277 3.283 1 65.75 338 GLY B CA 1
ATOM 5181 C C . GLY B 1 338 ? -16.875 5.434 4.176 1 65.75 338 GLY B C 1
ATOM 5182 O O . GLY B 1 338 ? -17.453 5.227 5.25 1 65.75 338 GLY B O 1
ATOM 5183 N N . PHE B 1 339 ? -16.547 6.715 3.822 1 60.84 339 PHE B N 1
ATOM 5184 C CA . PHE B 1 339 ? -16.984 7.852 4.629 1 60.84 339 PHE B CA 1
ATOM 5185 C C . PHE B 1 339 ? -18.5 7.969 4.625 1 60.84 339 PHE B C 1
ATOM 5187 O O . PHE B 1 339 ? -19.094 8.453 5.594 1 60.84 339 PHE B O 1
ATOM 5194 N N . GLU B 1 340 ? -19.156 7.594 3.539 1 62.5 340 GLU B N 1
ATOM 5195 C CA . GLU B 1 340 ? -20.609 7.711 3.416 1 62.5 340 GLU B CA 1
ATOM 5196 C C . GLU B 1 340 ? -21.312 6.805 4.418 1 62.5 340 GLU B C 1
ATOM 5198 O O . GLU B 1 340 ? -22.469 7.059 4.785 1 62.5 340 GLU B O 1
ATOM 5203 N N . ASP B 1 341 ? -20.594 5.754 4.723 1 60.75 341 ASP B N 1
ATOM 5204 C CA . ASP B 1 341 ? -21.188 4.797 5.648 1 60.75 341 ASP B CA 1
ATOM 5205 C C . ASP B 1 341 ? -21.125 5.305 7.086 1 60.75 341 ASP B C 1
ATOM 5207 O O . ASP B 1 341 ? -21.703 4.707 7.992 1 60.75 341 ASP B O 1
ATOM 5211 N N . LEU B 1 342 ? -20.328 6.391 7.273 1 58.47 342 LEU B N 1
ATOM 5212 C CA . LEU B 1 342 ? -20.156 6.91 8.625 1 58.47 342 LEU B CA 1
ATOM 5213 C C . LEU B 1 342 ? -21.172 8.008 8.922 1 58.47 342 LEU B C 1
ATOM 5215 O O . LEU B 1 342 ? -21.469 8.828 8.055 1 58.47 342 LEU B O 1
ATOM 5219 N N . GLU B 1 343 ? -22.281 7.746 9.633 1 48.47 343 GLU B N 1
ATOM 5220 C CA . GLU B 1 343 ? -23.172 8.789 10.133 1 48.47 343 GLU B CA 1
ATOM 5221 C C . GLU B 1 343 ? -22.453 9.727 11.086 1 48.47 343 GLU B C 1
ATOM 5223 O O . GLU B 1 343 ? -21.906 9.289 12.102 1 48.47 343 GLU B O 1
ATOM 5228 N N . PHE B 1 344 ? -21.719 10.633 10.484 1 43.44 344 PHE B N 1
ATOM 5229 C CA . PHE B 1 344 ? -21.156 11.578 11.445 1 43.44 344 PHE B CA 1
ATOM 5230 C C . PHE B 1 344 ? -22.25 12.203 12.297 1 43.44 344 PHE B C 1
ATOM 5232 O O . PHE B 1 344 ? -23.172 12.828 11.773 1 43.44 344 PHE B O 1
ATOM 5239 N N . GLY B 1 345 ? -22.875 11.375 13.016 1 35.59 345 GLY B N 1
ATOM 5240 C CA . GLY B 1 345 ? -23.828 11.992 13.938 1 35.59 345 GLY B CA 1
ATOM 5241 C C . GLY B 1 345 ? -23.234 13.164 14.695 1 35.59 345 GLY B C 1
ATOM 5242 O O . GLY B 1 345 ? -22.016 13.266 14.852 1 35.59 345 GLY B O 1
#

Radius of gyration: 31.82 Å; Cα contacts (8 Å, |Δi|>4): 1367; chains: 2; bounding box: 104×163×67 Å

pLDDT: mean 81.05, std 21.69, range [19.64, 98.81]